Protein AF-A0A7S0WWZ4-F1 (afdb_monomer_lite)

Secondary structure (DSSP, 8-state):
------------------------------------------------SSTT--SSSHHHHHHHHHHHHHHHHHHHHHHHHHHHHHHHTTT--HHHHHHHHHHHHHHHHHHHHHHH-HHHHHHHHHHHHHTT--GGGPPPSSTTHHHHHHHHHHHHHHHHHHHHHS------------------------HHHHHHHHHHHHHHHHHHHHHHHHHHTTSS-S-PPPHHHHHHHHHHHHHHHHHHHHHHHHHHHHHHHHTTS-------TT-HHHHHHHHHHHHHHHHHHHHHTTTB-TTSSEEEEEE-TT-PEEEEE-HHHHHTTTHHHHHHHHHHHHHS-HHHHHHHHHHHHHHHHHHHT-TT--HHHHHHHHHHIIIIIHHHTT-TTHHHHHHHHHHHHHHHHHHHHHHHHHT--

Organism: NCBI:txid1034604

InterPro domains:
  IPR046455 Sec7/BIG1-like, C-terminal domain [PF20252] (73-231)
  IPR046455 Sec7/BIG1-like, C-terminal domain [PF20252] (323-377)

Structure (mmCIF, N/CA/C/O backbone):
data_AF-A0A7S0WWZ4-F1
#
_entry.id   AF-A0A7S0WWZ4-F1
#
loop_
_atom_site.group_PDB
_atom_site.id
_atom_site.type_symbol
_atom_site.label_atom_id
_atom_site.label_alt_id
_atom_site.label_comp_id
_atom_site.label_asym_id
_atom_site.label_entity_id
_atom_site.label_seq_id
_atom_site.pdbx_PDB_ins_code
_atom_site.Cartn_x
_atom_site.Cartn_y
_atom_site.Cartn_z
_atom_site.occupancy
_atom_site.B_iso_or_equiv
_atom_site.auth_seq_id
_atom_site.auth_comp_id
_atom_site.auth_asym_id
_atom_site.auth_atom_id
_atom_site.pdbx_PDB_model_num
ATOM 1 N N . HIS A 1 1 ? 5.846 44.395 24.639 1.00 29.28 1 HIS A N 1
ATOM 2 C CA . HIS A 1 1 ? 7.021 44.807 23.845 1.00 29.28 1 HIS A CA 1
ATOM 3 C C . HIS A 1 1 ? 7.665 43.567 23.236 1.00 29.28 1 HIS A C 1
ATOM 5 O O . HIS A 1 1 ? 7.834 42.611 23.974 1.00 29.28 1 HIS A O 1
ATOM 11 N N . HIS A 1 2 ? 7.946 43.603 21.926 1.00 27.03 2 HIS A N 1
ATOM 12 C CA . HIS A 1 2 ? 9.099 43.010 21.214 1.00 27.03 2 HIS A CA 1
ATOM 13 C C . HIS A 1 2 ? 9.664 41.632 21.652 1.00 27.03 2 HIS A C 1
ATOM 15 O O . HIS A 1 2 ? 10.147 41.489 22.764 1.00 27.03 2 HIS A O 1
ATOM 21 N N . THR A 1 3 ? 9.512 40.575 20.827 1.00 34.84 3 THR A N 1
ATOM 22 C CA . THR A 1 3 ? 10.497 40.031 19.831 1.00 34.84 3 THR A CA 1
ATOM 23 C C . THR A 1 3 ? 11.807 39.506 20.440 1.00 34.84 3 THR A C 1
ATOM 25 O O . THR A 1 3 ? 12.389 40.190 21.266 1.00 34.84 3 THR A O 1
ATOM 28 N N . GLY A 1 4 ? 12.397 38.381 20.021 1.00 27.98 4 GLY A N 1
ATOM 29 C CA . GLY A 1 4 ? 12.116 37.444 18.917 1.00 27.98 4 GLY A CA 1
ATOM 30 C C . GLY A 1 4 ? 13.390 36.629 18.588 1.00 27.98 4 GLY A C 1
ATOM 31 O O . GLY A 1 4 ? 14.411 36.866 19.224 1.00 27.98 4 GLY A O 1
ATOM 32 N N . LEU A 1 5 ? 13.350 35.758 17.561 1.00 29.08 5 LEU A N 1
ATOM 33 C CA . LEU A 1 5 ? 14.477 34.922 17.064 1.00 29.08 5 LEU A CA 1
ATOM 34 C C . LEU A 1 5 ? 14.940 33.816 18.055 1.00 29.08 5 LEU A C 1
ATOM 36 O O . LEU A 1 5 ? 14.778 33.948 19.259 1.00 29.08 5 LEU A O 1
ATOM 40 N N . GLY A 1 6 ? 15.500 32.673 17.646 1.00 25.14 6 GLY A N 1
ATOM 41 C CA . GLY A 1 6 ? 15.806 32.149 16.308 1.00 25.14 6 GLY A CA 1
ATOM 42 C C . GLY A 1 6 ? 17.131 31.365 16.326 1.00 25.14 6 GLY A C 1
ATOM 43 O O . GLY A 1 6 ? 18.081 31.818 16.952 1.00 25.14 6 GLY A O 1
ATOM 44 N N . GLY A 1 7 ? 17.214 30.217 15.640 1.00 25.42 7 GLY A N 1
ATOM 45 C CA . GLY A 1 7 ? 18.463 29.447 15.486 1.00 25.42 7 GLY A CA 1
ATOM 46 C C . GLY A 1 7 ? 18.317 27.948 15.773 1.00 25.42 7 GLY A C 1
ATOM 47 O O . GLY A 1 7 ? 17.803 27.556 16.816 1.00 25.42 7 GLY A O 1
ATOM 48 N N . GLY A 1 8 ? 18.756 27.111 14.829 1.00 27.34 8 GLY A N 1
ATOM 49 C CA . GLY A 1 8 ? 18.844 25.656 14.997 1.00 27.34 8 GLY A CA 1
ATOM 50 C C . GLY A 1 8 ? 20.236 25.208 15.452 1.00 27.34 8 GLY A C 1
ATOM 51 O O . GLY A 1 8 ? 21.178 25.997 15.442 1.00 27.34 8 GLY A O 1
ATOM 52 N N . ALA A 1 9 ? 20.375 23.928 15.804 1.00 30.47 9 ALA A N 1
ATOM 53 C CA . ALA A 1 9 ? 21.654 23.323 16.169 1.00 30.47 9 ALA A CA 1
ATOM 54 C C . ALA A 1 9 ? 21.883 22.010 15.407 1.00 30.47 9 ALA A C 1
ATOM 56 O O . ALA A 1 9 ? 20.996 21.159 15.317 1.00 30.47 9 ALA A O 1
ATOM 57 N N . HIS A 1 10 ? 23.089 21.867 14.861 1.00 28.80 10 HIS A N 1
ATOM 58 C CA . HIS A 1 10 ? 23.574 20.650 14.218 1.00 28.80 10 HIS A CA 1
ATOM 59 C C . HIS A 1 10 ? 23.920 19.590 15.275 1.00 28.80 10 HIS A C 1
ATOM 61 O O . HIS A 1 10 ? 24.432 19.923 16.341 1.00 28.80 10 HIS A O 1
ATOM 67 N N . ALA A 1 11 ? 23.709 18.311 14.956 1.00 32.41 11 ALA A N 1
ATOM 68 C CA . ALA A 1 11 ? 24.248 17.193 15.731 1.00 32.41 11 ALA A CA 1
ATOM 69 C C . ALA A 1 11 ? 25.542 16.690 15.070 1.00 32.41 11 ALA A C 1
ATOM 71 O O . ALA A 1 11 ? 25.528 15.785 14.235 1.00 32.41 11 ALA A O 1
ATOM 72 N N . GLU A 1 12 ? 26.654 17.326 15.423 1.00 25.42 12 GLU A N 1
ATOM 73 C CA . GLU A 1 12 ? 28.007 16.906 15.059 1.00 25.42 12 GLU A CA 1
ATOM 74 C C . GLU A 1 12 ? 28.461 15.779 16.004 1.00 25.42 12 GLU A C 1
ATOM 76 O O . GLU A 1 12 ? 28.377 15.917 17.225 1.00 25.42 12 GLU A O 1
ATOM 81 N N . ILE A 1 13 ? 28.897 14.639 15.456 1.00 31.06 13 ILE A N 1
ATOM 82 C CA . ILE A 1 13 ? 29.377 13.492 16.244 1.00 31.06 13 ILE A CA 1
ATOM 83 C C . ILE A 1 13 ? 30.895 13.397 16.099 1.00 31.06 13 ILE A C 1
ATOM 85 O O . ILE A 1 13 ? 31.398 12.881 15.101 1.00 31.06 13 ILE A O 1
ATOM 89 N N . THR A 1 14 ? 31.604 13.835 17.138 1.00 28.64 14 THR A N 1
ATOM 90 C CA . THR A 1 14 ? 33.061 13.695 17.280 1.00 28.64 14 THR A CA 1
ATOM 91 C C . THR A 1 14 ? 33.360 12.699 18.413 1.00 28.64 14 THR A C 1
ATOM 93 O O . THR A 1 14 ? 32.709 12.769 19.457 1.00 28.64 14 THR A O 1
ATOM 96 N N . PRO A 1 15 ? 34.277 11.726 18.230 1.00 36.28 15 PRO A N 1
ATOM 97 C CA . PRO A 1 15 ? 34.468 10.616 19.167 1.00 36.28 15 PRO A CA 1
ATOM 98 C C . PRO A 1 15 ? 35.439 10.937 20.317 1.00 36.28 15 PRO A C 1
ATOM 100 O O . PRO A 1 15 ? 36.276 11.831 20.217 1.00 36.28 15 PRO A O 1
ATOM 103 N N . ALA A 1 16 ? 35.366 10.142 21.388 1.00 30.58 16 ALA A N 1
ATOM 104 C CA . ALA A 1 16 ? 36.244 10.191 22.564 1.00 30.58 16 ALA A CA 1
ATOM 105 C C . ALA A 1 16 ? 36.553 8.740 23.049 1.00 30.58 16 ALA A C 1
ATOM 107 O O . ALA A 1 16 ? 35.965 7.802 22.504 1.00 30.58 16 ALA A O 1
ATOM 108 N N . PRO A 1 17 ? 37.530 8.497 23.948 1.00 42.03 17 PRO A N 1
ATOM 109 C CA . PRO A 1 17 ? 38.805 7.905 23.528 1.00 42.03 17 PRO A CA 1
ATOM 110 C C . PRO A 1 17 ? 39.146 6.567 24.224 1.00 42.03 17 PRO A C 1
ATOM 112 O O . PRO A 1 17 ? 38.366 6.033 25.007 1.00 42.03 17 PRO A O 1
ATOM 115 N N . ALA A 1 18 ? 40.324 6.014 23.910 1.00 32.00 18 ALA A N 1
ATOM 116 C CA . ALA A 1 18 ? 40.828 4.730 24.412 1.00 32.00 18 ALA A CA 1
ATOM 117 C C . ALA A 1 18 ? 41.891 4.864 25.535 1.00 32.00 18 ALA A C 1
ATOM 119 O O . ALA A 1 18 ? 42.370 5.967 25.792 1.00 32.00 18 ALA A O 1
ATOM 120 N N . ALA A 1 19 ? 42.318 3.699 26.065 1.00 32.09 19 ALA A N 1
ATOM 121 C CA . ALA A 1 19 ? 43.422 3.420 27.018 1.00 32.09 19 ALA A CA 1
ATOM 122 C C . ALA A 1 19 ? 43.055 3.436 28.531 1.00 32.09 19 ALA A C 1
ATOM 124 O O . ALA A 1 19 ? 42.049 4.055 28.882 1.00 32.09 19 ALA A O 1
ATOM 125 N N . PRO A 1 20 ? 43.842 2.790 29.439 1.00 48.31 20 PRO A N 1
ATOM 126 C CA . PRO A 1 20 ? 45.123 2.077 29.243 1.00 48.31 20 PRO A CA 1
ATOM 127 C C . PRO A 1 20 ? 45.199 0.629 29.832 1.00 48.31 20 PRO A C 1
ATOM 129 O O . PRO A 1 20 ? 44.184 -0.031 30.032 1.00 48.31 20 PRO A O 1
ATOM 132 N N . GLU A 1 21 ? 46.430 0.127 30.016 1.00 30.59 21 GLU A N 1
ATOM 133 C CA . GLU A 1 21 ? 46.885 -1.279 30.113 1.00 30.59 21 GLU A CA 1
ATOM 134 C C . GLU A 1 21 ? 47.007 -1.899 31.530 1.00 30.59 21 GLU A C 1
ATOM 136 O O . GLU A 1 21 ? 47.180 -1.178 32.510 1.00 30.59 21 GLU A O 1
ATOM 141 N N . ALA A 1 22 ? 47.050 -3.246 31.593 1.00 30.33 22 ALA A N 1
ATOM 142 C CA . ALA A 1 22 ? 47.890 -4.128 32.450 1.00 30.33 22 ALA A CA 1
ATOM 143 C C . ALA A 1 22 ? 47.522 -5.614 32.157 1.00 30.33 22 ALA A C 1
ATOM 145 O O . ALA A 1 22 ? 46.354 -5.876 31.889 1.00 30.33 22 ALA A O 1
ATOM 146 N N . GLY A 1 23 ? 48.368 -6.659 32.194 1.00 27.53 23 GLY A N 1
ATOM 147 C CA . GLY A 1 23 ? 49.819 -6.844 32.401 1.00 27.53 23 GLY A CA 1
ATOM 148 C C . GLY A 1 23 ? 50.155 -8.364 32.526 1.00 27.53 23 GLY A C 1
ATOM 149 O O . GLY A 1 23 ? 49.225 -9.152 32.668 1.00 27.53 23 GLY A O 1
ATOM 150 N N . ALA A 1 24 ? 51.449 -8.753 32.536 1.00 29.61 24 ALA A N 1
ATOM 151 C CA . ALA A 1 24 ? 52.021 -10.130 32.687 1.00 29.61 24 ALA A CA 1
ATOM 152 C C . ALA A 1 24 ? 51.988 -11.052 31.422 1.00 29.61 24 ALA A C 1
ATOM 154 O O . ALA A 1 24 ? 50.925 -11.311 30.873 1.00 29.61 24 ALA A O 1
ATOM 155 N N . GLN A 1 25 ? 53.142 -11.388 30.798 1.00 29.98 25 GLN A N 1
ATOM 156 C CA . GLN A 1 25 ? 54.057 -12.547 31.051 1.00 29.98 25 GLN A CA 1
ATOM 157 C C . GLN A 1 25 ? 53.471 -13.905 30.587 1.00 29.98 25 GLN A C 1
ATOM 159 O O . GLN A 1 25 ? 52.315 -14.174 30.874 1.00 29.98 25 GLN A O 1
ATOM 164 N N . HIS A 1 26 ? 54.142 -14.845 29.900 1.00 29.95 26 HIS A N 1
ATOM 165 C CA . HIS A 1 26 ? 55.532 -15.102 29.431 1.00 29.95 26 HIS A CA 1
ATOM 166 C C . HIS A 1 26 ? 55.407 -15.978 28.121 1.00 29.95 26 HIS A C 1
ATOM 168 O O . HIS A 1 26 ? 54.282 -16.316 27.763 1.00 29.95 26 HIS A O 1
ATOM 174 N N . ASP A 1 27 ? 56.400 -16.402 27.315 1.00 28.69 27 ASP A N 1
ATOM 175 C CA . ASP A 1 27 ? 57.875 -16.371 27.362 1.00 28.69 27 ASP A CA 1
ATOM 176 C C . ASP A 1 27 ? 58.535 -16.503 25.948 1.00 28.69 27 ASP A C 1
ATOM 178 O O . ASP A 1 27 ? 57.845 -16.747 24.963 1.00 28.69 27 ASP A O 1
ATOM 182 N N . GLY A 1 28 ? 59.879 -16.483 25.878 1.00 28.81 28 GLY A N 1
ATOM 183 C CA . GLY A 1 28 ? 60.633 -17.619 25.295 1.00 28.81 28 GLY A CA 1
ATOM 184 C C . GLY A 1 28 ? 61.005 -17.716 23.793 1.00 28.81 28 GLY A C 1
ATOM 185 O O . GLY A 1 28 ? 60.495 -18.583 23.095 1.00 28.81 28 GLY A O 1
ATOM 186 N N . ALA A 1 29 ? 62.089 -17.022 23.409 1.00 29.61 29 ALA A N 1
ATOM 187 C CA . ALA A 1 29 ? 63.249 -17.555 22.645 1.00 29.61 29 ALA A CA 1
ATOM 188 C C . ALA A 1 29 ? 63.386 -17.502 21.087 1.00 29.61 29 ALA A C 1
ATOM 190 O O . ALA A 1 29 ? 62.633 -18.090 20.322 1.00 29.61 29 ALA A O 1
ATOM 191 N N . ALA A 1 30 ? 64.564 -16.968 20.704 1.00 29.34 30 ALA A N 1
ATOM 192 C CA . ALA A 1 30 ? 65.438 -17.281 19.553 1.00 29.34 30 ALA A CA 1
ATOM 193 C C . ALA A 1 30 ? 65.128 -16.759 18.122 1.00 29.34 30 ALA A C 1
ATOM 195 O O . ALA A 1 30 ? 64.030 -16.840 17.588 1.00 29.34 30 ALA A O 1
ATOM 196 N N . ALA A 1 31 ? 66.195 -16.261 17.482 1.00 28.89 31 ALA A N 1
ATOM 197 C CA . ALA A 1 31 ? 66.296 -15.730 16.111 1.00 28.89 31 ALA A CA 1
ATOM 198 C C . ALA A 1 31 ? 67.475 -16.447 15.388 1.00 28.89 31 ALA A C 1
ATOM 200 O O . ALA A 1 31 ? 67.949 -17.449 15.925 1.00 28.89 31 ALA A O 1
ATOM 201 N N . PRO A 1 32 ? 68.092 -15.936 14.297 1.00 44.75 32 PRO A N 1
ATOM 202 C CA . PRO A 1 32 ? 67.616 -15.096 13.189 1.00 44.75 32 PRO A CA 1
ATOM 203 C C . PRO A 1 32 ? 67.851 -15.763 11.803 1.00 44.75 32 PRO A C 1
ATOM 205 O O . PRO A 1 32 ? 68.553 -16.763 11.687 1.00 44.75 32 PRO A O 1
ATOM 208 N N . GLY A 1 33 ? 67.350 -15.167 10.713 1.00 28.84 33 GLY A N 1
ATOM 209 C CA . GLY A 1 33 ? 67.671 -15.618 9.348 1.00 28.84 33 GLY A CA 1
ATOM 210 C C . GLY A 1 33 ? 67.409 -14.546 8.291 1.00 28.84 33 GLY A C 1
ATOM 211 O O . GLY A 1 33 ? 66.264 -14.189 8.034 1.00 28.84 33 GLY A O 1
ATOM 212 N N . SER A 1 34 ? 68.470 -14.010 7.690 1.00 31.94 34 SER A N 1
ATOM 213 C CA . SER A 1 34 ? 68.404 -12.974 6.657 1.00 31.94 34 SER A CA 1
ATOM 214 C C . SER A 1 34 ? 68.395 -13.568 5.246 1.00 31.94 34 SER A C 1
ATOM 216 O O . SER A 1 34 ? 69.123 -14.518 4.978 1.00 31.94 34 SER A O 1
ATOM 218 N N . GLN A 1 35 ? 67.663 -12.940 4.317 1.00 33.44 35 GLN A N 1
ATOM 219 C CA . GLN A 1 35 ? 68.187 -12.628 2.977 1.00 33.44 35 GLN A CA 1
ATOM 220 C C . GLN A 1 35 ? 67.270 -11.678 2.196 1.00 33.44 35 GLN A C 1
ATOM 222 O O . GLN A 1 35 ? 66.079 -11.918 2.016 1.00 33.44 35 GLN A O 1
ATOM 227 N N . GLN A 1 36 ? 67.861 -10.596 1.689 1.00 31.84 36 GLN A N 1
ATOM 228 C CA . GLN A 1 36 ? 67.250 -9.733 0.682 1.00 31.84 36 GLN A CA 1
ATOM 229 C C . GLN A 1 36 ? 67.290 -10.424 -0.686 1.00 31.84 36 GLN A C 1
ATOM 231 O O . GLN A 1 36 ? 68.325 -10.976 -1.065 1.00 31.84 36 GLN A O 1
ATOM 236 N N . ARG A 1 37 ? 66.252 -10.236 -1.506 1.00 29.12 37 ARG A N 1
ATOM 237 C CA . ARG A 1 37 ? 66.448 -10.090 -2.955 1.00 29.12 37 ARG A CA 1
ATOM 238 C C . ARG A 1 37 ? 65.461 -9.091 -3.541 1.00 29.12 37 ARG A C 1
ATOM 240 O O . ARG A 1 37 ? 64.255 -9.304 -3.531 1.00 29.12 37 ARG A O 1
ATOM 247 N N . SER A 1 38 ? 66.007 -7.993 -4.048 1.00 32.34 38 SER A N 1
ATOM 248 C CA . SER A 1 38 ? 65.268 -6.948 -4.748 1.00 32.34 38 SER A CA 1
ATOM 249 C C . SER A 1 38 ? 64.767 -7.459 -6.102 1.00 32.34 38 SER A C 1
ATOM 251 O O . SER A 1 38 ? 65.543 -8.024 -6.872 1.00 32.34 38 SER A O 1
ATOM 253 N N . GLY A 1 39 ? 63.494 -7.212 -6.413 1.00 29.72 39 GLY A N 1
ATOM 254 C CA . GLY A 1 39 ? 62.875 -7.487 -7.712 1.00 29.72 39 GLY A CA 1
ATOM 255 C C . GLY A 1 39 ? 61.934 -6.341 -8.071 1.00 29.72 39 GLY A C 1
ATOM 256 O O . GLY A 1 39 ? 60.941 -6.119 -7.387 1.00 29.72 39 GLY A O 1
ATOM 257 N N . SER A 1 40 ? 62.303 -5.559 -9.083 1.00 32.31 40 SER A N 1
ATOM 258 C CA . SER A 1 40 ? 61.668 -4.277 -9.404 1.00 32.31 40 SER A CA 1
ATOM 259 C C . SER A 1 40 ? 60.359 -4.414 -10.194 1.00 32.31 40 SER A C 1
ATOM 261 O O . SER A 1 40 ? 60.256 -5.247 -11.087 1.00 32.31 40 SER A O 1
ATOM 263 N N . SER A 1 41 ? 59.446 -3.472 -9.939 1.00 29.48 41 SER A N 1
ATOM 264 C CA . SER A 1 41 ? 58.406 -2.975 -10.853 1.00 29.48 41 SER A CA 1
ATOM 265 C C . SER A 1 41 ? 57.245 -3.898 -11.260 1.00 29.48 41 SER A C 1
ATOM 267 O O . SER A 1 41 ? 57.273 -4.568 -12.288 1.00 29.48 41 SER A O 1
ATOM 269 N N . ALA A 1 42 ? 56.123 -3.728 -10.557 1.00 31.31 42 ALA A N 1
ATOM 270 C CA . ALA A 1 42 ? 54.873 -3.326 -11.208 1.00 31.31 42 ALA A CA 1
ATOM 271 C C . ALA A 1 42 ? 54.020 -2.529 -10.206 1.00 31.31 42 ALA A C 1
ATOM 273 O O . ALA A 1 42 ? 53.443 -3.094 -9.277 1.00 31.31 42 ALA A O 1
ATOM 274 N N . VAL A 1 43 ? 53.955 -1.203 -10.370 1.00 34.75 43 VAL A N 1
ATOM 275 C CA . VAL A 1 43 ? 53.064 -0.358 -9.561 1.00 34.75 43 VAL A CA 1
ATOM 276 C C . VAL A 1 43 ? 51.629 -0.623 -10.002 1.00 34.75 43 VAL A C 1
ATOM 278 O O . VAL A 1 43 ? 51.168 -0.084 -11.004 1.00 34.75 43 VAL A O 1
ATOM 281 N N . VAL A 1 44 ? 50.915 -1.445 -9.235 1.00 39.25 44 VAL A N 1
ATOM 282 C CA . VAL A 1 44 ? 49.452 -1.447 -9.246 1.00 39.25 44 VAL A CA 1
ATOM 283 C C . VAL A 1 44 ? 49.013 -0.215 -8.452 1.00 39.25 44 VAL A C 1
ATOM 285 O O . VAL A 1 44 ? 49.241 -0.189 -7.240 1.00 39.25 44 VAL A O 1
ATOM 288 N N . PRO A 1 45 ? 48.390 0.810 -9.065 1.00 37.97 45 PRO A N 1
ATOM 289 C CA . PRO A 1 45 ? 47.696 1.818 -8.286 1.00 37.97 45 PRO A CA 1
ATOM 290 C C . PRO A 1 45 ? 46.493 1.127 -7.646 1.00 37.97 45 PRO A C 1
ATOM 292 O O . PRO A 1 45 ? 45.483 0.860 -8.296 1.00 37.97 45 PRO A O 1
ATOM 295 N N . ALA A 1 46 ? 46.626 0.790 -6.364 1.00 37.62 46 ALA A N 1
ATOM 296 C CA . ALA A 1 46 ? 45.518 0.302 -5.568 1.00 37.62 46 ALA A CA 1
ATOM 297 C C . ALA A 1 46 ? 44.429 1.384 -5.557 1.00 37.62 46 ALA A C 1
ATOM 299 O O . ALA A 1 46 ? 44.556 2.398 -4.871 1.00 37.62 46 ALA A O 1
ATOM 300 N N . ALA A 1 47 ? 43.362 1.164 -6.328 1.00 37.72 47 ALA A N 1
ATOM 301 C CA . ALA A 1 47 ? 42.153 1.976 -6.307 1.00 37.72 47 ALA A CA 1
ATOM 302 C C . ALA A 1 47 ? 41.396 1.723 -4.992 1.00 37.72 47 ALA A C 1
ATOM 304 O O . ALA A 1 47 ? 40.349 1.080 -4.948 1.00 37.72 47 ALA A O 1
ATOM 305 N N . ALA A 1 48 ? 41.974 2.203 -3.891 1.00 44.28 48 ALA A N 1
ATOM 306 C CA . ALA A 1 48 ? 41.417 2.158 -2.550 1.00 44.28 48 ALA A CA 1
ATOM 307 C C . ALA A 1 48 ? 40.324 3.231 -2.391 1.00 44.28 48 ALA A C 1
ATOM 309 O O . ALA A 1 48 ? 40.420 4.125 -1.553 1.00 44.28 48 ALA A O 1
ATOM 310 N N . THR A 1 49 ? 39.276 3.149 -3.212 1.00 48.59 49 THR A N 1
ATOM 311 C CA . THR A 1 49 ? 38.123 4.054 -3.179 1.00 48.59 49 THR A CA 1
ATOM 312 C C . THR A 1 49 ? 36.810 3.267 -3.296 1.00 48.59 49 THR A C 1
ATOM 314 O O . THR A 1 49 ? 36.552 2.573 -4.270 1.00 48.59 49 THR A O 1
ATOM 317 N N . SER A 1 50 ? 35.946 3.415 -2.280 1.00 46.91 50 SER A N 1
ATOM 318 C CA . SER A 1 50 ? 34.547 2.930 -2.218 1.00 46.91 50 SER A CA 1
ATOM 319 C C . SER A 1 50 ? 34.242 1.451 -1.865 1.00 46.91 50 SER A C 1
ATOM 321 O O . SER A 1 50 ? 33.102 1.013 -1.987 1.00 46.91 50 SER A O 1
ATOM 323 N N . GLY A 1 51 ? 35.186 0.672 -1.322 1.00 47.41 51 GLY A N 1
ATOM 324 C CA . GLY A 1 51 ? 34.942 -0.746 -0.968 1.00 47.41 51 GLY A CA 1
ATOM 325 C C . GLY A 1 51 ? 34.118 -1.047 0.308 1.00 47.41 51 GLY A C 1
ATOM 326 O O . GLY A 1 51 ? 33.893 -2.212 0.622 1.00 47.41 51 GLY A O 1
ATOM 327 N N . ALA A 1 52 ? 33.697 -0.046 1.092 1.00 50.88 52 ALA A N 1
ATOM 328 C CA . ALA A 1 52 ? 33.290 -0.260 2.494 1.00 50.88 52 ALA A CA 1
ATOM 329 C C . ALA A 1 52 ? 31.810 -0.643 2.742 1.00 50.88 52 ALA A C 1
ATOM 331 O O . ALA A 1 52 ? 31.480 -1.103 3.839 1.00 50.88 52 ALA A O 1
ATOM 332 N N . TYR A 1 53 ? 30.909 -0.450 1.768 1.00 61.91 53 TYR A N 1
ATOM 333 C CA . TYR A 1 53 ? 29.452 -0.515 1.994 1.00 61.91 53 TYR A CA 1
ATOM 334 C C . TYR A 1 53 ? 28.650 -1.285 0.934 1.00 61.91 53 TYR A C 1
ATOM 336 O O . TYR A 1 53 ? 27.448 -1.049 0.804 1.00 61.91 53 TYR A O 1
ATOM 344 N N . SER A 1 54 ? 29.269 -2.234 0.223 1.00 83.88 54 SER A N 1
ATOM 345 C CA . SER A 1 54 ? 28.523 -3.093 -0.706 1.00 83.88 54 SER A CA 1
ATOM 346 C C . SER A 1 54 ? 27.407 -3.857 0.015 1.00 83.88 54 SER A C 1
ATOM 348 O O . SER A 1 54 ? 27.652 -4.530 1.017 1.00 83.88 54 SER A O 1
ATOM 350 N N . LEU A 1 55 ? 26.175 -3.770 -0.488 1.00 85.56 55 LEU A N 1
ATOM 351 C CA . LEU A 1 55 ? 25.004 -4.490 0.021 1.00 85.56 55 LEU A CA 1
ATOM 352 C C . LEU A 1 55 ? 25.085 -6.004 -0.203 1.00 85.56 55 LEU A C 1
ATOM 354 O O . LEU A 1 55 ? 24.416 -6.766 0.496 1.00 85.56 55 LEU A O 1
ATOM 358 N N . ARG A 1 56 ? 25.912 -6.445 -1.154 1.00 84.69 56 ARG A N 1
ATOM 359 C CA . ARG A 1 56 ? 26.067 -7.854 -1.521 1.00 84.69 56 ARG A CA 1
ATOM 360 C C . ARG A 1 56 ? 26.845 -8.655 -0.475 1.00 84.69 56 ARG A C 1
ATOM 362 O O . ARG A 1 56 ? 26.519 -9.817 -0.226 1.00 84.69 56 ARG A O 1
ATOM 369 N N . GLU A 1 57 ? 27.857 -8.042 0.141 1.00 83.62 57 GLU A N 1
ATOM 370 C CA . GLU A 1 57 ? 28.859 -8.716 0.980 1.00 83.62 57 GLU A CA 1
ATOM 371 C C . GLU A 1 57 ? 29.184 -7.916 2.264 1.00 83.62 57 GLU A C 1
ATOM 373 O O . GLU A 1 57 ? 28.725 -6.793 2.471 1.00 83.62 57 GLU A O 1
ATOM 378 N N . GLY A 1 58 ? 29.932 -8.517 3.195 1.00 85.81 58 GLY A N 1
ATOM 379 C CA . GLY A 1 58 ? 30.460 -7.829 4.381 1.00 85.81 58 GLY A CA 1
ATOM 380 C C . GLY A 1 58 ? 29.428 -7.051 5.220 1.00 85.81 58 GLY A C 1
ATOM 381 O O . GLY A 1 58 ? 28.511 -7.623 5.813 1.00 85.81 58 GLY A O 1
ATOM 382 N N . VAL A 1 59 ? 29.633 -5.734 5.350 1.00 83.69 59 VAL A N 1
ATOM 383 C CA . VAL A 1 59 ? 28.832 -4.850 6.219 1.00 83.69 59 VAL A CA 1
ATOM 384 C C . VAL A 1 59 ? 27.452 -4.543 5.630 1.00 83.69 59 VAL A C 1
ATOM 386 O O . VAL A 1 59 ? 26.485 -4.493 6.393 1.00 83.69 59 VAL A O 1
ATOM 389 N N . GLY A 1 60 ? 27.323 -4.356 4.314 1.00 86.06 60 GLY A N 1
ATOM 390 C CA . GLY A 1 60 ? 26.031 -4.040 3.698 1.00 86.06 60 GLY A CA 1
ATOM 391 C C . GLY A 1 60 ? 25.080 -5.237 3.719 1.00 86.06 60 GLY A C 1
ATOM 392 O O . GLY A 1 60 ? 23.928 -5.085 4.125 1.00 86.06 60 GLY A O 1
ATOM 393 N N . ALA A 1 61 ? 25.587 -6.448 3.466 1.00 87.31 61 ALA A N 1
ATOM 394 C CA . ALA A 1 61 ? 24.810 -7.681 3.630 1.00 87.31 61 ALA A CA 1
ATOM 395 C C . ALA A 1 61 ? 24.268 -7.847 5.065 1.00 87.31 61 ALA A C 1
ATOM 397 O O . ALA A 1 61 ? 23.103 -8.201 5.269 1.00 87.31 61 ALA A O 1
ATOM 398 N N . ARG A 1 62 ? 25.082 -7.520 6.084 1.00 89.75 62 ARG A N 1
ATOM 399 C CA . ARG A 1 62 ? 24.639 -7.496 7.492 1.00 89.75 62 ARG A CA 1
ATOM 400 C C . ARG A 1 62 ? 23.560 -6.438 7.748 1.00 89.75 62 ARG A C 1
ATOM 402 O O . ARG A 1 62 ? 22.623 -6.717 8.493 1.00 89.75 62 ARG A O 1
ATOM 409 N N . ARG A 1 63 ? 23.647 -5.257 7.121 1.00 90.75 63 ARG A N 1
ATOM 410 C CA . ARG A 1 63 ? 22.623 -4.197 7.219 1.00 90.75 63 ARG A CA 1
ATOM 411 C C . ARG A 1 63 ? 21.294 -4.627 6.590 1.00 90.75 63 ARG A C 1
ATOM 413 O O . ARG A 1 63 ? 20.273 -4.487 7.256 1.00 90.75 63 ARG A O 1
ATOM 420 N N . LEU A 1 64 ? 21.299 -5.227 5.395 1.00 91.44 64 LEU A N 1
ATOM 421 C CA . LEU A 1 64 ? 20.084 -5.790 4.784 1.00 91.44 64 LEU A CA 1
ATOM 422 C C . LEU A 1 64 ? 19.482 -6.915 5.635 1.00 91.44 64 LEU A C 1
ATOM 424 O O . LEU A 1 64 ? 18.270 -6.970 5.830 1.00 91.44 64 LEU A O 1
ATOM 428 N N . SER A 1 65 ? 20.314 -7.797 6.196 1.00 91.44 65 SER A N 1
ATOM 429 C CA . SER A 1 65 ? 19.828 -8.856 7.089 1.00 91.44 65 SER A CA 1
ATOM 430 C C . SER A 1 65 ? 19.187 -8.291 8.364 1.00 91.44 65 SER A C 1
ATOM 432 O O . SER A 1 65 ? 18.103 -8.730 8.745 1.00 91.44 65 SER A O 1
ATOM 434 N N . LYS A 1 66 ? 19.797 -7.261 8.972 1.00 94.00 66 LYS A N 1
ATOM 435 C CA . LYS A 1 66 ? 19.240 -6.546 10.132 1.00 94.00 66 LYS A CA 1
ATOM 436 C C . LYS A 1 66 ? 17.929 -5.827 9.800 1.00 94.00 66 LYS A C 1
ATOM 438 O O . LYS A 1 66 ? 16.997 -5.895 10.590 1.00 94.00 66 LYS A O 1
ATOM 443 N N . PHE A 1 67 ? 17.833 -5.176 8.641 1.00 94.25 67 PHE A N 1
ATOM 444 C CA . PHE A 1 67 ? 16.590 -4.543 8.197 1.00 94.25 67 PHE A CA 1
ATOM 445 C C . PHE A 1 67 ? 15.459 -5.574 8.057 1.00 94.25 67 PHE A C 1
ATOM 447 O O . PHE A 1 67 ? 14.385 -5.395 8.628 1.00 94.25 67 PHE A O 1
ATOM 454 N N . ARG A 1 68 ? 15.718 -6.698 7.372 1.00 93.19 68 ARG A N 1
ATOM 455 C CA . ARG A 1 68 ? 14.726 -7.772 7.195 1.00 93.19 68 ARG A CA 1
ATOM 456 C C . ARG A 1 68 ? 14.290 -8.387 8.528 1.00 93.19 68 ARG A C 1
ATOM 458 O O . ARG A 1 68 ? 13.100 -8.629 8.707 1.00 93.19 68 ARG A O 1
ATOM 465 N N . SER A 1 69 ? 15.207 -8.600 9.478 1.00 94.94 69 SER A N 1
ATOM 466 C CA . SER A 1 69 ? 14.831 -9.107 10.805 1.00 94.94 69 SER A CA 1
ATOM 467 C C . SER A 1 69 ? 14.038 -8.082 11.623 1.00 94.94 69 SER A C 1
ATOM 469 O O . SER A 1 69 ? 13.071 -8.462 12.275 1.00 94.94 69 SER A O 1
ATOM 471 N N . GLN A 1 70 ? 14.360 -6.787 11.536 1.00 95.38 70 GLN A N 1
ATOM 472 C CA . GLN A 1 70 ? 13.569 -5.722 12.167 1.00 95.38 70 GLN A CA 1
ATOM 473 C C . GLN A 1 70 ? 12.150 -5.630 11.583 1.00 95.38 70 GLN A C 1
ATOM 475 O O . GLN A 1 70 ? 11.190 -5.552 12.347 1.00 95.38 70 GLN A O 1
ATOM 480 N N . ALA A 1 71 ? 11.996 -5.714 10.258 1.00 95.31 71 ALA A N 1
ATOM 481 C CA . ALA A 1 71 ? 10.686 -5.744 9.604 1.00 95.31 71 ALA A CA 1
ATOM 482 C C . ALA A 1 71 ? 9.869 -6.993 9.995 1.00 95.31 71 ALA A C 1
ATOM 484 O O . ALA A 1 71 ? 8.677 -6.887 10.280 1.00 95.31 71 ALA A O 1
ATOM 485 N N . ALA A 1 72 ? 10.508 -8.165 10.085 1.00 95.75 72 ALA A N 1
ATOM 486 C CA . ALA A 1 72 ? 9.861 -9.395 10.547 1.00 95.75 72 ALA A CA 1
ATOM 487 C C . ALA A 1 72 ? 9.411 -9.312 12.018 1.00 95.75 72 ALA A C 1
ATOM 489 O O . ALA A 1 72 ? 8.299 -9.722 12.342 1.00 95.75 72 ALA A O 1
ATOM 490 N N . VAL A 1 73 ? 10.227 -8.729 12.905 1.00 96.94 73 VAL A N 1
ATOM 491 C CA . VAL A 1 73 ? 9.841 -8.478 14.306 1.00 96.94 73 VAL A CA 1
ATOM 492 C C . VAL A 1 73 ? 8.670 -7.495 14.387 1.00 96.94 73 VAL A C 1
ATOM 494 O O . VAL A 1 73 ? 7.745 -7.726 15.159 1.00 96.94 73 VAL A O 1
ATOM 497 N N . ALA A 1 74 ? 8.652 -6.440 13.568 1.00 96.25 74 ALA A N 1
ATOM 498 C CA . ALA A 1 74 ? 7.526 -5.507 13.520 1.00 96.25 74 ALA A CA 1
ATOM 499 C C . ALA A 1 74 ? 6.215 -6.186 13.072 1.00 96.25 74 ALA A C 1
ATOM 501 O O . ALA A 1 74 ? 5.168 -5.919 13.656 1.00 96.25 74 ALA A O 1
ATOM 502 N N . LEU A 1 75 ? 6.269 -7.115 12.108 1.00 96.88 75 LEU A N 1
ATOM 503 C CA . LEU A 1 75 ? 5.112 -7.933 11.717 1.00 96.88 75 LEU A CA 1
ATOM 504 C C . LEU A 1 75 ? 4.633 -8.841 12.861 1.00 96.88 75 LEU A C 1
ATOM 506 O O . LEU A 1 75 ? 3.439 -8.878 13.150 1.00 96.88 75 LEU A O 1
ATOM 510 N N . LEU A 1 76 ? 5.549 -9.510 13.570 1.00 96.88 76 LEU A N 1
ATOM 511 C CA . LEU A 1 76 ? 5.204 -10.319 14.748 1.00 96.88 76 LEU A CA 1
ATOM 512 C C . LEU A 1 76 ? 4.567 -9.478 15.869 1.00 96.88 76 LEU A C 1
ATOM 514 O O . LEU A 1 76 ? 3.669 -9.960 16.556 1.00 96.88 76 LEU A O 1
ATOM 518 N N . LEU A 1 77 ? 4.977 -8.215 16.037 1.00 96.31 77 LEU A N 1
ATOM 519 C CA . LEU A 1 77 ? 4.339 -7.286 16.976 1.00 96.31 77 LEU A CA 1
ATOM 520 C C . LEU A 1 77 ? 2.911 -6.918 16.544 1.00 96.31 77 LEU A C 1
ATOM 522 O O . LEU A 1 77 ? 2.019 -6.916 17.386 1.00 96.31 77 LEU A O 1
ATOM 526 N N . VAL A 1 78 ? 2.662 -6.669 15.252 1.00 97.25 78 VAL A N 1
ATOM 527 C CA . VAL A 1 78 ? 1.305 -6.424 14.716 1.00 97.25 78 VAL A CA 1
ATOM 528 C C . VAL A 1 78 ? 0.390 -7.630 14.944 1.00 97.25 78 VAL A C 1
ATOM 530 O O . VAL A 1 78 ? -0.746 -7.472 15.402 1.00 97.25 78 VAL A O 1
ATOM 533 N N . GLN A 1 79 ? 0.893 -8.834 14.668 1.00 96.25 79 GLN A N 1
ATOM 534 C CA . GLN A 1 79 ? 0.174 -10.085 14.912 1.00 96.25 79 GLN A CA 1
ATOM 535 C C . GLN A 1 79 ? -0.107 -10.266 16.408 1.00 96.25 79 GLN A C 1
ATOM 537 O O . GLN A 1 79 ? -1.251 -10.486 16.790 1.00 96.25 79 GLN A O 1
ATOM 542 N N . GLY A 1 80 ? 0.892 -10.047 17.269 1.00 95.25 80 GLY A N 1
ATOM 543 C CA . GLY A 1 80 ? 0.735 -10.077 18.725 1.00 95.25 80 GLY A CA 1
ATOM 544 C C . GLY A 1 80 ? -0.294 -9.070 19.250 1.00 95.25 80 GLY A C 1
ATOM 545 O O . GLY A 1 80 ? -1.127 -9.431 20.076 1.00 95.25 80 GLY A O 1
ATOM 546 N N . CYS A 1 81 ? -0.305 -7.831 18.748 1.00 93.81 81 CYS A N 1
ATOM 547 C CA . CYS A 1 81 ? -1.339 -6.845 19.078 1.00 93.81 81 CYS A CA 1
ATOM 548 C C . CYS A 1 81 ? -2.738 -7.323 18.659 1.00 93.81 81 CYS A C 1
ATOM 550 O O . CYS A 1 81 ? -3.682 -7.206 19.440 1.00 93.81 81 CYS A O 1
ATOM 552 N N . SER A 1 82 ? -2.865 -7.891 17.459 1.00 93.62 82 SER A N 1
ATOM 553 C CA . SER A 1 82 ? -4.134 -8.418 16.941 1.00 93.62 82 SER A CA 1
ATOM 554 C C . SER A 1 82 ? -4.652 -9.586 17.788 1.00 93.62 82 SER A C 1
ATOM 556 O O . SER A 1 82 ? -5.821 -9.600 18.167 1.00 93.62 82 SER A O 1
ATOM 558 N N . ASP A 1 83 ? -3.769 -10.515 18.163 1.00 94.88 83 ASP A N 1
ATOM 559 C CA . ASP A 1 83 ? -4.074 -11.679 19.000 1.00 94.88 83 ASP A CA 1
ATOM 560 C C . ASP A 1 83 ? -4.445 -11.297 20.438 1.00 94.88 83 ASP A C 1
ATOM 562 O O . ASP A 1 83 ? -5.420 -11.819 20.986 1.00 94.88 83 ASP A O 1
ATOM 566 N N . ILE A 1 84 ? -3.691 -10.378 21.054 1.00 92.94 84 ILE A N 1
ATOM 567 C CA . ILE A 1 84 ? -3.989 -9.855 22.395 1.00 92.94 84 ILE A CA 1
ATOM 568 C C . ILE A 1 84 ? -5.368 -9.198 22.387 1.00 92.94 84 ILE A C 1
ATOM 570 O O . ILE A 1 84 ? -6.189 -9.506 23.251 1.00 92.94 84 ILE A O 1
ATOM 574 N N . TYR A 1 85 ? -5.654 -8.347 21.397 1.00 92.81 85 TYR A N 1
ATOM 575 C CA . TYR A 1 85 ? -6.961 -7.709 21.291 1.00 92.81 85 TYR A CA 1
ATOM 576 C C . TYR A 1 85 ? -8.072 -8.739 21.060 1.00 92.81 85 TYR A C 1
ATOM 578 O O . TYR A 1 85 ? -9.027 -8.785 21.829 1.00 92.81 85 TYR A O 1
ATOM 586 N N . GLY A 1 86 ? -7.926 -9.632 20.077 1.00 91.25 86 GLY A N 1
ATOM 587 C CA . GLY A 1 86 ? -8.926 -10.655 19.768 1.00 91.25 86 GLY A CA 1
ATOM 588 C C . GLY A 1 86 ? -9.301 -11.508 20.983 1.00 91.25 86 GLY A C 1
ATOM 589 O O . GLY A 1 86 ? -10.485 -11.688 21.265 1.00 91.25 86 GLY A O 1
ATOM 590 N N . ARG A 1 87 ? -8.309 -11.956 21.764 1.00 93.50 87 ARG A N 1
ATOM 591 C CA . ARG A 1 87 ? -8.524 -12.800 22.954 1.00 93.50 87 ARG A CA 1
ATOM 592 C C . ARG A 1 87 ? -8.991 -12.032 24.195 1.00 93.50 87 ARG A C 1
ATOM 594 O O . ARG A 1 87 ? -9.620 -12.635 25.059 1.00 93.50 87 ARG A O 1
ATOM 601 N N . GLN A 1 88 ? -8.652 -10.746 24.329 1.00 89.06 88 GLN A N 1
ATOM 602 C CA . GLN A 1 88 ? -8.822 -9.994 25.583 1.00 89.06 88 GLN A CA 1
ATOM 603 C C . GLN A 1 88 ? -9.671 -8.719 25.462 1.00 89.06 88 GLN A C 1
ATOM 605 O O . GLN A 1 88 ? -9.805 -8.017 26.457 1.00 89.06 88 GLN A O 1
ATOM 610 N N . HIS A 1 89 ? -10.282 -8.413 24.311 1.00 88.44 89 HIS A N 1
ATOM 611 C CA . HIS A 1 89 ? -11.064 -7.183 24.085 1.00 88.44 89 HIS A CA 1
ATOM 612 C C . HIS A 1 89 ? -12.123 -6.894 25.168 1.00 88.44 89 HIS A C 1
ATOM 614 O O . HIS A 1 89 ? -12.326 -5.737 25.515 1.00 88.44 89 HIS A O 1
ATOM 620 N N . ALA A 1 90 ? -12.756 -7.924 25.741 1.00 86.12 90 ALA A N 1
ATOM 621 C CA . ALA A 1 90 ? -13.745 -7.779 26.816 1.00 86.12 90 ALA A CA 1
ATOM 622 C C . ALA A 1 90 ? -13.146 -7.412 28.194 1.00 86.12 90 ALA A C 1
ATOM 624 O O . ALA A 1 90 ? -13.865 -6.948 29.073 1.00 86.12 90 ALA A O 1
ATOM 625 N N . HIS A 1 91 ? -11.842 -7.629 28.392 1.00 87.88 91 HIS A N 1
ATOM 626 C CA . HIS A 1 91 ? -11.141 -7.464 29.673 1.00 87.88 91 HIS A CA 1
ATOM 627 C C . HIS A 1 91 ? -9.978 -6.460 29.612 1.00 87.88 91 HIS A C 1
ATOM 629 O O . HIS A 1 91 ? -9.386 -6.142 30.644 1.00 87.88 91 HIS A O 1
ATOM 635 N N . ILE A 1 92 ? -9.613 -5.971 28.421 1.00 85.62 92 ILE A N 1
ATOM 636 C CA . ILE A 1 92 ? -8.506 -5.032 28.248 1.00 85.62 92 ILE A CA 1
ATOM 637 C C . ILE A 1 92 ? -8.890 -3.665 28.847 1.00 85.62 92 ILE A C 1
ATOM 639 O O . ILE A 1 92 ? -9.898 -3.079 28.449 1.00 85.62 92 ILE A O 1
ATOM 643 N N . PRO A 1 93 ? -8.110 -3.106 29.792 1.00 86.25 93 PRO A N 1
ATOM 644 C CA . PRO A 1 93 ? -8.387 -1.771 30.313 1.00 86.25 93 PRO A CA 1
ATOM 645 C C . PRO A 1 93 ? -8.312 -0.724 29.195 1.00 86.25 93 PRO A C 1
ATOM 647 O O . PRO A 1 93 ? -7.462 -0.838 28.309 1.00 86.25 93 PRO A O 1
ATOM 650 N N . ALA A 1 94 ? -9.106 0.348 29.278 1.00 82.75 94 ALA A N 1
ATOM 651 C CA . ALA A 1 94 ? -9.102 1.434 28.287 1.00 82.75 94 ALA A CA 1
ATOM 652 C C . ALA A 1 94 ? -7.688 1.992 28.017 1.00 82.75 94 ALA A C 1
ATOM 654 O O . ALA A 1 94 ? -7.270 2.149 26.872 1.00 82.75 94 ALA A O 1
ATOM 655 N N . ALA A 1 95 ? -6.875 2.168 29.067 1.00 86.00 95 ALA A N 1
ATOM 656 C CA . ALA A 1 95 ? -5.474 2.576 28.934 1.00 86.00 95 ALA A CA 1
ATOM 657 C C . ALA A 1 95 ? -4.598 1.562 28.162 1.00 86.00 95 ALA A C 1
ATOM 659 O O . ALA A 1 95 ? -3.624 1.956 27.521 1.00 86.00 95 ALA A O 1
ATOM 660 N N . GLY A 1 96 ? -4.929 0.268 28.211 1.00 87.56 96 GLY A N 1
ATOM 661 C CA . GLY A 1 96 ? -4.300 -0.787 27.413 1.00 87.56 96 GLY A CA 1
ATOM 662 C C . GLY A 1 96 ? -4.729 -0.730 25.947 1.00 87.56 96 GLY A C 1
ATOM 663 O O . GLY A 1 96 ? -3.869 -0.737 25.067 1.00 87.56 96 GLY A O 1
ATOM 664 N N . ALA A 1 97 ? -6.032 -0.576 25.683 1.00 87.19 97 ALA A N 1
ATOM 665 C CA . ALA A 1 97 ? -6.564 -0.387 24.333 1.00 87.19 97 ALA A CA 1
ATOM 666 C C . ALA A 1 97 ? -5.950 0.848 23.646 1.00 87.19 97 ALA A C 1
ATOM 668 O O . ALA A 1 97 ? -5.440 0.743 22.534 1.00 87.19 97 ALA A O 1
ATOM 669 N N . THR A 1 98 ? -5.880 1.993 24.331 1.00 89.12 98 THR A N 1
ATOM 670 C CA . THR A 1 98 ? -5.279 3.227 23.793 1.00 89.12 98 THR A CA 1
ATOM 671 C C . THR A 1 98 ? -3.777 3.094 23.515 1.00 89.12 98 THR A C 1
ATOM 673 O O . THR A 1 98 ? -3.288 3.631 22.517 1.00 89.12 98 THR A O 1
ATOM 676 N N . ARG A 1 99 ? -3.024 2.348 24.340 1.00 91.69 99 ARG A N 1
ATOM 677 C CA . ARG A 1 99 ? -1.615 2.011 24.049 1.00 91.69 99 ARG A CA 1
ATOM 678 C C . ARG A 1 99 ? -1.484 1.123 22.810 1.00 91.69 99 ARG A C 1
ATOM 680 O O . ARG A 1 99 ? -0.630 1.399 21.975 1.00 91.69 99 ARG A O 1
ATOM 687 N N . LEU A 1 100 ? -2.339 0.109 22.672 1.00 93.00 100 LEU A N 1
ATOM 688 C CA . LEU A 1 100 ? -2.359 -0.803 21.525 1.00 93.00 100 LEU A CA 1
ATOM 689 C C . LEU A 1 100 ? -2.706 -0.063 20.223 1.00 93.00 100 LEU A C 1
ATOM 691 O O . LEU A 1 100 ? -1.970 -0.175 19.245 1.00 93.00 100 LEU A O 1
ATOM 695 N N . LEU A 1 101 ? -3.752 0.769 20.238 1.00 93.38 101 LEU A N 1
ATOM 696 C CA . LEU A 1 101 ? -4.118 1.650 19.124 1.00 93.38 101 LEU A CA 1
ATOM 697 C C . LEU A 1 101 ? -2.960 2.573 18.729 1.00 93.38 101 LEU A C 1
ATOM 699 O O . LEU A 1 101 ? -2.658 2.706 17.551 1.00 93.38 101 LEU A O 1
ATOM 703 N N . SER A 1 102 ? -2.282 3.183 19.705 1.00 94.69 102 SER A N 1
ATOM 704 C CA . SER A 1 102 ? -1.188 4.127 19.429 1.00 94.69 102 SER A CA 1
ATOM 705 C C . SER A 1 102 ? 0.083 3.427 18.926 1.00 94.69 102 SER A C 1
ATOM 707 O O . SER A 1 102 ? 0.815 3.998 18.122 1.00 94.69 102 SER A O 1
ATOM 709 N N . ALA A 1 103 ? 0.330 2.178 19.339 1.00 95.12 103 ALA A N 1
ATOM 710 C CA . ALA A 1 103 ? 1.397 1.346 18.784 1.00 95.12 103 ALA A CA 1
ATOM 711 C C . ALA A 1 103 ? 1.113 0.961 17.321 1.00 95.12 103 ALA A C 1
ATOM 713 O O . ALA A 1 103 ? 1.995 1.094 16.474 1.00 95.12 103 ALA A O 1
ATOM 714 N N . LEU A 1 104 ? -0.120 0.548 17.003 1.00 96.38 104 LEU A N 1
ATOM 715 C CA . LEU A 1 104 ? -0.530 0.255 15.626 1.00 96.38 104 LEU A CA 1
ATOM 716 C C . LEU A 1 104 ? -0.502 1.515 14.741 1.00 96.38 104 LEU A C 1
ATOM 718 O O . LEU A 1 104 ? 0.043 1.469 13.641 1.00 96.38 104 LEU A O 1
ATOM 722 N N . GLU A 1 105 ? -0.998 2.655 15.235 1.00 96.31 105 GLU A N 1
ATOM 723 C CA . GLU A 1 105 ? -0.942 3.956 14.548 1.00 96.31 105 GLU A CA 1
ATOM 724 C C . GLU A 1 105 ? 0.502 4.367 14.222 1.00 96.31 105 GLU A C 1
ATOM 726 O O . GLU A 1 105 ? 0.791 4.774 13.095 1.00 96.31 105 GLU A O 1
ATOM 731 N N . PHE A 1 106 ? 1.428 4.188 15.174 1.00 96.38 106 PHE A N 1
ATOM 732 C CA . PHE A 1 106 ? 2.854 4.433 14.964 1.00 96.38 106 PHE A CA 1
ATOM 733 C C . PHE A 1 106 ? 3.461 3.499 13.908 1.00 96.38 106 PHE A C 1
ATOM 735 O O . PHE A 1 106 ? 4.177 3.974 13.028 1.00 96.38 106 PHE A O 1
ATOM 742 N N . LEU A 1 107 ? 3.166 2.194 13.950 1.00 96.50 107 LEU A N 1
ATOM 743 C CA . LEU A 1 107 ? 3.686 1.227 12.974 1.00 96.50 107 LEU A CA 1
ATOM 744 C C . LEU A 1 107 ? 3.187 1.526 11.553 1.00 96.50 107 LEU A C 1
ATOM 746 O O . LEU A 1 107 ? 3.993 1.544 10.622 1.00 96.50 107 LEU A O 1
ATOM 750 N N . VAL A 1 108 ? 1.896 1.838 11.393 1.00 96.00 108 VAL A N 1
ATOM 751 C CA . VAL A 1 108 ? 1.310 2.266 10.111 1.00 96.00 108 VAL A CA 1
ATOM 752 C C . VAL A 1 108 ? 1.958 3.559 9.621 1.00 96.00 108 VAL A C 1
ATOM 754 O O . VAL A 1 108 ? 2.380 3.631 8.469 1.00 96.00 108 VAL A O 1
ATOM 757 N N . GLY A 1 109 ? 2.064 4.575 10.482 1.00 95.19 109 GLY A N 1
ATOM 758 C CA . GLY A 1 109 ? 2.655 5.867 10.130 1.00 95.19 109 GLY A CA 1
ATOM 759 C C . GLY A 1 109 ? 4.133 5.764 9.746 1.00 95.19 109 GLY A C 1
ATOM 760 O O . GLY A 1 109 ? 4.557 6.377 8.767 1.00 95.19 109 GLY A O 1
ATOM 761 N N . HIS A 1 110 ? 4.907 4.952 10.471 1.00 95.56 110 HIS A N 1
ATOM 762 C CA . HIS A 1 110 ? 6.323 4.724 10.198 1.00 95.56 110 HIS A CA 1
ATOM 763 C C . HIS A 1 110 ? 6.543 3.957 8.889 1.00 95.56 110 HIS A C 1
ATOM 765 O O . HIS A 1 110 ? 7.299 4.428 8.039 1.00 95.56 110 HIS A O 1
ATOM 771 N N . ALA A 1 111 ? 5.856 2.822 8.697 1.00 95.00 111 ALA A N 1
ATOM 772 C CA . ALA A 1 111 ? 5.947 2.039 7.464 1.00 95.00 111 ALA A CA 1
ATOM 773 C C . ALA A 1 111 ? 5.552 2.887 6.246 1.00 95.00 111 ALA A C 1
ATOM 775 O O . ALA A 1 111 ? 6.328 3.008 5.298 1.00 95.00 111 ALA A O 1
ATOM 776 N N . ARG A 1 112 ? 4.419 3.600 6.340 1.00 92.88 112 ARG A N 1
ATOM 777 C CA . ARG A 1 112 ? 3.961 4.538 5.310 1.00 92.88 112 ARG A CA 1
ATOM 778 C C . ARG A 1 112 ? 4.991 5.612 4.993 1.00 92.88 112 ARG A C 1
ATOM 780 O O . ARG A 1 112 ? 5.246 5.863 3.822 1.00 92.88 112 ARG A O 1
ATOM 787 N N . GLY A 1 113 ? 5.572 6.249 6.011 1.00 92.06 113 GLY A N 1
ATOM 788 C CA . GLY A 1 113 ? 6.565 7.309 5.830 1.00 92.06 113 GLY A CA 1
ATOM 789 C C . GLY A 1 113 ? 7.799 6.835 5.060 1.00 92.06 113 GLY A C 1
ATOM 790 O O . GLY A 1 113 ? 8.247 7.517 4.143 1.00 92.06 113 GLY A O 1
ATOM 791 N N . VAL A 1 114 ? 8.297 5.636 5.376 1.00 92.31 114 VAL A N 1
ATOM 792 C CA . VAL A 1 114 ? 9.414 4.996 4.661 1.00 92.31 114 VAL A CA 1
ATOM 793 C C . VAL A 1 114 ? 9.021 4.634 3.224 1.00 92.31 114 VAL A C 1
ATOM 795 O O . VAL A 1 114 ? 9.760 4.935 2.289 1.00 92.31 114 VAL A O 1
ATOM 798 N N . ASP A 1 115 ? 7.840 4.047 3.026 1.00 91.38 115 ASP A N 1
ATOM 799 C CA . ASP A 1 115 ? 7.352 3.616 1.711 1.00 91.38 115 ASP A CA 1
ATOM 800 C C . ASP A 1 115 ? 6.911 4.774 0.795 1.00 91.38 115 ASP A C 1
ATOM 802 O O . ASP A 1 115 ? 6.726 4.571 -0.408 1.00 91.38 115 ASP A O 1
ATOM 806 N N . MET A 1 116 ? 6.711 5.974 1.345 1.00 88.12 116 MET A N 1
ATOM 807 C CA . MET A 1 116 ? 6.429 7.203 0.594 1.00 88.12 116 MET A CA 1
ATOM 808 C C . MET A 1 116 ? 7.686 8.041 0.302 1.00 88.12 116 MET A C 1
ATOM 810 O O . MET A 1 116 ? 7.623 8.926 -0.551 1.00 88.12 116 MET A O 1
ATOM 814 N N . ASP A 1 117 ? 8.835 7.767 0.936 1.00 90.56 117 ASP A N 1
ATOM 815 C CA . ASP A 1 117 ? 10.106 8.408 0.572 1.00 90.56 117 ASP A CA 1
ATOM 816 C C . ASP A 1 117 ? 10.647 7.802 -0.736 1.00 90.56 117 ASP A C 1
ATOM 818 O O . ASP A 1 117 ? 11.480 6.891 -0.762 1.00 90.56 117 ASP A O 1
ATOM 822 N N . LEU A 1 118 ? 10.173 8.350 -1.860 1.00 87.44 118 LEU A N 1
ATOM 823 C CA . LEU A 1 118 ? 10.647 8.009 -3.204 1.00 87.44 118 LEU A CA 1
ATOM 824 C C . LEU A 1 118 ? 12.156 8.239 -3.381 1.00 87.44 118 LEU A C 1
ATOM 826 O O . LEU A 1 118 ? 12.777 7.583 -4.218 1.00 87.44 118 LEU A O 1
ATOM 830 N N . GLY A 1 119 ? 12.762 9.145 -2.608 1.00 88.44 119 GLY A N 1
ATOM 831 C CA . GLY A 1 119 ? 14.203 9.370 -2.613 1.00 88.44 119 GLY A CA 1
ATOM 832 C C . GLY A 1 119 ? 14.955 8.206 -1.971 1.00 88.44 119 GLY A C 1
ATOM 833 O O . GLY A 1 119 ? 15.939 7.727 -2.533 1.00 88.44 119 GLY A O 1
ATOM 834 N N . LEU A 1 120 ? 14.484 7.718 -0.821 1.00 90.69 120 LEU A N 1
ATOM 835 C CA . LEU A 1 120 ? 15.020 6.533 -0.149 1.00 90.69 120 LEU A CA 1
ATOM 836 C C . LEU A 1 120 ? 14.832 5.276 -0.997 1.00 90.69 120 LEU A C 1
ATOM 838 O O . LEU A 1 120 ? 15.808 4.558 -1.209 1.00 90.69 120 LEU A O 1
ATOM 842 N N . ARG A 1 121 ? 13.626 5.056 -1.538 1.00 91.81 121 ARG A N 1
ATOM 843 C CA . ARG A 1 121 ? 13.323 3.937 -2.448 1.00 91.81 121 ARG A CA 1
ATOM 844 C C . ARG A 1 121 ? 14.244 3.942 -3.668 1.00 91.81 121 ARG A C 1
ATOM 846 O O . ARG A 1 121 ? 14.911 2.945 -3.932 1.00 91.81 121 ARG A O 1
ATOM 853 N N . ARG A 1 122 ? 14.398 5.095 -4.337 1.00 90.06 122 ARG A N 1
ATOM 854 C CA . ARG A 1 122 ? 15.304 5.257 -5.489 1.00 90.06 122 ARG A CA 1
ATOM 855 C C . ARG A 1 122 ? 16.760 4.968 -5.125 1.00 90.06 122 ARG A C 1
ATOM 857 O O . ARG A 1 122 ? 17.418 4.235 -5.856 1.00 90.06 122 ARG A O 1
ATOM 864 N N . ARG A 1 123 ? 17.263 5.497 -4.000 1.00 90.88 123 ARG A N 1
ATOM 865 C CA . ARG A 1 123 ? 18.637 5.227 -3.527 1.00 90.88 123 ARG A CA 1
ATOM 866 C C . ARG A 1 123 ? 18.855 3.742 -3.222 1.00 90.88 123 ARG A C 1
ATOM 868 O O . ARG A 1 123 ? 19.872 3.194 -3.635 1.00 90.88 123 ARG A O 1
ATOM 875 N N . LEU A 1 124 ? 17.903 3.092 -2.551 1.00 92.56 124 LEU A N 1
ATOM 876 C CA . LEU A 1 124 ? 17.970 1.667 -2.219 1.00 92.56 124 LEU A CA 1
ATOM 877 C C . LEU A 1 124 ? 17.964 0.790 -3.481 1.00 92.56 124 LEU A C 1
ATOM 879 O O . LEU A 1 124 ? 18.812 -0.090 -3.613 1.00 92.56 124 LEU A O 1
ATOM 883 N N . ALA A 1 125 ? 17.069 1.072 -4.433 1.00 91.69 125 ALA A N 1
ATOM 884 C CA . ALA A 1 125 ? 16.999 0.368 -5.713 1.00 91.69 125 ALA A CA 1
ATOM 885 C C . ALA A 1 125 ? 18.282 0.551 -6.546 1.00 91.69 125 ALA A C 1
ATOM 887 O O . ALA A 1 125 ? 18.826 -0.427 -7.061 1.00 91.69 125 ALA A O 1
ATOM 888 N N . MET A 1 126 ? 18.808 1.782 -6.628 1.00 90.38 126 MET A N 1
ATOM 889 C CA . MET A 1 126 ? 20.083 2.076 -7.296 1.00 90.38 126 MET A CA 1
ATOM 890 C C . MET A 1 126 ? 21.237 1.292 -6.665 1.00 90.38 126 MET A C 1
ATOM 892 O O . MET A 1 126 ? 21.982 0.632 -7.382 1.00 90.38 126 MET A O 1
ATOM 896 N N . GLN A 1 127 ? 21.359 1.308 -5.334 1.00 90.25 127 GLN A N 1
ATOM 897 C CA . GLN A 1 127 ? 22.445 0.618 -4.639 1.00 90.25 127 GLN A CA 1
ATOM 898 C C . GLN A 1 127 ? 22.334 -0.912 -4.762 1.00 90.25 127 GLN A C 1
ATOM 900 O O . GLN A 1 127 ? 23.334 -1.571 -5.027 1.00 90.25 127 GLN A O 1
ATOM 905 N N . GLN A 1 128 ? 21.128 -1.487 -4.655 1.00 91.88 128 GLN A N 1
ATOM 906 C CA . GLN A 1 128 ? 20.908 -2.927 -4.868 1.00 91.88 128 GLN A CA 1
ATOM 907 C C . GLN A 1 128 ? 21.296 -3.379 -6.286 1.00 91.88 128 GLN A C 1
ATOM 909 O O . GLN A 1 128 ? 21.863 -4.463 -6.442 1.00 91.88 128 GLN A O 1
ATOM 914 N N . ALA A 1 129 ? 21.018 -2.556 -7.302 1.00 90.00 129 ALA A N 1
ATOM 915 C CA . ALA A 1 129 ? 21.378 -2.836 -8.690 1.00 90.00 129 ALA A CA 1
ATOM 916 C C . ALA A 1 129 ? 22.887 -2.668 -8.959 1.00 90.00 129 ALA A C 1
ATOM 918 O O . ALA A 1 129 ? 23.480 -3.497 -9.650 1.00 90.00 129 ALA A O 1
ATOM 919 N N . GLU A 1 130 ? 23.516 -1.630 -8.398 1.00 89.44 130 GLU A N 1
ATOM 920 C CA . GLU A 1 130 ? 24.959 -1.366 -8.509 1.00 89.44 130 GLU A CA 1
ATOM 921 C C . GLU A 1 130 ? 25.783 -2.504 -7.877 1.00 89.44 130 GLU A C 1
ATOM 923 O O . GLU A 1 130 ? 26.680 -3.056 -8.514 1.00 89.44 130 GLU A O 1
ATOM 928 N N . ASP A 1 131 ? 25.401 -2.936 -6.670 1.00 90.25 131 ASP A N 1
ATOM 929 C CA . ASP A 1 131 ? 26.027 -4.049 -5.941 1.00 90.25 131 ASP A CA 1
ATOM 930 C C . ASP A 1 131 ? 25.682 -5.443 -6.500 1.00 90.25 131 ASP A C 1
ATOM 932 O O . ASP A 1 131 ? 26.249 -6.448 -6.058 1.00 90.25 131 ASP A O 1
ATOM 936 N N . ARG A 1 132 ? 24.749 -5.529 -7.461 1.00 88.31 132 ARG A N 1
ATOM 937 C CA . ARG A 1 132 ? 24.204 -6.785 -8.015 1.00 88.31 132 ARG A CA 1
ATOM 938 C C . ARG A 1 132 ? 23.760 -7.750 -6.908 1.00 88.31 132 ARG A C 1
ATOM 940 O O . ARG A 1 132 ? 24.178 -8.911 -6.864 1.00 88.31 132 ARG A O 1
ATOM 947 N N . VAL A 1 133 ? 22.953 -7.242 -5.975 1.00 89.25 133 VAL A N 1
ATOM 948 C CA . VAL A 1 133 ? 22.366 -8.044 -4.892 1.00 89.25 133 VAL A CA 1
ATOM 949 C C . VAL A 1 133 ? 21.459 -9.116 -5.513 1.00 89.25 133 VAL A C 1
ATOM 951 O O . VAL A 1 133 ? 20.605 -8.757 -6.317 1.00 89.25 133 VAL A O 1
ATOM 954 N N . PRO A 1 134 ? 21.614 -10.411 -5.175 1.00 86.44 134 PRO A N 1
ATOM 955 C CA . PRO A 1 134 ? 20.777 -11.465 -5.746 1.00 86.44 134 PRO A CA 1
ATOM 956 C C . PRO A 1 134 ? 19.331 -11.350 -5.252 1.00 86.44 134 PRO A C 1
ATOM 958 O O . PRO A 1 134 ? 19.113 -11.024 -4.084 1.00 86.44 134 PRO A O 1
ATOM 961 N N . ASP A 1 135 ? 18.369 -11.680 -6.114 1.00 85.31 135 ASP A N 1
ATOM 962 C CA . ASP A 1 135 ? 16.923 -11.487 -5.919 1.00 85.31 135 ASP A CA 1
ATOM 963 C C . ASP A 1 135 ? 16.410 -11.963 -4.544 1.00 85.31 135 ASP A C 1
ATOM 965 O O . ASP A 1 135 ? 15.703 -11.233 -3.855 1.00 85.31 135 ASP A O 1
ATOM 969 N N . GLU A 1 136 ? 16.852 -13.134 -4.068 1.00 87.75 136 GLU A N 1
ATOM 970 C CA . GLU A 1 136 ? 16.506 -13.705 -2.747 1.00 87.75 136 GLU A CA 1
ATOM 971 C C . GLU A 1 136 ? 16.913 -12.831 -1.538 1.00 87.75 136 GLU A C 1
ATOM 973 O O . GLU A 1 136 ? 16.445 -13.017 -0.408 1.00 87.75 136 GLU A O 1
ATOM 978 N N . ARG A 1 137 ? 17.855 -11.906 -1.745 1.00 88.50 137 ARG A N 1
ATOM 979 C CA . ARG A 1 137 ? 18.393 -10.983 -0.734 1.00 88.50 137 ARG A CA 1
ATOM 980 C C . ARG A 1 137 ? 18.002 -9.531 -0.990 1.00 88.50 137 ARG A C 1
ATOM 982 O O . ARG A 1 137 ? 18.268 -8.699 -0.121 1.00 88.50 137 ARG A O 1
ATOM 989 N N . MET A 1 138 ? 17.391 -9.226 -2.134 1.00 89.06 138 MET A N 1
ATOM 990 C CA . MET A 1 138 ? 16.874 -7.893 -2.426 1.00 89.06 138 MET A CA 1
ATOM 991 C C . MET A 1 138 ? 15.750 -7.530 -1.452 1.00 89.06 138 MET A C 1
ATOM 993 O O . MET A 1 138 ? 14.955 -8.374 -1.035 1.00 89.06 138 MET A O 1
ATOM 997 N N . VAL A 1 139 ? 15.680 -6.253 -1.084 1.00 92.31 139 VAL A N 1
ATOM 998 C CA . VAL A 1 139 ? 14.482 -5.695 -0.454 1.00 92.31 139 VAL A CA 1
ATOM 999 C C . VAL A 1 139 ? 13.496 -5.345 -1.567 1.00 92.31 139 VAL A C 1
ATOM 1001 O O . VAL A 1 139 ? 13.905 -4.852 -2.622 1.00 92.31 139 VAL A O 1
ATOM 1004 N N . ALA A 1 140 ? 12.216 -5.645 -1.339 1.00 91.06 140 ALA A N 1
ATOM 1005 C CA . ALA A 1 140 ? 11.131 -5.314 -2.256 1.00 91.06 140 ALA A CA 1
ATOM 1006 C C . ALA A 1 140 ? 10.914 -3.793 -2.353 1.00 91.06 140 ALA A C 1
ATOM 1008 O O . ALA A 1 140 ? 11.338 -3.037 -1.480 1.00 91.06 140 ALA A O 1
ATOM 1009 N N . ASP A 1 141 ? 10.214 -3.354 -3.397 1.00 89.88 141 ASP A N 1
ATOM 1010 C CA . ASP A 1 141 ? 9.764 -1.971 -3.542 1.00 89.88 141 ASP A CA 1
ATOM 1011 C C . ASP A 1 141 ? 8.224 -1.930 -3.579 1.00 89.88 141 ASP A C 1
ATOM 1013 O O . ASP A 1 141 ? 7.643 -2.590 -4.446 1.00 89.88 141 ASP A O 1
ATOM 1017 N N . PRO A 1 142 ? 7.548 -1.197 -2.671 1.00 92.31 142 PRO A N 1
ATOM 1018 C CA . PRO A 1 142 ? 8.080 -0.517 -1.484 1.00 92.31 142 PRO A CA 1
ATOM 1019 C C . PRO A 1 142 ? 8.597 -1.484 -0.389 1.00 92.31 142 PRO A C 1
ATOM 1021 O O . PRO A 1 142 ? 8.084 -2.600 -0.255 1.00 92.31 142 PRO A O 1
ATOM 1024 N N . PRO A 1 143 ? 9.579 -1.062 0.431 1.00 93.12 143 PRO A N 1
ATOM 1025 C CA . PRO A 1 143 ? 10.302 -1.933 1.366 1.00 93.12 143 PRO A CA 1
ATOM 1026 C C . PRO A 1 143 ? 9.519 -2.404 2.603 1.00 93.12 143 PRO A C 1
ATOM 1028 O O . PRO A 1 143 ? 9.837 -3.468 3.139 1.00 93.12 143 PRO A O 1
ATOM 1031 N N . LEU A 1 144 ? 8.525 -1.649 3.078 1.00 95.19 144 LEU A N 1
ATOM 1032 C CA . LEU A 1 144 ? 7.703 -1.966 4.254 1.00 95.19 144 LEU A CA 1
ATOM 1033 C C . LEU A 1 144 ? 6.216 -2.179 3.913 1.00 95.19 144 LEU A C 1
ATOM 1035 O O . LEU A 1 144 ? 5.401 -2.322 4.825 1.00 95.19 144 LEU A O 1
ATOM 1039 N N . LEU A 1 145 ? 5.872 -2.328 2.626 1.00 92.69 145 LEU A N 1
ATOM 1040 C CA . LEU A 1 145 ? 4.490 -2.397 2.127 1.00 92.69 145 LEU A CA 1
ATOM 1041 C C . LEU A 1 145 ? 3.622 -3.424 2.872 1.00 92.69 145 LEU A C 1
ATOM 1043 O O . LEU A 1 145 ? 2.466 -3.165 3.222 1.00 92.69 145 LEU A O 1
ATOM 1047 N N . ARG A 1 146 ? 4.190 -4.605 3.145 1.00 94.38 146 ARG A N 1
ATOM 1048 C CA . ARG A 1 146 ? 3.506 -5.657 3.907 1.00 94.38 146 ARG A CA 1
ATOM 1049 C C . ARG A 1 146 ? 3.221 -5.219 5.345 1.00 94.38 146 ARG A C 1
ATOM 1051 O O . ARG A 1 146 ? 2.125 -5.466 5.835 1.00 94.38 146 ARG A O 1
ATOM 1058 N N . LEU A 1 147 ? 4.183 -4.569 6.003 1.00 95.81 147 LEU A N 1
ATOM 1059 C CA . LEU A 1 147 ? 4.022 -4.058 7.363 1.00 95.81 147 LEU A CA 1
ATOM 1060 C C . LEU A 1 147 ? 2.968 -2.951 7.418 1.00 95.81 147 LEU A C 1
ATOM 1062 O O . LEU A 1 147 ? 2.125 -3.007 8.306 1.00 95.81 147 LEU A O 1
ATOM 1066 N N . GLU A 1 148 ? 2.953 -2.005 6.468 1.00 94.88 148 GLU A N 1
ATOM 1067 C CA . GLU A 1 148 ? 1.883 -0.996 6.415 1.00 94.88 148 GLU A CA 1
ATOM 1068 C C . GLU A 1 148 ? 0.512 -1.668 6.265 1.00 94.88 148 GLU A C 1
ATOM 1070 O O . GLU A 1 148 ? -0.404 -1.367 7.028 1.00 94.88 148 GLU A O 1
ATOM 1075 N N . THR A 1 149 ? 0.374 -2.600 5.317 1.00 94.12 149 THR A N 1
ATOM 1076 C CA . THR A 1 149 ? -0.912 -3.249 5.012 1.00 94.12 149 THR A CA 1
ATOM 1077 C C . THR A 1 149 ? -1.428 -4.079 6.194 1.00 94.12 149 THR A C 1
ATOM 1079 O O . THR A 1 149 ? -2.591 -3.948 6.578 1.00 94.12 149 THR A O 1
ATOM 1082 N N . GLU A 1 150 ? -0.569 -4.905 6.799 1.00 95.50 150 GLU A N 1
ATOM 1083 C CA . GLU A 1 150 ? -0.921 -5.788 7.920 1.00 95.50 150 GLU A CA 1
ATOM 1084 C C . GLU A 1 150 ? -1.218 -4.963 9.192 1.00 95.50 150 GLU A C 1
ATOM 1086 O O . GLU A 1 150 ? -2.243 -5.179 9.843 1.00 95.50 150 GLU A O 1
ATOM 1091 N N . ALA A 1 151 ? -0.408 -3.934 9.488 1.00 96.56 151 ALA A N 1
ATOM 1092 C CA . ALA A 1 151 ? -0.637 -3.026 10.616 1.00 96.56 151 ALA A CA 1
ATOM 1093 C C . ALA A 1 151 ? -1.911 -2.185 10.449 1.00 96.56 151 ALA A C 1
ATOM 1095 O O . ALA A 1 151 ? -2.654 -1.998 11.411 1.00 96.56 151 ALA A O 1
ATOM 1096 N N . ALA A 1 152 ? -2.197 -1.696 9.239 1.00 96.31 152 ALA A N 1
ATOM 1097 C CA . ALA A 1 152 ? -3.377 -0.879 8.976 1.00 96.31 152 ALA A CA 1
ATOM 1098 C C . ALA A 1 152 ? -4.664 -1.709 8.999 1.00 96.31 152 ALA A C 1
ATOM 1100 O O . ALA A 1 152 ? -5.690 -1.212 9.461 1.00 96.31 152 ALA A O 1
ATOM 1101 N N . HIS A 1 153 ? -4.616 -2.975 8.572 1.00 95.62 153 HIS A N 1
ATOM 1102 C CA . HIS A 1 153 ? -5.748 -3.890 8.707 1.00 95.62 153 HIS A CA 1
ATOM 1103 C C . HIS A 1 153 ? -6.042 -4.217 10.179 1.00 95.62 153 HIS A C 1
ATOM 1105 O O . HIS A 1 153 ? -7.192 -4.115 10.609 1.00 95.62 153 HIS A O 1
ATOM 1111 N N . ALA A 1 154 ? -5.005 -4.521 10.970 1.00 95.81 154 ALA A N 1
ATOM 1112 C CA . ALA A 1 154 ? -5.130 -4.699 12.416 1.00 95.81 154 ALA A CA 1
ATOM 1113 C C . ALA A 1 154 ? -5.714 -3.444 13.089 1.00 95.81 154 ALA A C 1
ATOM 1115 O O . ALA A 1 154 ? -6.693 -3.533 13.828 1.00 95.81 154 ALA A O 1
ATOM 1116 N N . TYR A 1 155 ? -5.169 -2.263 12.778 1.00 96.88 155 TYR A N 1
ATOM 1117 C CA . TYR A 1 155 ? -5.621 -0.991 13.345 1.00 96.88 155 TYR A CA 1
ATOM 1118 C C . TYR A 1 155 ? -7.086 -0.696 13.002 1.00 96.88 155 TYR A C 1
ATOM 1120 O O . TYR A 1 155 ? -7.870 -0.370 13.892 1.00 96.88 155 TYR A O 1
ATOM 1128 N N . LEU A 1 156 ? -7.477 -0.885 11.737 1.00 96.06 156 LEU A N 1
ATOM 1129 C CA . LEU A 1 156 ? -8.855 -0.716 11.274 1.00 96.06 156 LEU A CA 1
ATOM 1130 C C . LEU A 1 156 ? -9.824 -1.658 12.000 1.00 96.06 156 LEU A C 1
ATOM 1132 O O . LEU A 1 156 ? -10.895 -1.220 12.409 1.00 96.06 156 LEU A O 1
ATOM 1136 N N . SER A 1 157 ? -9.447 -2.927 12.186 1.00 94.25 157 SER A N 1
ATOM 1137 C CA . SER A 1 157 ? -10.274 -3.925 12.878 1.00 94.25 157 SER A CA 1
ATOM 1138 C C . SER A 1 157 ? -10.537 -3.545 14.341 1.00 94.25 157 SER A C 1
ATOM 1140 O O . SER A 1 157 ? -11.684 -3.548 14.790 1.00 94.25 157 SER A O 1
ATOM 1142 N N . VAL A 1 158 ? -9.494 -3.123 15.068 1.00 92.88 158 VAL A N 1
ATOM 1143 C CA . VAL A 1 158 ? -9.616 -2.668 16.465 1.00 92.88 158 VAL A CA 1
ATOM 1144 C C . VAL A 1 158 ? -10.479 -1.404 16.557 1.00 92.88 158 VAL A C 1
ATOM 1146 O O . VAL A 1 158 ? -11.366 -1.329 17.407 1.00 92.88 158 VAL A O 1
ATOM 1149 N N . LEU A 1 159 ? -10.264 -0.425 15.670 1.00 93.69 159 LEU A N 1
ATOM 1150 C CA . LEU A 1 159 ? -11.055 0.809 15.635 1.00 93.69 159 LEU A CA 1
ATOM 1151 C C . LEU A 1 159 ? -12.536 0.532 15.356 1.00 93.69 159 LEU A C 1
ATOM 1153 O O . LEU A 1 159 ? -13.382 1.045 16.080 1.00 93.69 159 LEU A O 1
ATOM 1157 N N . LEU A 1 160 ? -12.848 -0.311 14.365 1.00 92.25 160 LEU A N 1
ATOM 1158 C CA . LEU A 1 160 ? -14.224 -0.690 14.030 1.00 92.25 160 LEU A CA 1
ATOM 1159 C C . LEU A 1 160 ? -14.933 -1.427 15.170 1.00 92.25 160 LEU A C 1
ATOM 1161 O O . LEU A 1 160 ? -16.125 -1.208 15.385 1.00 92.25 160 LEU A O 1
ATOM 1165 N N . HIS A 1 161 ? -14.222 -2.277 15.913 1.00 91.00 161 HIS A N 1
ATOM 1166 C CA . HIS A 1 161 ? -14.792 -2.938 17.083 1.00 91.00 161 HIS A CA 1
ATOM 1167 C C . HIS A 1 161 ? -15.139 -1.923 18.186 1.00 91.00 161 HIS A C 1
ATOM 1169 O O . HIS A 1 161 ? -16.267 -1.924 18.672 1.00 91.00 161 HIS A O 1
ATOM 1175 N N . ILE A 1 162 ? -14.219 -1.006 18.522 1.00 89.06 162 ILE A N 1
ATOM 1176 C CA . ILE A 1 162 ? -14.432 0.022 19.562 1.00 89.06 162 ILE A CA 1
ATOM 1177 C C . ILE A 1 162 ? -15.558 0.996 19.186 1.00 89.06 162 ILE A C 1
ATOM 1179 O O . ILE A 1 162 ? -16.359 1.370 20.043 1.00 89.06 162 ILE A O 1
ATOM 1183 N N . THR A 1 163 ? -15.652 1.407 17.918 1.00 87.94 163 THR A N 1
ATOM 1184 C CA . THR A 1 163 ? -16.737 2.297 17.475 1.00 87.94 163 THR A CA 1
ATOM 1185 C C . THR A 1 163 ? -18.088 1.584 17.423 1.00 87.94 163 THR A C 1
ATOM 1187 O O . THR A 1 163 ? -19.106 2.205 17.712 1.00 87.94 163 THR A O 1
ATOM 1190 N N . SER A 1 164 ? -18.113 0.277 17.139 1.00 84.81 164 SER A N 1
ATOM 1191 C CA . SER A 1 164 ? -19.345 -0.530 17.159 1.00 84.81 164 SER A CA 1
ATOM 1192 C C . SER A 1 164 ? -19.803 -0.906 18.574 1.00 84.81 164 SER A C 1
ATOM 1194 O O . SER A 1 164 ? -21.000 -1.069 18.796 1.00 84.81 164 SER A O 1
ATOM 1196 N N . SER A 1 165 ? -18.888 -1.044 19.544 1.00 80.88 165 SER A N 1
ATOM 1197 C CA . SER A 1 165 ? -19.227 -1.366 20.941 1.00 80.88 165 SER A CA 1
ATOM 1198 C C . SER A 1 165 ? -19.735 -0.164 21.744 1.00 80.88 165 SER A C 1
ATOM 1200 O O . SER A 1 165 ? -20.328 -0.343 22.808 1.00 80.88 165 SER A O 1
ATOM 1202 N N . HIS A 1 166 ? -19.520 1.055 21.243 1.00 67.44 166 HIS A N 1
ATOM 1203 C CA . HIS A 1 166 ? -19.985 2.303 21.850 1.00 67.44 166 HIS A CA 1
ATOM 1204 C C . HIS A 1 166 ? -20.788 3.144 20.844 1.00 67.44 166 HIS A C 1
ATOM 1206 O O . HIS A 1 166 ? -20.341 4.233 20.470 1.00 67.44 166 HIS A O 1
ATOM 1212 N N . PRO A 1 167 ? -21.973 2.673 20.402 1.00 57.59 167 PRO A N 1
ATOM 1213 C CA . PRO A 1 167 ? -22.859 3.488 19.583 1.00 57.59 167 PRO A CA 1
ATOM 1214 C C . PRO A 1 167 ? -23.219 4.764 20.349 1.00 57.59 167 PRO A C 1
ATOM 1216 O O . PRO A 1 167 ? -23.568 4.718 21.532 1.00 57.59 167 PRO A O 1
ATOM 1219 N N . SER A 1 168 ? -23.108 5.909 19.675 1.00 47.91 168 SER A N 1
ATOM 1220 C CA . SER A 1 168 ? -23.354 7.214 20.289 1.00 47.91 168 SER A CA 1
ATOM 1221 C C . SER A 1 168 ? -24.771 7.265 20.884 1.00 47.91 168 SER A C 1
ATOM 1223 O O . SER A 1 168 ? -25.717 6.865 20.195 1.00 47.91 168 SER A O 1
ATOM 1225 N N . PRO A 1 169 ? -24.965 7.738 22.134 1.00 44.78 169 PRO A N 1
ATOM 1226 C CA . PRO A 1 169 ? -26.296 7.857 22.713 1.00 44.78 169 PRO A CA 1
ATOM 1227 C C . PRO A 1 169 ? -27.113 8.834 21.866 1.00 44.78 169 PRO A C 1
ATOM 1229 O O . PRO A 1 169 ? -26.851 10.039 21.851 1.00 44.78 169 PRO A O 1
ATOM 1232 N N . GLN A 1 170 ? -28.079 8.297 21.118 1.00 43.69 170 GLN A N 1
ATOM 1233 C CA . GLN A 1 170 ? -28.858 9.086 20.174 1.00 43.69 170 GLN A CA 1
ATOM 1234 C C . GLN A 1 170 ? -29.586 10.216 20.900 1.00 43.69 170 GLN A C 1
ATOM 1236 O O . GLN A 1 170 ? -30.226 10.014 21.934 1.00 43.69 170 GLN A O 1
ATOM 1241 N N . THR A 1 171 ? -29.532 11.409 20.314 1.00 42.09 171 THR A N 1
ATOM 1242 C CA . THR A 1 171 ? -30.367 12.539 20.711 1.00 42.09 171 THR A CA 1
ATOM 1243 C C . THR A 1 171 ? -31.831 12.203 20.429 1.00 42.09 171 THR A C 1
ATOM 1245 O O . THR A 1 171 ? -32.317 12.421 19.318 1.00 42.09 171 THR A O 1
ATOM 1248 N N . SER A 1 172 ? -32.532 11.679 21.434 1.00 37.81 172 SER A N 1
ATOM 1249 C CA . SER A 1 172 ? -33.971 11.410 21.415 1.00 37.81 172 SER A CA 1
ATOM 1250 C C . SER A 1 172 ? -34.777 12.715 21.415 1.00 37.81 172 SER A C 1
ATOM 1252 O O . SER A 1 172 ? -35.372 13.131 22.409 1.00 37.81 172 SER A O 1
ATOM 1254 N N . VAL A 1 173 ? -34.798 13.390 20.266 1.00 50.44 173 VAL A N 1
ATOM 1255 C CA . VAL A 1 173 ? -35.681 14.532 20.019 1.00 50.44 173 VAL A CA 1
ATOM 1256 C C . VAL A 1 173 ? -37.058 14.003 19.611 1.00 50.44 173 VAL A C 1
ATOM 1258 O O . VAL A 1 173 ? -37.269 13.645 18.456 1.00 50.44 173 VAL A O 1
ATOM 1261 N N . GLY A 1 174 ? -37.995 13.980 20.565 1.00 41.31 174 GLY A N 1
ATOM 1262 C CA . GLY A 1 174 ? -39.423 13.730 20.323 1.00 41.31 174 GLY A CA 1
ATOM 1263 C C . GLY A 1 174 ? -40.039 12.699 21.272 1.00 41.31 174 GLY A C 1
ATOM 1264 O O . GLY A 1 174 ? -39.924 11.502 21.032 1.00 41.31 174 GLY A O 1
ATOM 1265 N N . GLY A 1 175 ? -40.720 13.152 22.333 1.00 38.53 175 GLY A N 1
ATOM 1266 C CA . GLY A 1 175 ? -41.353 12.243 23.306 1.00 38.53 175 GLY A CA 1
ATOM 1267 C C . GLY A 1 175 ? -41.770 12.882 24.636 1.00 38.53 175 GLY A C 1
ATOM 1268 O O . GLY A 1 175 ? -41.318 12.450 25.684 1.00 38.53 175 GLY A O 1
ATOM 1269 N N . ASP A 1 176 ? -42.575 13.940 24.554 1.00 41.12 176 ASP A N 1
ATOM 1270 C CA . ASP A 1 176 ? -43.432 14.583 25.571 1.00 41.12 176 ASP A CA 1
ATOM 1271 C C . ASP A 1 176 ? -43.462 14.108 27.061 1.00 41.12 176 ASP A C 1
ATOM 1273 O O . ASP A 1 176 ? -43.640 12.934 27.370 1.00 41.12 176 ASP A O 1
ATOM 1277 N N . ARG A 1 177 ? -43.545 15.112 27.962 1.00 40.06 177 ARG A N 1
ATOM 1278 C CA . ARG A 1 177 ? -44.114 15.117 29.346 1.00 40.06 177 ARG A CA 1
ATOM 1279 C C . ARG A 1 177 ? -43.264 14.718 30.575 1.00 40.06 177 ARG A C 1
ATOM 1281 O O . ARG A 1 177 ? -43.285 13.599 31.061 1.00 40.06 177 ARG A O 1
ATOM 1288 N N . ALA A 1 178 ? -42.750 15.782 31.201 1.00 44.00 178 ALA A N 1
ATOM 1289 C CA . ALA A 1 178 ? -43.130 16.267 32.543 1.00 44.00 178 ALA A CA 1
ATOM 1290 C C . ALA A 1 178 ? -42.867 15.446 33.835 1.00 44.00 178 ALA A C 1
ATOM 1292 O O . ALA A 1 178 ? -43.442 14.395 34.077 1.00 44.00 178 ALA A O 1
ATOM 1293 N N . SER A 1 179 ? -42.223 16.158 34.774 1.00 44.66 179 SER A N 1
ATOM 1294 C CA . SER A 1 179 ? -42.260 16.006 36.243 1.00 44.66 179 SER A CA 1
ATOM 1295 C C . SER A 1 179 ? -41.505 14.831 36.883 1.00 44.66 179 SER A C 1
ATOM 1297 O O . SER A 1 179 ? -41.764 13.664 36.622 1.00 44.66 179 SER A O 1
ATOM 1299 N N . GLY A 1 180 ? -40.597 15.164 37.807 1.00 37.38 180 GLY A N 1
ATOM 1300 C CA . GLY A 1 180 ? -39.815 14.196 38.581 1.00 37.38 180 GLY A CA 1
ATOM 1301 C C . GLY A 1 180 ? -38.535 14.812 39.143 1.00 37.38 180 GLY A C 1
ATOM 1302 O O . GLY A 1 180 ? -37.459 14.653 38.572 1.00 37.38 180 GLY A O 1
ATOM 1303 N N . GLY A 1 181 ? -38.641 15.555 40.247 1.00 45.81 181 GLY A N 1
ATOM 1304 C CA . GLY A 1 181 ? -37.480 16.160 40.905 1.00 45.81 181 GLY A CA 1
ATOM 1305 C C . GLY A 1 181 ? -36.586 15.109 41.570 1.00 45.81 181 GLY A C 1
ATOM 1306 O O . GLY A 1 181 ? -36.919 14.607 42.638 1.00 45.81 181 GLY A O 1
ATOM 1307 N N . GLY A 1 182 ? -35.434 14.819 40.965 1.00 36.25 182 GLY A N 1
ATOM 1308 C CA . GLY A 1 182 ? -34.370 13.983 41.527 1.00 36.25 182 GLY A CA 1
ATOM 1309 C C . GLY A 1 182 ? -33.022 14.694 41.411 1.00 36.25 182 GLY A C 1
ATOM 1310 O O . GLY A 1 182 ? -32.775 15.395 40.428 1.00 36.25 182 GLY A O 1
ATOM 1311 N N . ARG A 1 183 ? -32.162 14.564 42.429 1.00 36.94 183 ARG A N 1
ATOM 1312 C CA . ARG A 1 183 ? -30.867 15.266 42.492 1.00 36.94 183 ARG A CA 1
ATOM 1313 C C . ARG A 1 183 ? -30.025 14.961 41.250 1.00 36.94 183 ARG A C 1
ATOM 1315 O O . ARG A 1 183 ? -29.656 13.813 41.023 1.00 36.94 183 ARG A O 1
ATOM 1322 N N . ARG A 1 184 ? -29.660 16.000 40.494 1.00 38.53 184 ARG A N 1
ATOM 1323 C CA . ARG A 1 184 ? -28.553 15.915 39.537 1.00 38.53 184 ARG A CA 1
ATOM 1324 C C . ARG A 1 184 ? -27.241 15.878 40.314 1.00 38.53 184 ARG A C 1
ATOM 1326 O O . ARG A 1 184 ? -26.682 16.925 40.630 1.00 38.53 184 ARG A O 1
ATOM 1333 N N . GLU A 1 185 ? -26.764 14.669 40.590 1.00 35.44 185 GLU A N 1
ATOM 1334 C CA . GLU A 1 185 ? -25.326 14.422 40.713 1.00 35.44 185 GLU A CA 1
ATOM 1335 C C . GLU A 1 185 ? -24.613 15.044 39.492 1.00 35.44 185 GLU A C 1
ATOM 1337 O O . GLU A 1 185 ? -25.136 14.960 38.370 1.00 35.44 185 GLU A O 1
ATOM 1342 N N . PRO A 1 186 ? -23.459 15.709 39.665 1.00 41.03 186 PRO A N 1
ATOM 1343 C CA . PRO A 1 186 ? -22.739 16.297 38.546 1.00 41.03 186 PRO A CA 1
ATOM 1344 C C . PRO A 1 186 ? -22.210 15.173 37.647 1.00 41.03 186 PRO A C 1
ATOM 1346 O O . PRO A 1 186 ? -21.352 14.402 38.069 1.00 41.03 186 PRO A O 1
ATOM 1349 N N . LEU A 1 187 ? -22.722 15.082 36.411 1.00 43.56 187 LEU A N 1
ATOM 1350 C CA . LEU A 1 187 ? -22.365 14.021 35.462 1.00 43.56 187 LEU A CA 1
ATOM 1351 C C . LEU A 1 187 ? -20.844 13.878 35.328 1.00 43.56 187 LEU A C 1
ATOM 1353 O O . LEU A 1 187 ? -20.166 14.713 34.720 1.00 43.56 187 LEU A O 1
ATOM 1357 N N . GLY A 1 188 ? -20.330 12.775 35.870 1.00 39.88 188 GLY A N 1
ATOM 1358 C CA . GLY A 1 188 ? -18.925 12.394 35.872 1.00 39.88 188 GLY A CA 1
ATOM 1359 C C . GLY A 1 188 ? -18.429 11.921 34.509 1.00 39.88 188 GLY A C 1
ATOM 1360 O O . GLY A 1 188 ? -17.970 10.794 34.400 1.00 39.88 188 GLY A O 1
ATOM 1361 N N . ARG A 1 189 ? -18.501 12.799 33.498 1.00 46.94 189 ARG A N 1
ATOM 1362 C CA . ARG A 1 189 ? -17.739 12.793 32.235 1.00 46.94 189 ARG A CA 1
ATOM 1363 C C . ARG A 1 189 ? -17.286 11.397 31.775 1.00 46.94 189 ARG A C 1
ATOM 1365 O O . ARG A 1 189 ? -16.089 11.099 31.841 1.00 46.94 189 ARG A O 1
ATOM 1372 N N . ASP A 1 190 ? -18.239 10.599 31.292 1.00 47.50 190 ASP A N 1
ATOM 1373 C CA . ASP A 1 190 ? -18.063 9.174 30.995 1.00 47.50 190 ASP A CA 1
ATOM 1374 C C . ASP A 1 190 ? -16.771 8.889 30.206 1.00 47.50 190 ASP A C 1
ATOM 1376 O O . ASP A 1 190 ? -16.598 9.417 29.099 1.00 47.50 190 ASP A O 1
ATOM 13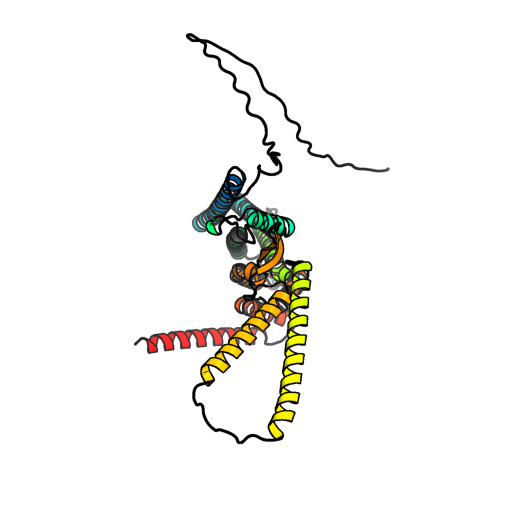80 N N . PRO A 1 191 ? -15.844 8.067 30.739 1.00 59.91 191 PRO A N 1
ATOM 1381 C CA . PRO A 1 191 ? -14.565 7.815 30.078 1.00 59.91 191 PRO A CA 1
ATOM 1382 C C . PRO A 1 191 ? -14.753 7.135 28.714 1.00 59.91 191 PRO A C 1
ATOM 1384 O O . PRO A 1 191 ? -14.151 7.573 27.736 1.00 59.91 191 PRO A O 1
ATOM 1387 N N . GLY A 1 192 ? -15.676 6.170 28.613 1.00 62.72 192 GLY A N 1
ATOM 1388 C CA . GLY A 1 192 ? -15.948 5.447 27.365 1.00 62.72 192 GLY A CA 1
ATOM 1389 C C . GLY A 1 192 ? -16.447 6.331 26.214 1.00 62.72 192 GLY A C 1
ATOM 1390 O O . GLY A 1 192 ? -16.122 6.065 25.060 1.00 62.72 192 GLY A O 1
ATOM 1391 N N . LEU A 1 193 ? -17.162 7.430 26.498 1.00 59.31 193 LEU A N 1
ATOM 1392 C CA . LEU A 1 193 ? -17.626 8.351 25.452 1.00 59.31 193 LEU A CA 1
ATOM 1393 C C . LEU A 1 193 ? -16.456 9.106 24.800 1.00 59.31 193 LEU A C 1
ATOM 1395 O O . LEU A 1 193 ? -16.464 9.341 23.593 1.00 59.31 193 LEU A O 1
ATOM 1399 N N . LYS A 1 194 ? -15.426 9.465 25.577 1.00 75.94 194 LYS A N 1
ATOM 1400 C CA . LYS A 1 194 ? -14.206 10.085 25.033 1.00 75.94 194 LYS A CA 1
ATOM 1401 C C . LYS A 1 194 ? -13.415 9.109 24.175 1.00 75.94 194 LYS A C 1
ATOM 1403 O O . LYS A 1 194 ? -12.953 9.493 23.104 1.00 75.94 194 LYS A O 1
ATOM 1408 N N . ASP A 1 195 ? -13.268 7.877 24.654 1.00 77.06 195 ASP A N 1
ATOM 1409 C CA . ASP A 1 195 ? -12.507 6.840 23.961 1.00 77.06 195 ASP A CA 1
ATOM 1410 C C . ASP A 1 195 ? -13.175 6.484 22.619 1.00 77.06 195 ASP A C 1
ATOM 1412 O O . ASP A 1 195 ? -12.486 6.358 21.608 1.00 77.06 195 ASP A O 1
ATOM 1416 N N . ALA A 1 196 ? -14.513 6.451 22.569 1.00 78.69 196 ALA A N 1
ATOM 1417 C CA . ALA A 1 196 ? -15.279 6.295 21.331 1.00 78.69 196 ALA A CA 1
ATOM 1418 C C . ALA A 1 196 ? -15.077 7.469 20.349 1.00 78.69 196 ALA A C 1
ATOM 1420 O O . ALA A 1 196 ? -14.806 7.244 19.169 1.00 78.69 196 ALA A O 1
ATOM 1421 N N . VAL A 1 197 ? -15.147 8.723 20.817 1.00 84.81 197 VAL A N 1
ATOM 1422 C CA . VAL A 1 197 ? -14.929 9.912 19.966 1.00 84.81 197 VAL A CA 1
ATOM 1423 C C . VAL A 1 197 ? -13.503 9.954 19.401 1.00 84.81 197 VAL A C 1
ATOM 1425 O O . VAL A 1 197 ? -13.322 10.228 18.213 1.00 84.81 197 VAL A O 1
ATOM 1428 N N . GLU A 1 198 ? -12.487 9.632 20.206 1.00 89.88 198 GLU A N 1
ATOM 1429 C CA . GLU A 1 198 ? -11.100 9.543 19.728 1.00 89.88 198 GLU A CA 1
ATOM 1430 C C . GLU A 1 198 ? -10.895 8.351 18.777 1.00 89.88 198 GLU A C 1
ATOM 1432 O O . GLU A 1 198 ? -10.165 8.481 17.794 1.00 89.88 198 GLU A O 1
ATOM 1437 N N . ALA A 1 199 ? -11.576 7.218 18.988 1.00 88.81 199 ALA A N 1
ATOM 1438 C CA . ALA A 1 199 ? -11.563 6.096 18.047 1.00 88.81 199 ALA A CA 1
ATOM 1439 C C . ALA A 1 199 ? -12.180 6.475 16.686 1.00 88.81 199 ALA A C 1
ATOM 1441 O O . ALA A 1 199 ? -11.596 6.165 15.649 1.00 88.81 199 ALA A O 1
ATOM 1442 N N . VAL A 1 200 ? -13.293 7.219 16.658 1.00 90.25 200 VAL A N 1
ATOM 1443 C CA . VAL A 1 200 ? -13.867 7.763 15.409 1.00 90.25 200 VAL A CA 1
ATOM 1444 C C . VAL A 1 200 ? -12.895 8.734 14.727 1.00 90.25 200 VAL A C 1
ATOM 1446 O O . VAL A 1 200 ? -12.699 8.664 13.511 1.00 90.25 200 VAL A O 1
ATOM 1449 N N . ALA A 1 201 ? -12.227 9.608 15.487 1.00 91.75 201 ALA A N 1
ATOM 1450 C CA . ALA A 1 201 ? -11.227 10.522 14.936 1.00 91.75 201 ALA A CA 1
ATOM 1451 C C . ALA A 1 201 ? -10.024 9.769 14.332 1.00 91.75 201 ALA A C 1
ATOM 1453 O O . ALA A 1 201 ? -9.586 10.088 13.224 1.00 91.75 201 ALA A O 1
ATOM 1454 N N . ARG A 1 202 ? -9.523 8.732 15.015 1.00 94.19 202 ARG A N 1
ATOM 1455 C CA . ARG A 1 202 ? -8.473 7.820 14.522 1.00 94.19 202 ARG A CA 1
ATOM 1456 C C . ARG A 1 202 ? -8.895 7.061 13.269 1.00 94.19 202 ARG A C 1
ATOM 1458 O O . ARG A 1 202 ? -8.111 6.979 12.325 1.00 94.19 202 ARG A O 1
ATOM 1465 N N . LEU A 1 203 ? -10.133 6.568 13.232 1.00 94.25 203 LEU A N 1
ATOM 1466 C CA . LEU A 1 203 ? -10.714 5.889 12.076 1.00 94.25 203 LEU A CA 1
ATOM 1467 C C . LEU A 1 203 ? -10.746 6.813 10.856 1.00 94.25 203 LEU A C 1
ATOM 1469 O O . LEU A 1 203 ? -10.209 6.447 9.814 1.00 94.25 203 LEU A O 1
ATOM 1473 N N . ASN A 1 204 ? -11.245 8.043 11.002 1.00 93.12 204 ASN A N 1
ATOM 1474 C CA . ASN A 1 204 ? -11.230 9.031 9.920 1.00 93.12 204 ASN A CA 1
ATOM 1475 C C . ASN A 1 204 ? -9.802 9.343 9.435 1.00 93.12 204 ASN A C 1
ATOM 1477 O O . ASN A 1 204 ? -9.561 9.336 8.226 1.00 93.12 204 ASN A O 1
ATOM 1481 N N . ARG A 1 205 ? -8.827 9.527 10.343 1.00 94.75 205 ARG A N 1
ATOM 1482 C CA . ARG A 1 205 ? -7.407 9.724 9.975 1.00 94.75 205 ARG A CA 1
ATOM 1483 C C . ARG A 1 205 ? -6.842 8.533 9.188 1.00 94.75 205 ARG A C 1
ATOM 1485 O O . ARG A 1 205 ? -6.188 8.734 8.163 1.00 94.75 205 ARG A O 1
ATOM 1492 N N . LEU A 1 206 ? -7.111 7.301 9.630 1.00 95.19 206 LEU A N 1
ATOM 1493 C CA . LEU A 1 206 ? -6.663 6.076 8.961 1.00 95.19 206 LEU A CA 1
ATOM 1494 C C . LEU A 1 206 ? -7.299 5.918 7.575 1.00 95.19 206 LEU A C 1
ATOM 1496 O O . LEU A 1 206 ? -6.586 5.662 6.601 1.00 95.19 206 LEU A O 1
ATOM 1500 N N . CYS A 1 207 ? -8.617 6.100 7.478 1.00 94.69 207 CYS A N 1
ATOM 1501 C CA . CYS A 1 207 ? -9.361 6.049 6.225 1.00 94.69 207 CYS A CA 1
ATOM 1502 C C . CYS A 1 207 ? -8.816 7.083 5.231 1.00 94.69 207 CYS A C 1
ATOM 1504 O O . CYS A 1 207 ? -8.435 6.713 4.121 1.00 94.69 207 CYS A O 1
ATOM 1506 N N . HIS A 1 208 ? -8.695 8.351 5.643 1.00 93.81 208 HIS A N 1
ATOM 1507 C CA . HIS A 1 208 ? -8.201 9.432 4.786 1.00 93.81 208 HIS A CA 1
ATOM 1508 C C . HIS A 1 208 ? -6.791 9.138 4.277 1.00 93.81 208 HIS A C 1
ATOM 1510 O O . HIS A 1 208 ? -6.552 9.170 3.074 1.00 93.81 208 HIS A O 1
ATOM 1516 N N . ALA A 1 209 ? -5.858 8.788 5.166 1.00 92.81 209 ALA A N 1
ATOM 1517 C CA . ALA A 1 209 ? -4.475 8.539 4.770 1.00 92.81 209 ALA A CA 1
ATOM 1518 C C . ALA A 1 209 ? -4.315 7.294 3.873 1.00 92.81 209 ALA A C 1
ATOM 1520 O O . ALA A 1 209 ? -3.457 7.289 2.992 1.00 92.81 209 ALA A O 1
ATOM 1521 N N . THR A 1 210 ? -5.157 6.268 4.046 1.00 92.69 210 THR A N 1
ATOM 1522 C CA . THR A 1 210 ? -5.157 5.071 3.186 1.00 92.69 210 THR A CA 1
ATOM 1523 C C . THR A 1 210 ? -5.698 5.383 1.788 1.00 92.69 210 THR A C 1
ATOM 1525 O O . THR A 1 210 ? -5.077 5.008 0.794 1.00 92.69 210 THR A O 1
ATOM 1528 N N . LEU A 1 211 ? -6.819 6.112 1.690 1.00 91.81 211 LEU A N 1
ATOM 1529 C CA . LEU A 1 211 ? -7.378 6.525 0.397 1.00 91.81 211 LEU A CA 1
ATOM 1530 C C . LEU A 1 211 ? -6.465 7.529 -0.318 1.00 91.81 211 LEU A C 1
ATOM 1532 O O . LEU A 1 211 ? -6.208 7.375 -1.508 1.00 91.81 211 LEU A O 1
ATOM 1536 N N . ALA A 1 212 ? -5.913 8.505 0.407 1.00 89.94 212 ALA A N 1
ATOM 1537 C CA . ALA A 1 212 ? -4.947 9.455 -0.133 1.00 89.94 212 ALA A CA 1
ATOM 1538 C C . ALA A 1 212 ? -3.717 8.733 -0.697 1.00 89.94 212 ALA A C 1
ATOM 1540 O O . ALA A 1 212 ? -3.356 8.989 -1.844 1.00 89.94 212 ALA A O 1
ATOM 1541 N N . ARG A 1 213 ? -3.132 7.774 0.045 1.00 86.94 213 ARG A N 1
ATOM 1542 C CA . ARG A 1 213 ? -2.022 6.947 -0.457 1.00 86.94 213 ARG A CA 1
ATOM 1543 C C . ARG A 1 213 ? -2.395 6.245 -1.764 1.00 86.94 213 ARG A C 1
ATOM 1545 O O . ARG A 1 213 ? -1.642 6.343 -2.725 1.00 86.94 213 ARG A O 1
ATOM 1552 N N . PHE A 1 214 ? -3.551 5.584 -1.822 1.00 87.06 214 PHE A N 1
ATOM 1553 C CA . PHE A 1 214 ? -3.988 4.869 -3.025 1.00 87.06 214 PHE A CA 1
ATOM 1554 C C . PHE A 1 214 ? -4.198 5.808 -4.229 1.00 87.06 214 PHE A C 1
ATOM 1556 O O . PHE A 1 214 ? -3.906 5.431 -5.363 1.00 87.06 214 PHE A O 1
ATOM 1563 N N . CYS A 1 215 ? -4.655 7.044 -4.003 1.00 83.62 215 CYS A N 1
ATOM 1564 C CA . CYS A 1 215 ? -4.863 8.043 -5.055 1.00 83.62 215 CYS A CA 1
ATOM 1565 C C . CYS A 1 215 ? -3.569 8.703 -5.571 1.00 83.62 215 CYS A C 1
ATOM 1567 O O . CYS A 1 215 ? -3.554 9.156 -6.716 1.00 83.62 215 CYS A O 1
ATOM 1569 N N . LEU A 1 216 ? -2.478 8.741 -4.789 1.00 74.25 216 LEU A N 1
ATOM 1570 C CA . LEU A 1 216 ? -1.228 9.424 -5.180 1.00 74.25 216 LEU A CA 1
ATOM 1571 C C . LEU A 1 216 ? -0.606 8.882 -6.476 1.00 74.25 216 LEU A C 1
ATOM 1573 O O . LEU A 1 216 ? 0.008 9.643 -7.226 1.00 74.25 216 LEU A O 1
ATOM 1577 N N . GLY A 1 217 ? -0.825 7.605 -6.800 1.00 58.72 217 GLY A N 1
ATOM 1578 C CA . GLY A 1 217 ? -0.403 7.017 -8.075 1.00 58.72 217 GLY A CA 1
ATOM 1579 C C . GLY A 1 217 ? -1.060 7.615 -9.325 1.00 58.72 217 GLY A C 1
ATOM 1580 O O . GLY A 1 217 ? -0.608 7.322 -10.429 1.00 58.72 217 GLY A O 1
ATOM 1581 N N . SER A 1 218 ? -2.099 8.445 -9.176 1.00 50.50 218 SER A N 1
ATOM 1582 C CA . SER A 1 218 ? -2.839 9.068 -10.288 1.00 50.50 218 SER A CA 1
ATOM 1583 C C . SER A 1 218 ? -2.515 10.546 -10.516 1.00 50.50 218 SER A C 1
ATOM 1585 O O . SER A 1 218 ? -2.986 11.135 -11.488 1.00 50.50 218 SER A O 1
ATOM 1587 N N . SER A 1 219 ? -1.725 11.172 -9.640 1.00 45.19 219 SER A N 1
ATOM 1588 C CA . SER A 1 219 ? -1.509 12.624 -9.645 1.00 45.19 219 SER A CA 1
ATOM 1589 C C . SER A 1 219 ? -0.037 12.989 -9.451 1.00 45.19 219 SER A C 1
ATOM 1591 O O . SER A 1 219 ? 0.373 13.269 -8.329 1.00 45.19 219 SER A O 1
ATOM 1593 N N . SER A 1 220 ? 0.720 12.978 -10.560 1.00 45.06 220 SER A N 1
ATOM 1594 C CA . SER A 1 220 ? 2.028 13.631 -10.840 1.00 45.06 220 SER A CA 1
ATOM 1595 C C . SER A 1 220 ? 3.214 13.510 -9.858 1.00 45.06 220 SER A C 1
ATOM 1597 O O . SER A 1 220 ? 4.332 13.827 -10.256 1.00 45.06 220 SER A O 1
ATOM 1599 N N . GLY A 1 221 ? 3.028 13.026 -8.632 1.00 50.84 221 GLY A N 1
ATOM 1600 C CA . GLY A 1 221 ? 4.055 12.825 -7.604 1.00 50.84 221 GLY A CA 1
ATOM 1601 C C . GLY A 1 221 ? 4.474 11.365 -7.420 1.00 50.84 221 GLY A C 1
ATOM 1602 O O . GLY A 1 221 ? 5.084 11.032 -6.410 1.00 50.84 221 GLY A O 1
ATOM 1603 N N . GLY A 1 222 ? 4.111 10.487 -8.360 1.00 63.34 222 GLY A N 1
ATOM 1604 C CA . GLY A 1 222 ? 4.533 9.088 -8.376 1.00 63.34 222 GLY A CA 1
ATOM 1605 C C . GLY A 1 222 ? 5.962 8.892 -8.895 1.00 63.34 222 GLY A C 1
ATOM 1606 O O . GLY A 1 222 ? 6.727 9.836 -9.099 1.00 63.34 222 GLY A O 1
ATOM 1607 N N . VAL A 1 223 ? 6.319 7.633 -9.150 1.00 70.56 223 VAL A N 1
ATOM 1608 C CA . VAL A 1 223 ? 7.625 7.255 -9.706 1.00 70.56 223 VAL A CA 1
ATOM 1609 C C . VAL A 1 223 ? 7.827 7.872 -11.095 1.00 70.56 223 VAL A C 1
ATOM 1611 O O . VAL A 1 223 ? 7.206 7.450 -12.069 1.00 70.56 223 VAL A O 1
ATOM 1614 N N . THR A 1 224 ? 8.723 8.857 -11.197 1.00 75.81 224 THR A N 1
ATOM 1615 C CA . THR A 1 224 ? 9.108 9.461 -12.479 1.00 75.81 224 THR A CA 1
ATOM 1616 C C . THR A 1 224 ? 10.106 8.575 -13.235 1.00 75.81 224 THR A C 1
ATOM 1618 O O . THR A 1 224 ? 11.099 8.150 -12.633 1.00 75.81 224 THR A O 1
ATOM 1621 N N . PRO A 1 225 ? 9.875 8.290 -14.533 1.00 78.75 225 PRO A N 1
ATOM 1622 C CA . PRO A 1 225 ? 10.814 7.533 -15.350 1.00 78.75 225 PRO A CA 1
ATOM 1623 C C . PRO A 1 225 ? 12.072 8.342 -15.687 1.00 78.75 225 PRO A C 1
ATOM 1625 O O . PRO A 1 225 ? 12.054 9.573 -15.725 1.00 78.75 225 PRO A O 1
ATOM 1628 N N . ASP A 1 226 ? 13.159 7.631 -15.974 1.00 83.12 226 ASP A N 1
ATOM 1629 C CA . ASP A 1 226 ? 14.429 8.196 -16.432 1.00 83.12 226 ASP A CA 1
ATOM 1630 C C . ASP A 1 226 ? 14.278 8.869 -17.806 1.00 83.12 226 ASP A C 1
ATOM 1632 O O . ASP A 1 226 ? 13.960 8.226 -18.811 1.00 83.12 226 ASP A O 1
ATOM 1636 N N . THR A 1 227 ? 14.539 10.176 -17.864 1.00 84.62 227 THR A N 1
ATOM 1637 C CA . THR A 1 227 ? 14.431 10.981 -19.087 1.00 84.62 227 THR A CA 1
ATOM 1638 C C . THR A 1 227 ? 15.413 10.545 -20.174 1.00 84.62 227 THR A C 1
ATOM 1640 O O . THR A 1 227 ? 15.084 10.646 -21.356 1.00 84.62 227 THR A O 1
ATOM 1643 N N . SER A 1 228 ? 16.582 10.008 -19.807 1.00 82.50 228 SER A N 1
ATOM 1644 C CA . SER A 1 228 ? 17.563 9.495 -20.769 1.00 82.50 228 SER A CA 1
ATOM 1645 C C . SER A 1 228 ? 17.078 8.197 -21.422 1.00 82.50 228 SER A C 1
ATOM 1647 O O . SER A 1 228 ? 17.119 8.052 -22.644 1.00 82.50 228 SER A O 1
ATOM 1649 N N . TYR A 1 229 ? 16.500 7.290 -20.627 1.00 81.25 229 TYR A N 1
ATOM 1650 C CA . TYR A 1 229 ? 15.868 6.067 -21.117 1.00 81.25 229 TYR A CA 1
ATOM 1651 C C . TYR A 1 229 ? 14.680 6.361 -22.044 1.00 81.25 229 TYR A C 1
ATOM 1653 O O . TYR A 1 229 ? 14.538 5.720 -23.086 1.00 81.25 229 TYR A O 1
ATOM 1661 N N . MET A 1 230 ? 13.864 7.358 -21.696 1.00 83.38 230 MET A N 1
ATOM 1662 C CA . MET A 1 230 ? 12.740 7.820 -22.518 1.00 83.38 230 MET A CA 1
ATOM 1663 C C . MET A 1 230 ? 13.206 8.344 -23.883 1.00 83.38 230 MET A C 1
ATOM 1665 O O . MET A 1 230 ? 12.646 7.957 -24.909 1.00 83.38 230 MET A O 1
ATOM 1669 N N . ALA A 1 231 ? 14.254 9.175 -23.911 1.00 84.88 231 ALA A N 1
ATOM 1670 C CA . ALA A 1 231 ? 14.829 9.700 -25.148 1.00 84.88 231 ALA A CA 1
ATOM 1671 C C . ALA A 1 231 ? 15.414 8.582 -26.036 1.00 84.88 231 ALA A C 1
ATOM 1673 O O . ALA A 1 231 ? 15.133 8.540 -27.236 1.00 84.88 231 ALA A O 1
ATOM 1674 N N . ASP A 1 232 ? 16.144 7.626 -25.447 1.00 84.50 232 ASP A N 1
ATOM 1675 C CA . ASP A 1 232 ? 16.656 6.440 -26.152 1.00 84.50 232 ASP A CA 1
ATOM 1676 C C . ASP A 1 232 ? 15.521 5.607 -26.779 1.00 84.50 232 ASP A C 1
ATOM 1678 O O . ASP A 1 232 ? 15.636 5.129 -27.913 1.00 84.50 232 ASP A O 1
ATOM 1682 N N . ALA A 1 233 ? 14.412 5.415 -26.054 1.00 83.75 233 ALA A N 1
ATOM 1683 C CA . ALA A 1 233 ? 13.255 4.664 -26.536 1.00 83.75 233 ALA A CA 1
ATOM 1684 C C . ALA A 1 233 ? 12.542 5.387 -27.694 1.00 83.75 233 ALA A C 1
ATOM 1686 O O . ALA A 1 233 ? 12.272 4.774 -28.730 1.00 83.75 233 ALA A O 1
ATOM 1687 N N . GLN A 1 234 ? 12.326 6.700 -27.567 1.00 86.69 234 GLN A N 1
ATOM 1688 C CA . GLN A 1 234 ? 11.736 7.537 -28.618 1.00 86.69 234 GLN A CA 1
ATOM 1689 C C . GLN A 1 234 ? 12.609 7.571 -29.884 1.00 86.69 234 GLN A C 1
ATOM 1691 O O . GLN A 1 234 ? 12.092 7.455 -30.997 1.00 86.69 234 GLN A O 1
ATOM 1696 N N . ALA A 1 235 ? 13.937 7.643 -29.740 1.00 87.81 235 ALA A N 1
ATOM 1697 C CA . ALA A 1 235 ? 14.867 7.576 -30.867 1.00 87.81 235 ALA A CA 1
ATOM 1698 C C . ALA A 1 235 ? 14.763 6.238 -31.627 1.00 87.81 235 ALA A C 1
ATOM 1700 O O . ALA A 1 235 ? 14.744 6.221 -32.861 1.00 87.81 235 ALA A O 1
ATOM 1701 N N . ARG A 1 236 ? 14.617 5.114 -30.907 1.00 85.38 236 ARG A N 1
ATOM 1702 C CA . ARG A 1 236 ? 14.376 3.787 -31.508 1.00 85.38 236 ARG A CA 1
ATOM 1703 C C . ARG A 1 236 ? 13.028 3.721 -32.229 1.00 85.38 236 ARG A C 1
ATOM 1705 O O . ARG A 1 236 ? 12.967 3.196 -33.339 1.00 85.38 236 ARG A O 1
ATOM 1712 N N . GLN A 1 237 ? 11.971 4.296 -31.652 1.00 85.75 237 GLN A N 1
ATOM 1713 C CA . GLN A 1 237 ? 10.654 4.384 -32.295 1.00 85.75 237 GLN A CA 1
ATOM 1714 C C . GLN A 1 237 ? 10.707 5.191 -33.600 1.00 85.75 237 GLN A C 1
ATOM 1716 O O . GLN A 1 237 ? 10.195 4.737 -34.625 1.00 85.75 237 GLN A O 1
ATOM 1721 N N . ALA A 1 238 ? 11.396 6.335 -33.603 1.00 86.81 238 ALA A N 1
ATOM 1722 C CA . ALA A 1 238 ? 11.591 7.146 -34.802 1.00 86.81 238 ALA A CA 1
ATOM 1723 C C . ALA A 1 238 ? 12.413 6.420 -35.887 1.00 86.81 238 ALA A C 1
ATOM 1725 O O . ALA A 1 238 ? 12.107 6.541 -37.075 1.00 86.81 238 ALA A O 1
ATOM 1726 N N . ALA A 1 239 ? 13.433 5.643 -35.505 1.00 87.31 239 ALA A N 1
ATOM 1727 C CA . ALA A 1 239 ? 14.225 4.845 -36.444 1.00 87.31 239 ALA A CA 1
ATOM 1728 C C . ALA A 1 239 ? 13.392 3.739 -37.121 1.00 87.31 239 ALA A C 1
ATOM 1730 O O . ALA A 1 239 ? 13.458 3.574 -38.340 1.00 87.31 239 ALA A O 1
ATOM 1731 N N . LEU A 1 240 ? 12.557 3.032 -36.355 1.00 83.62 240 LEU A N 1
ATOM 1732 C CA . LEU A 1 240 ? 11.675 1.981 -36.874 1.00 83.62 240 LEU A CA 1
ATOM 1733 C C . LEU A 1 240 ? 10.575 2.540 -37.784 1.00 83.62 240 LEU A C 1
ATOM 1735 O O . LEU A 1 240 ? 10.313 1.965 -38.839 1.00 83.62 240 LEU A O 1
ATOM 1739 N N . ALA A 1 241 ? 9.986 3.688 -37.436 1.00 84.50 241 ALA A N 1
ATOM 1740 C CA . ALA A 1 241 ? 9.014 4.368 -38.292 1.00 84.50 241 ALA A CA 1
ATOM 1741 C C . ALA A 1 241 ? 9.617 4.728 -39.666 1.00 84.50 241 ALA A C 1
ATOM 1743 O O . ALA A 1 241 ? 9.000 4.471 -40.701 1.00 84.50 241 ALA A O 1
ATOM 1744 N N . LYS A 1 242 ? 10.860 5.235 -39.694 1.00 87.69 242 LYS A N 1
ATOM 1745 C CA . LYS A 1 242 ? 11.602 5.491 -40.943 1.00 87.69 242 LYS A CA 1
ATOM 1746 C C . LYS A 1 242 ? 11.860 4.206 -41.741 1.00 87.69 242 LYS A C 1
ATOM 1748 O O . LYS A 1 242 ? 11.721 4.211 -42.962 1.00 87.69 242 LYS A O 1
ATOM 1753 N N . GLN A 1 243 ? 12.201 3.101 -41.073 1.00 83.62 243 GLN A N 1
ATOM 1754 C CA . GLN A 1 243 ? 12.422 1.809 -41.734 1.00 83.62 243 GLN A CA 1
ATOM 1755 C C . GLN A 1 243 ? 11.137 1.257 -42.374 1.00 83.62 243 GLN A C 1
ATOM 1757 O O . GLN A 1 243 ? 11.177 0.805 -43.518 1.00 83.62 243 GLN A O 1
ATOM 1762 N N . GLN A 1 244 ? 9.998 1.343 -41.680 1.00 82.38 244 GLN A N 1
ATOM 1763 C CA . GLN A 1 244 ? 8.694 0.922 -42.208 1.00 82.38 244 GLN A CA 1
ATOM 1764 C C . GLN A 1 244 ? 8.263 1.774 -43.411 1.00 82.38 244 GLN A C 1
ATOM 1766 O O . GLN A 1 244 ? 7.826 1.230 -44.423 1.00 82.38 244 GLN A O 1
ATOM 1771 N N . GLN A 1 245 ? 8.456 3.097 -43.351 1.00 82.56 245 GLN A N 1
ATOM 1772 C CA . GLN A 1 245 ? 8.199 3.992 -44.486 1.00 82.56 245 GLN A CA 1
ATOM 1773 C C . GLN A 1 245 ? 9.069 3.640 -45.706 1.00 82.56 245 GLN A C 1
ATOM 1775 O O . GLN A 1 245 ? 8.561 3.583 -46.826 1.00 82.56 245 GLN A O 1
ATOM 1780 N N . ALA A 1 246 ? 10.355 3.334 -45.500 1.00 81.44 246 ALA A N 1
ATOM 1781 C CA . ALA A 1 246 ? 11.256 2.915 -46.575 1.00 81.44 246 ALA A CA 1
ATOM 1782 C C . ALA A 1 246 ? 10.871 1.554 -47.194 1.00 81.44 246 ALA A C 1
ATOM 1784 O O . ALA A 1 246 ? 11.035 1.358 -48.399 1.00 81.44 246 ALA A O 1
ATOM 1785 N N . GLN A 1 247 ? 10.339 0.620 -46.399 1.00 77.06 247 GLN A N 1
ATOM 1786 C CA . GLN A 1 247 ? 9.827 -0.665 -46.893 1.00 77.06 247 GLN A CA 1
ATOM 1787 C C . GLN A 1 247 ? 8.530 -0.491 -47.697 1.00 77.06 247 GLN A C 1
ATOM 1789 O O . GLN A 1 247 ? 8.444 -1.000 -48.812 1.00 77.06 247 GLN A O 1
ATOM 1794 N N . ALA A 1 248 ? 7.580 0.306 -47.200 1.00 72.50 248 ALA A N 1
ATOM 1795 C CA . ALA A 1 248 ? 6.331 0.608 -47.904 1.00 72.50 248 ALA A CA 1
ATOM 1796 C C . ALA A 1 248 ? 6.544 1.383 -49.223 1.00 72.50 248 ALA A C 1
ATOM 1798 O O . ALA A 1 248 ? 5.738 1.260 -50.145 1.00 72.50 248 ALA A O 1
ATOM 1799 N N . GLY A 1 249 ? 7.625 2.166 -49.335 1.00 70.56 249 GLY A N 1
ATOM 1800 C CA . GLY A 1 249 ? 8.077 2.733 -50.611 1.00 70.56 249 GLY A CA 1
ATOM 1801 C C . GLY A 1 249 ? 8.525 1.643 -51.588 1.00 70.56 249 GLY A C 1
ATOM 1802 O O . GLY A 1 249 ? 7.958 1.512 -52.669 1.00 70.56 249 GLY A O 1
ATOM 1803 N N . ARG A 1 250 ? 9.458 0.779 -51.161 1.00 64.88 250 ARG A N 1
ATOM 1804 C CA . ARG A 1 250 ? 9.990 -0.312 -51.998 1.00 64.88 250 ARG A CA 1
ATOM 1805 C C . ARG A 1 250 ? 8.939 -1.321 -52.460 1.00 64.88 250 ARG A C 1
ATOM 1807 O O . ARG A 1 250 ? 9.082 -1.853 -53.555 1.00 64.88 250 ARG A O 1
ATOM 1814 N N . GLU A 1 251 ? 7.901 -1.597 -51.671 1.00 60.19 251 GLU A N 1
ATOM 1815 C CA . GLU A 1 251 ? 6.792 -2.449 -52.128 1.00 60.19 251 GLU A CA 1
ATOM 1816 C C . GLU A 1 251 ? 5.973 -1.781 -53.240 1.00 60.19 251 GLU A C 1
ATOM 1818 O O . GLU A 1 251 ? 5.616 -2.448 -54.207 1.00 60.19 251 GLU A O 1
ATOM 1823 N N . LYS A 1 252 ? 5.733 -0.464 -53.168 1.00 59.25 252 LYS A N 1
ATOM 1824 C CA . LYS A 1 252 ? 5.054 0.274 -54.247 1.00 59.25 252 LYS A CA 1
ATOM 1825 C C . LYS A 1 252 ? 5.890 0.294 -55.528 1.00 59.25 252 LYS A C 1
ATOM 1827 O O . LYS A 1 252 ? 5.351 0.022 -56.600 1.00 59.25 252 LYS A O 1
ATOM 1832 N N . ASP A 1 253 ? 7.196 0.523 -55.408 1.00 57.47 253 ASP A N 1
ATOM 1833 C CA . ASP A 1 253 ? 8.125 0.501 -56.545 1.00 57.47 253 ASP A CA 1
ATOM 1834 C C . ASP A 1 253 ? 8.252 -0.916 -57.147 1.00 57.47 253 ASP A C 1
ATOM 1836 O O . ASP A 1 253 ? 8.249 -1.095 -58.366 1.00 57.47 253 ASP A O 1
ATOM 1840 N N . GLY A 1 254 ? 8.298 -1.949 -56.297 1.00 51.44 254 GLY A N 1
ATOM 1841 C CA . GLY A 1 254 ? 8.390 -3.356 -56.701 1.00 51.44 254 GLY A CA 1
ATOM 1842 C C . GLY A 1 254 ? 7.122 -3.896 -57.367 1.00 51.44 254 GLY A C 1
ATOM 1843 O O . GLY A 1 254 ? 7.216 -4.628 -58.353 1.00 51.44 254 GLY A O 1
ATOM 1844 N N . VAL A 1 255 ? 5.935 -3.499 -56.895 1.00 50.44 255 VAL A N 1
ATOM 1845 C CA . VAL A 1 255 ? 4.660 -3.803 -57.571 1.00 50.44 255 VAL A CA 1
ATOM 1846 C C . VAL A 1 255 ? 4.582 -3.082 -58.922 1.00 50.44 255 VAL A C 1
ATOM 1848 O O . VAL A 1 255 ? 4.124 -3.680 -59.894 1.00 50.44 255 VAL A O 1
ATOM 1851 N N . GLY A 1 256 ? 5.114 -1.858 -59.028 1.00 44.66 256 GLY A N 1
ATOM 1852 C CA . GLY A 1 256 ? 5.275 -1.161 -60.309 1.00 44.66 256 GLY A CA 1
ATOM 1853 C C . GLY A 1 256 ? 6.150 -1.925 -61.314 1.00 44.66 256 GLY A C 1
ATOM 1854 O O . GLY A 1 256 ? 5.819 -1.981 -62.497 1.00 44.66 256 GLY A O 1
ATOM 1855 N N . ALA A 1 257 ? 7.222 -2.575 -60.850 1.00 43.66 257 ALA A N 1
ATOM 1856 C CA . ALA A 1 257 ? 8.106 -3.373 -61.701 1.00 43.66 257 ALA A CA 1
ATOM 1857 C C . ALA A 1 257 ? 7.511 -4.737 -62.114 1.00 43.66 257 ALA A C 1
ATOM 1859 O O . ALA A 1 257 ? 7.741 -5.192 -63.234 1.00 43.66 257 ALA A O 1
ATOM 1860 N N . LEU A 1 258 ? 6.729 -5.397 -61.249 1.00 44.09 258 LEU A N 1
ATOM 1861 C CA . LEU A 1 258 ? 6.193 -6.741 -61.530 1.00 44.09 258 LEU A CA 1
ATOM 1862 C C . LEU A 1 258 ? 4.982 -6.757 -62.481 1.00 44.09 258 LEU A C 1
ATOM 1864 O O . LEU A 1 258 ? 4.701 -7.790 -63.089 1.00 44.09 258 LEU A O 1
ATOM 1868 N N . VAL A 1 259 ? 4.309 -5.619 -62.677 1.00 47.22 259 VAL A N 1
ATOM 1869 C CA . VAL A 1 259 ? 3.245 -5.463 -63.691 1.00 47.22 259 VAL A CA 1
ATOM 1870 C C . VAL A 1 259 ? 3.807 -5.468 -65.128 1.00 47.22 259 VAL A C 1
ATOM 1872 O O . VAL A 1 259 ? 3.061 -5.711 -66.073 1.00 47.22 259 VAL A O 1
ATOM 1875 N N . ALA A 1 260 ? 5.123 -5.295 -65.311 1.00 46.59 260 ALA A N 1
ATOM 1876 C CA . ALA A 1 260 ? 5.771 -5.308 -66.627 1.00 46.59 260 ALA A CA 1
ATOM 1877 C C . ALA A 1 260 ? 6.087 -6.714 -67.189 1.00 46.59 260 ALA A C 1
ATOM 1879 O O . ALA A 1 260 ? 6.444 -6.819 -68.362 1.00 46.59 260 ALA A O 1
ATOM 1880 N N . GLY A 1 261 ? 5.926 -7.794 -66.407 1.00 48.00 261 GLY A N 1
ATOM 1881 C CA . GLY A 1 261 ? 5.880 -9.155 -66.961 1.00 48.00 261 GLY A CA 1
ATOM 1882 C C . GLY A 1 261 ? 6.489 -10.276 -66.115 1.00 48.00 261 GLY A C 1
ATOM 1883 O O . GLY A 1 261 ? 7.676 -10.568 -66.222 1.00 48.00 261 GLY A O 1
ATOM 1884 N N . ALA A 1 262 ? 5.639 -11.021 -65.402 1.00 41.81 262 ALA A N 1
ATOM 1885 C CA . ALA A 1 262 ? 5.847 -12.442 -65.107 1.00 41.81 262 ALA A CA 1
ATOM 1886 C C . ALA A 1 262 ? 4.501 -13.131 -64.809 1.00 41.81 262 ALA A C 1
ATOM 1888 O O . ALA A 1 262 ? 3.591 -12.531 -64.239 1.00 41.81 262 ALA A O 1
ATOM 1889 N N . ARG A 1 263 ? 4.357 -14.400 -65.210 1.00 42.44 263 ARG A N 1
ATOM 1890 C CA . ARG A 1 263 ? 3.118 -15.186 -65.039 1.00 42.44 263 ARG A CA 1
ATOM 1891 C C . ARG A 1 263 ? 2.929 -15.579 -63.562 1.00 42.44 263 ARG A C 1
ATOM 1893 O O . ARG A 1 263 ? 3.921 -15.919 -62.918 1.00 42.44 263 ARG A O 1
ATOM 1900 N N . PRO A 1 264 ? 1.692 -15.630 -63.029 1.00 39.28 264 PRO A N 1
ATOM 1901 C CA . PRO A 1 264 ? 1.460 -16.082 -61.662 1.00 39.28 264 PRO A CA 1
ATOM 1902 C C . PRO A 1 264 ? 1.687 -17.596 -61.554 1.00 39.28 264 PRO A C 1
ATOM 1904 O O . PRO A 1 264 ? 0.866 -18.397 -62.001 1.00 39.28 264 PRO A O 1
ATOM 1907 N N . VAL A 1 265 ? 2.798 -17.999 -60.935 1.00 37.25 265 VAL A N 1
ATOM 1908 C CA . VAL A 1 265 ? 2.994 -19.386 -60.495 1.00 37.25 265 VAL A CA 1
ATOM 1909 C C . VAL A 1 265 ? 2.198 -19.581 -59.207 1.00 37.25 265 VAL A C 1
ATOM 1911 O O . VAL A 1 265 ? 2.620 -19.184 -58.122 1.00 37.25 265 VAL A O 1
ATOM 1914 N N . VAL A 1 266 ? 1.016 -20.182 -59.334 1.00 44.09 266 VAL A N 1
ATOM 1915 C CA . VAL A 1 266 ? 0.205 -20.601 -58.187 1.00 44.09 266 VAL A CA 1
ATOM 1916 C C . VAL A 1 266 ? 0.874 -21.811 -57.540 1.00 44.09 266 VAL A C 1
ATOM 1918 O O . VAL A 1 266 ? 0.785 -22.923 -58.054 1.00 44.09 266 VAL A O 1
ATOM 1921 N N . GLY A 1 267 ? 1.535 -21.603 -56.402 1.00 40.09 267 GLY A N 1
ATOM 1922 C CA . GLY A 1 267 ? 2.081 -22.710 -55.624 1.00 40.09 267 GLY A CA 1
ATOM 1923 C C . GLY A 1 267 ? 2.950 -22.297 -54.442 1.00 40.09 267 GLY A C 1
ATOM 1924 O O . GLY A 1 267 ? 4.157 -22.185 -54.603 1.00 40.09 267 GLY A O 1
ATOM 1925 N N . PHE A 1 268 ? 2.348 -22.175 -53.251 1.00 36.53 268 PHE A N 1
ATOM 1926 C CA . PHE A 1 268 ? 2.791 -22.930 -52.064 1.00 36.53 268 PHE A CA 1
A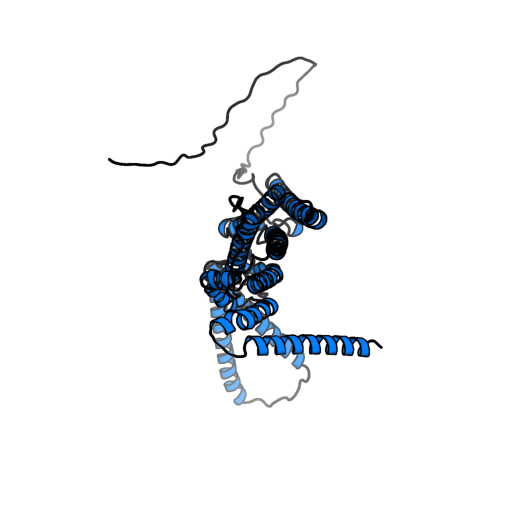TOM 1927 C C . PHE A 1 268 ? 1.762 -22.834 -50.919 1.00 36.53 268 PHE A C 1
ATOM 1929 O O . PHE A 1 268 ? 1.639 -21.809 -50.247 1.00 36.53 268 PHE A O 1
ATOM 1936 N N . LEU A 1 269 ? 1.029 -23.919 -50.657 1.00 45.88 269 LEU A N 1
ATOM 1937 C CA . LEU A 1 269 ? 0.223 -24.059 -49.439 1.00 45.88 269 LEU A CA 1
ATOM 1938 C C . LEU A 1 269 ? 1.158 -24.389 -48.263 1.00 45.88 269 LEU A C 1
ATOM 1940 O O . LEU A 1 269 ? 1.838 -25.409 -48.292 1.00 45.88 269 LEU A O 1
ATOM 1944 N N . GLY A 1 270 ? 1.196 -23.539 -47.227 1.00 41.41 270 GLY A N 1
ATOM 1945 C CA . GLY A 1 270 ? 1.969 -23.822 -46.000 1.00 41.41 270 GLY A CA 1
ATOM 1946 C C . GLY A 1 270 ? 2.426 -22.625 -45.149 1.00 41.41 270 GLY A C 1
ATOM 1947 O O . GLY A 1 270 ? 2.963 -22.826 -44.062 1.00 41.41 270 GLY A O 1
ATOM 1948 N N . GLY A 1 271 ? 2.239 -21.377 -45.598 1.00 42.56 271 GLY A N 1
ATOM 1949 C CA . GLY A 1 271 ? 2.819 -20.192 -44.934 1.00 42.56 271 GLY A CA 1
ATOM 1950 C C . GLY A 1 271 ? 2.074 -19.624 -43.712 1.00 42.56 271 GLY A C 1
ATOM 1951 O O . GLY A 1 271 ? 2.678 -18.891 -42.927 1.00 42.56 271 GLY A O 1
ATOM 1952 N N . GLY A 1 272 ? 0.786 -19.947 -43.527 1.00 47.91 272 GLY A N 1
ATOM 1953 C CA . GLY A 1 272 ? -0.121 -19.203 -42.632 1.00 47.91 272 GLY A CA 1
ATOM 1954 C C . GLY A 1 272 ? 0.340 -19.080 -41.173 1.00 47.91 272 GLY A C 1
ATOM 1955 O O . GLY A 1 272 ? 0.248 -18.002 -40.587 1.00 47.91 272 GLY A O 1
ATOM 1956 N N . GLY A 1 273 ? 0.914 -20.146 -40.603 1.00 54.62 273 GLY A N 1
ATOM 1957 C CA . GLY A 1 273 ? 1.419 -20.129 -39.226 1.00 54.62 273 GLY A CA 1
ATOM 1958 C C . GLY A 1 273 ? 2.597 -19.170 -39.017 1.00 54.62 273 GLY A C 1
ATOM 1959 O O . GLY A 1 273 ? 2.631 -18.451 -38.022 1.00 54.62 273 GLY A O 1
ATOM 1960 N N . ARG A 1 274 ? 3.534 -19.097 -39.976 1.00 60.78 274 ARG A N 1
ATOM 1961 C CA . ARG A 1 274 ? 4.735 -18.248 -39.858 1.00 60.78 274 ARG A CA 1
ATOM 1962 C C . ARG A 1 274 ? 4.409 -16.766 -40.023 1.00 60.78 274 ARG A C 1
ATOM 1964 O O . ARG A 1 274 ? 4.989 -15.946 -39.320 1.00 60.78 274 ARG A O 1
ATOM 1971 N N . ALA A 1 275 ? 3.471 -16.428 -40.910 1.00 67.19 275 ALA A N 1
ATOM 1972 C CA . ALA A 1 275 ? 3.003 -15.053 -41.086 1.00 67.19 275 ALA A CA 1
ATOM 1973 C C . ALA A 1 275 ? 2.275 -14.545 -39.827 1.00 67.19 275 ALA A C 1
ATOM 1975 O O . ALA A 1 275 ? 2.621 -13.490 -39.298 1.00 67.19 275 ALA A O 1
ATOM 1976 N N . ALA A 1 276 ? 1.345 -15.341 -39.284 1.00 71.38 276 ALA A N 1
ATOM 1977 C CA . ALA A 1 276 ? 0.641 -15.009 -38.045 1.00 71.38 276 ALA A CA 1
ATOM 1978 C C . ALA A 1 276 ? 1.587 -14.915 -36.832 1.00 71.38 276 ALA A C 1
ATOM 1980 O O . ALA A 1 276 ? 1.420 -14.048 -35.974 1.00 71.38 276 ALA A O 1
ATOM 1981 N N . GLU A 1 277 ? 2.607 -15.776 -36.750 1.00 75.06 277 GLU A N 1
ATOM 1982 C CA . GLU A 1 277 ? 3.610 -15.701 -35.686 1.00 75.06 277 GLU A CA 1
ATOM 1983 C C . GLU A 1 277 ? 4.525 -14.473 -35.827 1.00 75.06 277 GLU A C 1
ATOM 1985 O O . GLU A 1 277 ? 4.790 -13.793 -34.833 1.00 75.06 277 GLU A O 1
ATOM 1990 N N . ALA A 1 278 ? 4.967 -14.142 -37.045 1.00 73.69 278 ALA A N 1
ATOM 1991 C CA . ALA A 1 278 ? 5.750 -12.937 -37.314 1.00 73.69 278 ALA A CA 1
ATOM 1992 C C . ALA A 1 278 ? 4.973 -11.665 -36.940 1.00 73.69 278 ALA A C 1
ATOM 1994 O O . ALA A 1 278 ? 5.521 -10.794 -36.262 1.00 73.69 278 ALA A O 1
ATOM 1995 N N . GLN A 1 279 ? 3.685 -11.596 -37.287 1.00 78.75 279 GLN A N 1
ATOM 1996 C CA . GLN A 1 279 ? 2.819 -10.479 -36.917 1.00 78.75 279 GLN A CA 1
ATOM 1997 C C . GLN A 1 279 ? 2.648 -10.366 -35.392 1.00 78.75 279 GLN A C 1
ATOM 1999 O O . GLN A 1 279 ? 2.892 -9.299 -34.832 1.00 78.75 279 GLN A O 1
ATOM 2004 N N . ARG A 1 280 ? 2.374 -11.473 -34.684 1.00 80.94 280 ARG A N 1
ATOM 2005 C CA . ARG A 1 280 ? 2.311 -11.484 -33.207 1.00 80.94 280 ARG A CA 1
ATOM 2006 C C . ARG A 1 280 ? 3.629 -11.063 -32.544 1.00 80.94 280 ARG A C 1
ATOM 2008 O O . ARG A 1 280 ? 3.612 -10.469 -31.467 1.00 80.94 280 ARG A O 1
ATOM 2015 N N . ARG A 1 281 ? 4.784 -11.376 -33.145 1.00 81.25 281 ARG A N 1
ATOM 2016 C CA . ARG A 1 281 ? 6.098 -10.908 -32.663 1.00 81.25 281 ARG A CA 1
ATOM 2017 C C . ARG A 1 281 ? 6.274 -9.403 -32.896 1.00 81.25 281 ARG A C 1
ATOM 2019 O O . ARG A 1 281 ? 6.756 -8.724 -31.993 1.00 81.25 281 ARG A O 1
ATOM 2026 N N . ALA A 1 282 ? 5.843 -8.882 -34.046 1.00 79.38 282 ALA A N 1
ATOM 2027 C CA . ALA A 1 282 ? 5.866 -7.450 -34.346 1.00 79.38 282 ALA A CA 1
ATOM 2028 C C . ALA A 1 282 ? 4.951 -6.644 -33.404 1.00 79.38 282 ALA A C 1
ATOM 2030 O O . ALA A 1 282 ? 5.389 -5.640 -32.850 1.00 79.38 282 ALA A O 1
ATOM 2031 N N . GLU A 1 283 ? 3.732 -7.123 -33.142 1.00 83.19 283 GLU A N 1
ATOM 2032 C CA . GLU A 1 283 ? 2.787 -6.525 -32.186 1.00 83.19 283 GLU A CA 1
ATOM 2033 C C . GLU A 1 283 ? 3.363 -6.489 -30.761 1.00 83.19 283 GLU A C 1
ATOM 2035 O O . GLU A 1 283 ? 3.372 -5.438 -30.119 1.00 83.19 283 GLU A O 1
ATOM 2040 N N . LYS A 1 284 ? 3.936 -7.605 -30.282 1.00 84.69 284 LYS A N 1
ATOM 2041 C CA . LYS A 1 284 ? 4.623 -7.663 -28.976 1.00 84.69 284 LYS A CA 1
ATOM 2042 C C . LYS A 1 284 ? 5.804 -6.696 -28.891 1.00 84.69 284 LYS A C 1
ATOM 2044 O O . LYS A 1 284 ? 5.997 -6.061 -27.856 1.00 84.69 284 LYS A O 1
ATOM 2049 N N . TYR A 1 285 ? 6.590 -6.577 -29.959 1.00 82.44 285 TYR A N 1
ATOM 2050 C CA . TYR A 1 285 ? 7.730 -5.663 -30.014 1.00 82.44 285 TYR A CA 1
ATOM 2051 C C . TYR A 1 285 ? 7.289 -4.191 -30.027 1.00 82.44 285 TYR A C 1
ATOM 2053 O O . TYR A 1 285 ? 7.851 -3.378 -29.294 1.00 82.44 285 TYR A O 1
ATOM 2061 N N . ALA A 1 286 ? 6.238 -3.856 -30.780 1.00 82.12 286 ALA A N 1
ATOM 2062 C CA . ALA A 1 286 ? 5.643 -2.522 -30.791 1.00 82.12 286 ALA A CA 1
ATOM 2063 C C . ALA A 1 286 ? 5.068 -2.137 -29.416 1.00 82.12 286 ALA A C 1
ATOM 2065 O O . ALA A 1 286 ? 5.324 -1.033 -28.936 1.00 82.12 286 ALA A O 1
ATOM 2066 N N . ALA A 1 287 ? 4.370 -3.058 -28.741 1.00 83.06 287 ALA A N 1
ATOM 2067 C CA . ALA A 1 287 ? 3.865 -2.850 -27.384 1.00 83.06 287 ALA A CA 1
ATOM 2068 C C . ALA A 1 287 ? 5.001 -2.645 -26.363 1.00 83.06 287 ALA A C 1
ATOM 2070 O O . ALA A 1 287 ? 4.950 -1.713 -25.561 1.00 83.06 287 ALA A O 1
ATOM 2071 N N . ALA A 1 288 ? 6.061 -3.458 -26.430 1.00 81.75 288 ALA A N 1
ATOM 2072 C CA . ALA A 1 288 ? 7.244 -3.308 -25.581 1.00 81.75 288 ALA A CA 1
ATOM 2073 C C . ALA A 1 288 ? 7.954 -1.958 -25.793 1.00 81.75 288 ALA A C 1
ATOM 2075 O O . ALA A 1 288 ? 8.415 -1.342 -24.833 1.00 81.75 288 ALA A O 1
ATOM 2076 N N . LEU A 1 289 ? 8.016 -1.473 -27.037 1.00 81.19 289 LEU A N 1
ATOM 2077 C CA . LEU A 1 289 ? 8.605 -0.176 -27.359 1.00 81.19 289 LEU A CA 1
ATOM 2078 C C . LEU A 1 289 ? 7.728 0.996 -26.899 1.00 81.19 289 LEU A C 1
ATOM 2080 O O . LEU A 1 289 ? 8.256 1.977 -26.380 1.00 81.19 289 LEU A O 1
ATOM 2084 N N . ALA A 1 290 ? 6.403 0.887 -27.033 1.00 83.25 290 ALA A N 1
ATOM 2085 C CA . ALA A 1 290 ? 5.463 1.879 -26.515 1.00 83.25 290 ALA A CA 1
ATOM 2086 C C . ALA A 1 290 ? 5.539 1.988 -24.980 1.00 83.25 290 ALA A C 1
ATOM 2088 O O . ALA A 1 290 ? 5.575 3.099 -24.454 1.00 83.25 290 ALA A O 1
ATOM 2089 N N . ALA A 1 291 ? 5.655 0.857 -24.272 1.00 81.94 291 ALA A N 1
ATOM 2090 C CA . ALA A 1 291 ? 5.906 0.833 -22.830 1.00 81.94 291 ALA A CA 1
ATOM 2091 C C . ALA A 1 291 ? 7.251 1.496 -22.476 1.00 81.94 291 ALA A C 1
ATOM 2093 O O . ALA A 1 291 ? 7.297 2.355 -21.594 1.00 81.94 291 ALA A O 1
ATOM 2094 N N . ALA A 1 292 ? 8.323 1.202 -23.222 1.00 81.25 292 ALA A N 1
ATOM 2095 C CA . ALA A 1 292 ? 9.625 1.842 -23.027 1.00 81.25 292 ALA A CA 1
ATOM 2096 C C . ALA A 1 292 ? 9.582 3.368 -23.259 1.00 81.25 292 ALA A C 1
ATOM 2098 O O . ALA A 1 292 ? 10.214 4.117 -22.518 1.00 81.25 292 ALA A O 1
ATOM 2099 N N . CYS A 1 293 ? 8.775 3.850 -24.210 1.00 82.56 293 CYS A N 1
ATOM 2100 C CA . CYS A 1 293 ? 8.522 5.283 -24.429 1.00 82.56 293 CYS A CA 1
ATOM 2101 C C . CYS A 1 293 ? 7.643 5.939 -23.342 1.00 82.56 293 CYS A C 1
ATOM 2103 O O . CYS A 1 293 ? 7.427 7.148 -23.387 1.00 82.56 293 CYS A O 1
ATOM 2105 N N . GLN A 1 294 ? 7.149 5.159 -22.374 1.00 80.31 294 GLN A N 1
ATOM 2106 C CA . GLN A 1 294 ? 6.539 5.603 -21.113 1.00 80.31 294 GLN A CA 1
ATOM 2107 C C . GLN A 1 294 ? 7.430 5.277 -19.894 1.00 80.31 294 GLN A C 1
ATOM 2109 O O . GLN A 1 294 ? 7.018 5.473 -18.751 1.00 80.31 294 GLN A O 1
ATOM 2114 N N . GLY A 1 295 ? 8.634 4.739 -20.124 1.00 80.38 295 GLY A N 1
ATOM 2115 C CA . GLY A 1 295 ? 9.578 4.317 -19.092 1.00 80.38 295 GLY A CA 1
ATOM 2116 C C . GLY A 1 295 ? 9.145 3.059 -18.343 1.00 80.38 295 GLY A C 1
ATOM 2117 O O . GLY A 1 295 ? 9.710 2.756 -17.296 1.00 80.38 295 GLY A O 1
ATOM 2118 N N . ARG A 1 296 ? 8.142 2.335 -18.849 1.00 81.50 296 ARG A N 1
ATOM 2119 C CA . ARG A 1 296 ? 7.579 1.124 -18.248 1.00 81.50 296 ARG A CA 1
ATOM 2120 C C . ARG A 1 296 ? 8.188 -0.132 -18.866 1.00 81.50 296 ARG A C 1
ATOM 2122 O O . ARG A 1 296 ? 8.561 -0.152 -20.040 1.00 81.50 296 ARG A O 1
ATOM 2129 N N . THR A 1 297 ? 8.248 -1.209 -18.092 1.00 79.31 297 THR A N 1
ATOM 2130 C CA . THR A 1 297 ? 8.527 -2.548 -18.623 1.00 79.31 297 THR A CA 1
ATOM 2131 C C . THR A 1 297 ? 7.360 -3.066 -19.477 1.00 79.31 297 THR A C 1
ATOM 2133 O O . THR A 1 297 ? 6.227 -2.618 -19.296 1.00 79.31 297 THR A O 1
ATOM 2136 N N . PRO A 1 298 ? 7.575 -4.037 -20.391 1.00 74.12 298 PRO A N 1
ATOM 2137 C CA . PRO A 1 298 ? 6.514 -4.551 -21.270 1.00 74.12 298 PRO A CA 1
ATOM 2138 C C . PRO A 1 298 ? 5.333 -5.214 -20.545 1.00 74.12 298 PRO A C 1
ATOM 2140 O O . PRO A 1 298 ? 4.267 -5.372 -21.132 1.00 74.12 298 PRO A O 1
ATOM 2143 N N . ASP A 1 299 ? 5.514 -5.613 -19.284 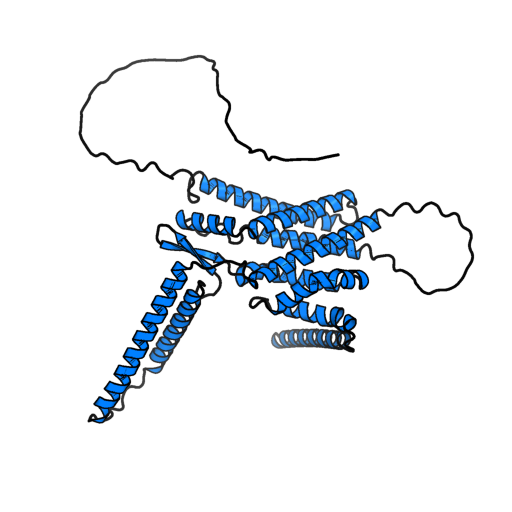1.00 77.94 299 ASP A N 1
ATOM 2144 C CA . ASP A 1 299 ? 4.463 -6.141 -18.410 1.00 77.94 299 ASP A CA 1
ATOM 2145 C C . ASP A 1 299 ? 3.763 -5.056 -17.564 1.00 77.94 299 ASP A C 1
ATOM 2147 O O . ASP A 1 299 ? 2.898 -5.384 -16.755 1.00 77.94 299 ASP A O 1
ATOM 2151 N N . ASN A 1 300 ? 4.122 -3.776 -17.743 1.00 77.50 300 ASN A N 1
ATOM 2152 C CA . ASN A 1 300 ? 3.627 -2.605 -17.004 1.00 77.50 300 ASN A CA 1
ATOM 2153 C C . ASN A 1 300 ? 3.758 -2.691 -15.466 1.00 77.50 300 ASN A C 1
ATOM 2155 O O . ASN A 1 300 ? 3.099 -1.944 -14.737 1.00 77.50 300 ASN A O 1
ATOM 2159 N N . LYS A 1 301 ? 4.629 -3.568 -14.951 1.00 83.62 301 LYS A N 1
ATOM 2160 C CA . LYS A 1 301 ? 4.846 -3.740 -13.505 1.00 83.62 301 LYS A CA 1
ATOM 2161 C C . LYS A 1 301 ? 5.892 -2.798 -12.924 1.00 83.62 301 LYS A C 1
ATOM 2163 O O . LYS A 1 301 ? 5.793 -2.425 -11.759 1.00 83.62 301 LYS A O 1
ATOM 2168 N N . TRP A 1 302 ? 6.871 -2.403 -13.730 1.00 86.25 302 TRP A N 1
ATOM 2169 C CA . TRP A 1 302 ? 8.025 -1.641 -13.270 1.00 86.25 302 TRP A CA 1
ATOM 2170 C C . TRP A 1 302 ? 8.230 -0.383 -14.108 1.00 86.25 302 TRP A C 1
ATOM 2172 O O . TRP A 1 302 ? 7.954 -0.366 -15.309 1.00 86.25 302 TRP A O 1
ATOM 2182 N N . VAL A 1 303 ? 8.743 0.663 -13.467 1.00 86.50 303 VAL A N 1
ATOM 2183 C CA . VAL A 1 303 ? 9.234 1.887 -14.108 1.00 86.50 303 VAL A CA 1
ATOM 2184 C C . VAL A 1 303 ? 10.758 1.880 -14.047 1.00 86.50 303 VAL A C 1
ATOM 2186 O O . VAL A 1 303 ? 11.326 1.570 -13.000 1.00 86.50 303 VAL A O 1
ATOM 2189 N N . VAL A 1 304 ? 11.428 2.234 -15.143 1.00 87.69 304 VAL A N 1
ATOM 2190 C CA . VAL A 1 304 ? 12.876 2.473 -15.180 1.00 87.69 304 VAL A CA 1
ATOM 2191 C C . VAL A 1 304 ? 13.150 3.889 -14.681 1.00 87.69 304 VAL A C 1
ATOM 2193 O O . VAL A 1 304 ? 12.743 4.864 -15.308 1.00 87.69 304 VAL A O 1
ATOM 2196 N N . VAL A 1 305 ? 13.829 3.999 -13.541 1.00 87.31 305 VAL A N 1
ATOM 2197 C CA . VAL A 1 305 ? 14.015 5.250 -12.774 1.00 87.31 305 VAL A CA 1
ATOM 2198 C C . VAL A 1 305 ? 15.441 5.806 -12.896 1.00 87.31 305 VAL A C 1
ATOM 2200 O O . VAL A 1 305 ? 15.720 6.939 -12.506 1.00 87.31 305 VAL A O 1
ATOM 2203 N N . GLY A 1 306 ? 16.354 5.015 -13.455 1.00 87.06 306 GLY A N 1
ATOM 2204 C CA . GLY A 1 306 ? 17.722 5.411 -13.768 1.00 87.06 306 GLY A CA 1
ATOM 2205 C C . GLY A 1 306 ? 18.512 4.246 -14.351 1.00 87.06 306 GLY A C 1
ATOM 2206 O O . GLY A 1 306 ? 17.954 3.180 -14.636 1.00 87.06 306 GLY A O 1
ATOM 2207 N N . ARG A 1 307 ? 19.830 4.419 -14.456 1.00 87.69 307 ARG A N 1
ATOM 2208 C CA . ARG A 1 307 ? 20.781 3.350 -14.786 1.00 87.69 307 ARG A CA 1
ATOM 2209 C C . ARG A 1 307 ? 21.942 3.331 -13.791 1.00 87.69 307 ARG A C 1
ATOM 2211 O O . ARG A 1 307 ? 22.295 4.369 -13.237 1.00 87.69 307 ARG A O 1
ATOM 2218 N N . THR A 1 308 ? 22.510 2.151 -13.562 1.00 88.81 308 THR A N 1
ATOM 2219 C CA . THR A 1 308 ? 23.753 1.953 -12.793 1.00 88.81 308 THR A CA 1
ATOM 2220 C C . THR A 1 308 ? 24.976 2.438 -13.575 1.00 88.81 308 THR A C 1
ATOM 2222 O O . THR A 1 308 ? 24.879 2.701 -14.778 1.00 88.81 308 THR A O 1
ATOM 2225 N N . SER A 1 309 ? 26.153 2.483 -12.940 1.00 86.31 309 SER A N 1
ATOM 2226 C CA . SER A 1 309 ? 27.415 2.782 -13.643 1.00 86.31 309 SER A CA 1
ATOM 2227 C C . SER A 1 309 ? 27.703 1.788 -14.784 1.00 86.31 309 SER A C 1
ATOM 2229 O O . SER A 1 309 ? 28.245 2.151 -15.826 1.00 86.31 309 SER A O 1
ATOM 2231 N N . PHE A 1 310 ? 27.234 0.546 -14.629 1.00 84.81 310 PHE A N 1
ATOM 2232 C CA . PHE A 1 310 ? 27.293 -0.529 -15.623 1.00 84.81 310 PHE A CA 1
ATOM 2233 C C . PHE A 1 310 ? 26.170 -0.468 -16.679 1.00 84.81 310 PHE A C 1
ATOM 2235 O O . PHE A 1 310 ? 25.955 -1.447 -17.395 1.00 84.81 310 PHE A O 1
ATOM 2242 N N . ASN A 1 311 ? 25.436 0.648 -16.774 1.00 83.69 311 ASN A N 1
ATOM 2243 C CA . ASN A 1 311 ? 24.321 0.868 -17.705 1.00 83.69 311 ASN A CA 1
ATOM 2244 C C . ASN A 1 311 ? 23.152 -0.140 -17.549 1.00 83.69 311 ASN A C 1
ATOM 2246 O O . ASN A 1 311 ? 22.383 -0.362 -18.486 1.00 83.69 311 ASN A O 1
ATOM 2250 N N . VAL A 1 312 ? 22.992 -0.747 -16.365 1.00 86.00 312 VAL A N 1
ATOM 2251 C CA . VAL A 1 312 ? 21.866 -1.645 -16.037 1.00 86.00 312 VAL A CA 1
ATOM 2252 C C . VAL A 1 312 ? 20.666 -0.794 -15.602 1.00 86.00 312 VAL A C 1
ATOM 2254 O O . VAL A 1 312 ? 20.849 0.096 -14.770 1.00 86.00 312 VAL A O 1
ATOM 2257 N N . PRO A 1 313 ? 19.445 -1.021 -16.126 1.00 84.88 313 PRO A N 1
ATOM 2258 C CA . PRO A 1 313 ? 18.269 -0.248 -15.731 1.00 84.88 313 PRO A CA 1
ATOM 2259 C C . PRO A 1 313 ? 17.894 -0.503 -14.267 1.00 84.88 313 PRO A C 1
ATOM 2261 O O . PRO A 1 313 ? 17.758 -1.647 -13.838 1.00 84.88 313 PRO A O 1
ATOM 2264 N N . VAL A 1 314 ? 17.674 0.575 -13.517 1.00 87.81 314 VAL A N 1
ATOM 2265 C CA . VAL A 1 314 ? 17.175 0.536 -12.139 1.00 87.81 314 VAL A CA 1
ATOM 2266 C C . VAL A 1 314 ? 15.655 0.625 -12.170 1.00 87.81 314 VAL A C 1
ATOM 2268 O O . VAL A 1 314 ? 15.099 1.570 -12.732 1.00 87.81 314 VAL A O 1
ATOM 2271 N N . MET A 1 315 ? 14.988 -0.354 -11.564 1.00 89.06 315 MET A N 1
ATOM 2272 C CA . MET A 1 315 ? 13.533 -0.496 -11.584 1.00 89.06 315 MET A CA 1
ATOM 2273 C C . MET A 1 315 ? 12.908 -0.170 -10.224 1.00 89.06 315 MET A C 1
ATOM 2275 O O . MET A 1 315 ? 13.464 -0.522 -9.187 1.00 89.06 315 MET A O 1
ATOM 2279 N N . MET A 1 316 ? 11.737 0.468 -10.239 1.00 89.50 316 MET A N 1
ATOM 2280 C CA . MET A 1 316 ? 10.842 0.607 -9.078 1.00 89.50 316 MET A CA 1
ATOM 2281 C C . MET A 1 316 ? 9.411 0.230 -9.477 1.00 89.50 316 MET A C 1
ATOM 2283 O O . MET A 1 316 ? 9.078 0.234 -10.666 1.00 89.50 316 MET A O 1
ATOM 2287 N N . ALA A 1 317 ? 8.577 -0.144 -8.508 1.00 87.31 317 ALA A N 1
ATOM 2288 C CA . ALA A 1 317 ? 7.227 -0.636 -8.766 1.00 87.31 317 ALA A CA 1
ATOM 2289 C C . ALA A 1 317 ? 6.329 0.454 -9.378 1.00 87.31 317 ALA A C 1
ATOM 2291 O O . ALA A 1 317 ? 6.407 1.631 -9.015 1.00 87.31 317 ALA A O 1
ATOM 2292 N N . THR A 1 318 ? 5.443 0.074 -10.304 1.00 84.25 318 THR A N 1
ATOM 2293 C CA . THR A 1 318 ? 4.352 0.961 -10.737 1.00 84.25 318 THR A CA 1
ATOM 2294 C C . THR A 1 318 ? 3.285 1.081 -9.644 1.00 84.25 318 THR A C 1
ATOM 2296 O O . THR A 1 318 ? 3.116 0.151 -8.852 1.00 84.25 318 THR A O 1
ATOM 2299 N N . PRO A 1 319 ? 2.476 2.161 -9.643 1.00 81.12 319 PRO A N 1
ATOM 2300 C CA . PRO A 1 319 ? 1.273 2.262 -8.814 1.00 81.12 319 PRO A CA 1
ATOM 2301 C C . PRO A 1 319 ? 0.375 1.018 -8.849 1.00 81.12 319 PRO A C 1
ATOM 2303 O O . PRO A 1 319 ? -0.152 0.612 -7.822 1.00 81.12 319 PRO A O 1
ATOM 2306 N N . ALA A 1 320 ? 0.241 0.362 -10.007 1.00 78.25 320 ALA A N 1
ATOM 2307 C CA . ALA A 1 320 ? -0.555 -0.857 -10.133 1.00 78.25 320 ALA A CA 1
ATOM 2308 C C . ALA A 1 320 ? -0.003 -2.028 -9.297 1.00 78.25 320 ALA A C 1
ATOM 2310 O O . ALA A 1 320 ? -0.778 -2.779 -8.711 1.00 78.25 320 ALA A O 1
ATOM 2311 N N . VAL A 1 321 ? 1.323 -2.173 -9.210 1.00 83.19 321 VAL A N 1
ATOM 2312 C CA . VAL A 1 321 ? 1.973 -3.200 -8.378 1.00 83.19 321 VAL A CA 1
ATOM 2313 C C . VAL A 1 321 ? 1.983 -2.793 -6.908 1.00 83.19 321 VAL A C 1
ATOM 2315 O O . VAL A 1 321 ? 1.666 -3.613 -6.051 1.00 83.19 321 VAL A O 1
ATOM 2318 N N . GLU A 1 322 ? 2.291 -1.527 -6.616 1.00 84.44 322 GLU A N 1
ATOM 2319 C CA . GLU A 1 322 ? 2.324 -0.992 -5.251 1.00 84.44 322 GLU A CA 1
ATOM 2320 C C . GLU A 1 322 ? 0.949 -1.052 -4.568 1.00 84.44 322 GLU A C 1
ATOM 2322 O O . GLU A 1 322 ? 0.858 -1.409 -3.393 1.00 84.44 322 GLU A O 1
ATOM 2327 N N . TYR A 1 323 ? -0.127 -0.729 -5.293 1.00 84.06 323 TYR A N 1
ATOM 2328 C CA . TYR A 1 323 ? -1.469 -0.603 -4.726 1.00 84.06 323 TYR A CA 1
ATOM 2329 C C . TYR A 1 323 ? -2.351 -1.850 -4.866 1.00 84.06 323 TYR A C 1
ATOM 2331 O O . TYR A 1 323 ? -3.387 -1.924 -4.202 1.00 84.06 323 TYR A O 1
ATOM 2339 N N . ALA A 1 324 ? -1.941 -2.876 -5.621 1.00 84.31 324 ALA A N 1
ATOM 2340 C CA . ALA A 1 324 ? -2.670 -4.148 -5.656 1.00 84.31 324 ALA A CA 1
ATOM 2341 C C . ALA A 1 324 ? -2.795 -4.810 -4.258 1.00 84.31 324 ALA A C 1
ATOM 2343 O O . ALA A 1 324 ? -3.915 -5.176 -3.891 1.00 84.31 324 ALA A O 1
ATOM 2344 N N . PRO A 1 325 ? -1.740 -4.885 -3.413 1.00 84.31 325 PRO A N 1
ATOM 2345 C CA . PRO A 1 325 ? -1.861 -5.375 -2.033 1.00 84.31 325 PRO A CA 1
ATOM 2346 C C . PRO A 1 325 ? -2.748 -4.509 -1.126 1.00 84.31 325 PRO A C 1
ATOM 2348 O O . PRO A 1 325 ? -3.329 -5.022 -0.171 1.00 84.31 325 PRO A O 1
ATOM 2351 N N . PHE A 1 326 ? -2.907 -3.216 -1.434 1.00 86.06 326 PHE A N 1
ATOM 2352 C CA . PHE A 1 326 ? -3.793 -2.315 -0.691 1.00 86.06 326 PHE A CA 1
ATOM 2353 C C . PHE A 1 326 ? -5.279 -2.500 -1.025 1.00 86.06 326 PHE A C 1
ATOM 2355 O O . PHE A 1 326 ? -6.122 -2.069 -0.239 1.00 86.06 326 PHE A O 1
ATOM 2362 N N . ALA A 1 327 ? -5.638 -3.125 -2.149 1.00 87.81 327 ALA A N 1
ATOM 2363 C CA . ALA A 1 327 ? -7.028 -3.190 -2.609 1.00 8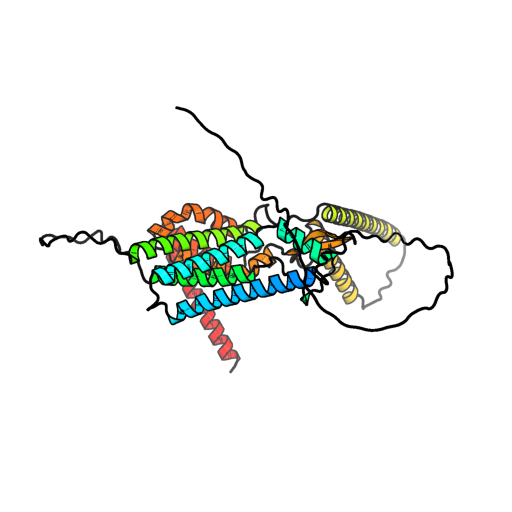7.81 327 ALA A CA 1
ATOM 2364 C C . ALA A 1 327 ? -8.026 -3.788 -1.585 1.00 87.81 327 ALA A C 1
ATOM 2366 O O . ALA A 1 327 ? -9.092 -3.191 -1.397 1.00 87.81 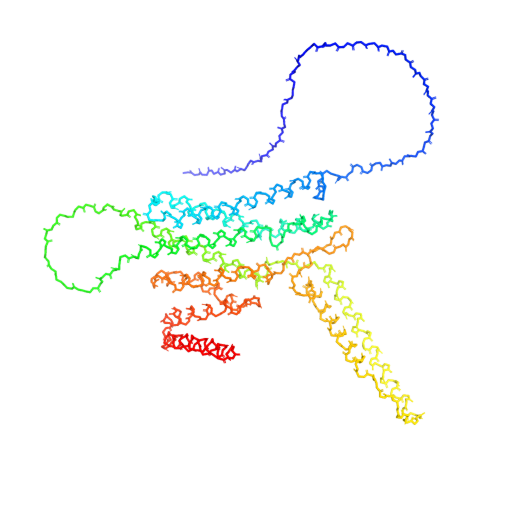327 ALA A O 1
ATOM 2367 N N . PRO A 1 328 ? -7.711 -4.875 -0.841 1.00 90.81 328 PRO A N 1
ATOM 2368 C CA . PRO A 1 328 ? -8.592 -5.384 0.214 1.00 90.81 328 PRO A CA 1
ATOM 2369 C C . PRO A 1 328 ? -8.752 -4.401 1.382 1.00 90.81 328 PRO A C 1
ATOM 2371 O O . PRO A 1 328 ? -9.848 -4.266 1.931 1.00 90.81 328 PRO A O 1
ATOM 2374 N N . LEU A 1 329 ? -7.680 -3.684 1.742 1.00 93.00 329 LEU A N 1
ATOM 2375 C CA . LEU A 1 329 ? -7.693 -2.676 2.802 1.00 93.00 329 LEU A CA 1
ATOM 2376 C C . LEU A 1 329 ? -8.494 -1.437 2.383 1.00 93.00 329 LEU A C 1
ATOM 2378 O O . LEU A 1 329 ? -9.307 -0.958 3.164 1.00 93.00 329 LEU A O 1
ATOM 2382 N N . VAL A 1 330 ? -8.346 -0.964 1.143 1.00 92.94 330 VAL A N 1
ATOM 2383 C CA . VAL A 1 330 ? -9.159 0.128 0.584 1.00 92.94 330 VAL A CA 1
ATOM 2384 C C . VAL A 1 330 ? -10.635 -0.264 0.536 1.00 92.94 330 VAL A C 1
ATOM 2386 O O . VAL A 1 330 ? -11.485 0.499 0.988 1.00 92.94 330 VAL A O 1
ATOM 2389 N N . GLY A 1 331 ? -10.954 -1.483 0.093 1.00 92.56 331 GLY A N 1
ATOM 2390 C CA . GLY A 1 331 ? -12.320 -2.008 0.140 1.00 92.56 331 GLY A CA 1
ATOM 2391 C C . GLY A 1 331 ? -12.876 -2.145 1.565 1.00 92.56 331 GLY A C 1
ATOM 2392 O O . GLY A 1 331 ? -14.083 -2.020 1.767 1.00 92.56 331 GLY A O 1
ATOM 2393 N N . ALA A 1 332 ? -12.035 -2.393 2.575 1.00 93.31 332 ALA A N 1
ATOM 2394 C CA . ALA A 1 332 ? -12.432 -2.362 3.986 1.00 93.31 332 ALA A CA 1
ATOM 2395 C C . ALA A 1 332 ? -12.638 -0.925 4.500 1.00 93.31 332 ALA A C 1
ATOM 2397 O O . ALA A 1 332 ? -13.637 -0.661 5.160 1.00 93.31 332 ALA A O 1
ATOM 2398 N N . VAL A 1 333 ? -11.759 0.012 4.134 1.00 94.81 333 VAL A N 1
ATOM 2399 C CA . VAL A 1 333 ? -11.855 1.445 4.462 1.00 94.81 333 VAL A CA 1
ATOM 2400 C C . VAL A 1 333 ? -13.114 2.085 3.870 1.00 94.81 333 VAL A C 1
ATOM 2402 O O . VAL A 1 333 ? -13.816 2.795 4.582 1.00 94.81 333 VAL A O 1
ATOM 2405 N N . LEU A 1 334 ? -13.456 1.804 2.609 1.00 94.25 334 LEU A N 1
ATOM 2406 C CA . LEU A 1 334 ? -14.680 2.320 1.981 1.00 94.25 334 LEU A CA 1
ATOM 2407 C C . LEU A 1 334 ? -15.947 1.786 2.671 1.00 94.25 334 LEU A C 1
ATOM 2409 O O . LEU A 1 334 ? -16.892 2.540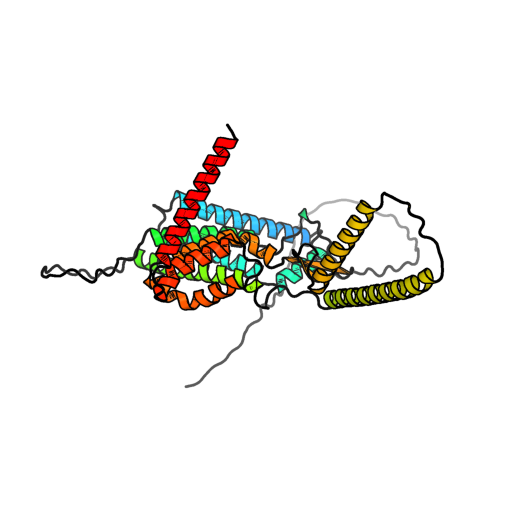 2.895 1.00 94.25 334 LEU A O 1
ATOM 2413 N N . ARG A 1 335 ? -15.949 0.510 3.083 1.00 92.81 335 ARG A N 1
ATOM 2414 C CA . ARG A 1 335 ? -17.042 -0.073 3.882 1.00 92.81 335 ARG A CA 1
ATOM 2415 C C . ARG A 1 335 ? -17.111 0.512 5.294 1.00 92.81 335 ARG A C 1
ATOM 2417 O O . ARG A 1 335 ? -18.211 0.771 5.766 1.00 92.81 335 ARG A O 1
ATOM 2424 N N . ALA A 1 336 ? -15.969 0.768 5.934 1.00 91.88 336 ALA A N 1
ATOM 2425 C CA . ALA A 1 336 ? -15.888 1.428 7.237 1.00 91.88 336 ALA A CA 1
ATOM 2426 C C . ALA A 1 336 ? -16.485 2.843 7.193 1.00 91.88 336 ALA A C 1
ATOM 2428 O O . ALA A 1 336 ? -17.343 3.169 8.008 1.00 91.88 336 ALA A O 1
ATOM 2429 N N . LEU A 1 337 ? -16.113 3.645 6.187 1.00 91.19 337 LEU A N 1
ATOM 2430 C CA . LEU A 1 337 ? -16.719 4.957 5.928 1.00 91.19 337 LEU A CA 1
ATOM 2431 C C . LEU A 1 337 ? -18.232 4.851 5.699 1.00 91.19 337 LEU A C 1
ATOM 2433 O O . LEU A 1 337 ? -19.002 5.633 6.251 1.00 91.19 337 LEU A O 1
ATOM 2437 N N . GLY A 1 338 ? -18.664 3.843 4.939 1.00 88.06 338 GLY A N 1
ATOM 2438 C CA . GLY A 1 338 ? -20.076 3.548 4.697 1.00 88.06 338 GLY A CA 1
ATOM 2439 C C . GLY A 1 338 ? -20.866 3.073 5.920 1.00 88.06 338 GLY A C 1
ATOM 2440 O O . GLY A 1 338 ? -22.095 3.063 5.845 1.00 88.06 338 GLY A O 1
ATOM 2441 N N . ALA A 1 339 ? -20.198 2.727 7.025 1.00 88.00 339 ALA A N 1
ATOM 2442 C CA . ALA A 1 339 ? -20.797 2.286 8.286 1.00 88.00 339 ALA A CA 1
ATOM 2443 C C . ALA A 1 339 ? -20.802 3.366 9.390 1.00 88.00 339 ALA A C 1
ATOM 2445 O O . ALA A 1 339 ? -21.394 3.143 10.440 1.00 88.00 339 ALA A O 1
ATOM 2446 N N . LEU A 1 340 ? -20.183 4.534 9.167 1.00 86.38 340 LEU A N 1
ATOM 2447 C CA . LEU A 1 340 ? -20.204 5.656 10.120 1.00 86.38 340 LEU A CA 1
ATOM 2448 C C . LEU A 1 340 ? -21.624 6.211 10.326 1.00 86.38 340 LEU A C 1
ATOM 2450 O O . LEU A 1 340 ? -22.429 6.206 9.393 1.00 86.38 340 LEU A O 1
ATOM 2454 N N . ASP A 1 341 ? -21.907 6.791 11.495 1.00 85.50 341 ASP A N 1
ATOM 2455 C CA . ASP A 1 341 ? -23.152 7.532 11.746 1.00 85.50 341 ASP A CA 1
ATOM 2456 C C . ASP A 1 341 ? -23.369 8.664 10.726 1.00 85.50 341 ASP A C 1
ATOM 2458 O O . ASP A 1 341 ? -22.422 9.325 10.299 1.00 85.50 341 ASP A O 1
ATOM 2462 N N . ASP A 1 342 ? -24.624 8.946 10.363 1.00 84.81 342 ASP A N 1
ATOM 2463 C CA . ASP A 1 342 ? -24.976 9.960 9.351 1.00 84.81 342 ASP A CA 1
ATOM 2464 C C . ASP A 1 342 ? -24.420 11.359 9.641 1.00 84.81 342 ASP A C 1
ATOM 2466 O O . ASP A 1 342 ? -23.991 12.055 8.720 1.00 84.81 342 ASP A O 1
ATOM 2470 N N . GLY A 1 343 ? -24.403 11.777 10.910 1.00 83.88 343 GLY A N 1
ATOM 2471 C CA . GLY A 1 343 ? -23.813 13.055 11.314 1.00 83.88 343 GLY A CA 1
ATOM 2472 C C . GLY A 1 343 ? -22.296 13.090 11.104 1.00 83.88 343 GLY A C 1
ATOM 2473 O O . GLY A 1 343 ? -21.770 14.057 10.556 1.00 83.88 343 GLY A O 1
ATOM 2474 N N . VAL A 1 344 ? -21.604 12.007 11.475 1.00 85.00 344 VAL A N 1
ATOM 2475 C CA . VAL A 1 344 ? -20.144 11.871 11.340 1.00 85.00 344 VAL A CA 1
ATOM 2476 C C . VAL A 1 344 ? -19.746 11.783 9.866 1.00 85.00 344 VAL A C 1
ATOM 2478 O O . VAL A 1 344 ? -18.852 12.505 9.426 1.00 85.00 344 VAL A O 1
ATOM 2481 N N . PHE A 1 345 ? -20.448 10.958 9.083 1.00 89.00 345 PHE A N 1
ATOM 2482 C CA . PHE A 1 345 ? -20.212 10.821 7.649 1.00 89.00 345 PHE A CA 1
ATOM 2483 C C . PHE A 1 345 ? -20.393 12.163 6.929 1.00 89.00 345 PHE A C 1
ATOM 2485 O O . PHE A 1 345 ? -19.485 12.588 6.217 1.00 89.00 345 PHE A O 1
ATOM 2492 N N . ARG A 1 346 ? -21.504 12.881 7.173 1.00 88.50 346 ARG A N 1
ATOM 2493 C CA . ARG A 1 346 ? -21.749 14.217 6.594 1.00 88.50 346 ARG A CA 1
ATOM 2494 C C . ARG A 1 346 ? -20.666 15.230 6.970 1.00 88.50 346 ARG A C 1
ATOM 2496 O O . ARG A 1 346 ? -20.264 16.002 6.107 1.00 88.50 346 ARG A O 1
ATOM 2503 N N . ALA A 1 347 ? -20.181 15.210 8.213 1.00 88.69 347 ALA A N 1
ATOM 2504 C CA . ALA A 1 347 ? -19.114 16.104 8.662 1.00 88.69 347 ALA A CA 1
ATOM 2505 C C . ALA A 1 347 ? -17.767 15.822 7.971 1.00 88.69 347 ALA A C 1
ATOM 2507 O O . ALA A 1 347 ? -17.050 16.760 7.644 1.00 88.69 347 ALA A O 1
ATOM 2508 N N . SER A 1 348 ? -17.442 14.551 7.711 1.00 89.00 348 SER A N 1
ATOM 2509 C CA . SER A 1 348 ? -16.196 14.148 7.033 1.00 89.00 348 SER A CA 1
ATOM 2510 C C . SER A 1 348 ? -16.265 14.142 5.497 1.00 89.00 348 SER A C 1
ATOM 2512 O O . SER A 1 348 ? -15.235 14.081 4.824 1.00 89.00 348 SER A O 1
ATOM 2514 N N . LEU A 1 349 ? -17.469 14.199 4.916 1.00 90.69 349 LEU A N 1
ATOM 2515 C CA . LEU A 1 349 ? -17.683 14.116 3.469 1.00 90.69 349 LEU A CA 1
ATOM 2516 C C . LEU A 1 349 ? -16.866 15.141 2.650 1.00 90.69 349 LEU A C 1
ATOM 2518 O O . LEU A 1 349 ? -16.364 14.734 1.602 1.00 90.69 349 LEU A O 1
ATOM 2522 N N . PRO A 1 350 ? -16.673 16.410 3.077 1.00 91.12 350 PRO A N 1
ATOM 2523 C CA . PRO A 1 350 ? -15.857 17.374 2.335 1.00 91.12 350 PRO A CA 1
ATOM 2524 C C . PRO A 1 350 ? -14.403 16.928 2.130 1.00 91.12 350 PRO A C 1
ATOM 2526 O O . PRO A 1 350 ? -13.854 17.155 1.054 1.00 91.12 350 PRO A O 1
ATOM 2529 N N . ASP A 1 351 ? -13.809 16.244 3.112 1.00 90.38 351 ASP A N 1
ATOM 2530 C CA . ASP A 1 351 ? -12.426 15.752 3.044 1.00 90.38 351 ASP A CA 1
ATOM 2531 C C . ASP A 1 351 ? -12.327 14.478 2.189 1.00 90.38 351 ASP A C 1
ATOM 2533 O O . ASP A 1 351 ? -11.377 14.278 1.429 1.00 90.38 351 ASP A O 1
ATOM 2537 N N . PHE A 1 352 ? -13.337 13.606 2.275 1.00 91.81 352 PHE A N 1
ATOM 2538 C CA . PHE A 1 352 ? -13.357 12.335 1.549 1.00 91.81 352 PHE A CA 1
ATOM 2539 C C . PHE A 1 352 ? -13.802 12.450 0.089 1.00 91.81 352 PHE A C 1
ATOM 2541 O O . PHE A 1 352 ? -13.361 11.653 -0.740 1.00 91.81 352 PHE A O 1
ATOM 2548 N N . PHE A 1 353 ? -14.656 13.410 -0.268 1.00 90.44 353 PHE A N 1
ATOM 2549 C CA . PHE A 1 353 ? -15.208 13.523 -1.623 1.00 90.44 353 PHE A CA 1
ATOM 2550 C C . PHE A 1 353 ? -14.142 13.758 -2.719 1.00 90.44 353 PHE A C 1
ATOM 2552 O O . PHE A 1 353 ? -14.197 13.074 -3.748 1.00 90.44 353 PHE A O 1
ATOM 2559 N N . PRO A 1 354 ? -13.114 14.613 -2.526 1.00 91.06 354 PRO A N 1
ATOM 2560 C CA . PRO A 1 354 ? -11.988 14.718 -3.457 1.00 91.06 354 PRO A CA 1
ATOM 2561 C C . PRO A 1 354 ? -11.235 13.393 -3.632 1.00 91.06 354 PRO A C 1
ATOM 2563 O O . PRO A 1 354 ? -10.901 13.018 -4.752 1.00 91.06 354 PRO A O 1
ATOM 2566 N N . LEU A 1 355 ? -11.019 12.636 -2.549 1.00 90.69 355 LEU A N 1
ATOM 2567 C CA . LEU A 1 355 ? -10.350 11.333 -2.618 1.00 90.69 355 LEU A CA 1
ATOM 2568 C C . LEU A 1 355 ? -11.206 10.293 -3.348 1.00 90.69 355 LEU A C 1
ATOM 2570 O O . LEU A 1 355 ? -10.696 9.575 -4.202 1.00 90.69 355 LEU A O 1
ATOM 2574 N N . MET A 1 356 ? -12.512 10.250 -3.075 1.00 90.75 356 MET A N 1
ATOM 2575 C CA . MET A 1 356 ? -13.457 9.368 -3.765 1.00 90.75 356 MET A CA 1
ATOM 2576 C C . MET A 1 356 ? -13.547 9.672 -5.266 1.00 90.75 356 MET A C 1
ATOM 2578 O O . MET A 1 356 ? -13.572 8.747 -6.073 1.00 90.75 356 MET A O 1
ATOM 2582 N N . THR A 1 357 ? -13.540 10.945 -5.670 1.00 88.06 357 THR A N 1
ATOM 2583 C CA . THR A 1 357 ? -13.504 11.309 -7.100 1.00 88.06 357 THR A CA 1
ATOM 2584 C C . THR A 1 357 ? -12.139 11.038 -7.740 1.00 88.06 357 THR A C 1
ATOM 2586 O O . THR A 1 357 ? -12.085 10.648 -8.906 1.00 88.06 357 THR A O 1
ATOM 2589 N N . ALA A 1 358 ? -11.038 11.152 -6.989 1.00 87.75 358 ALA A N 1
ATOM 2590 C CA . ALA A 1 358 ? -9.716 10.735 -7.450 1.00 87.75 358 ALA A CA 1
ATOM 2591 C C . ALA A 1 358 ? -9.629 9.213 -7.669 1.00 87.75 358 ALA A C 1
ATOM 2593 O O . ALA A 1 358 ? -9.074 8.804 -8.686 1.00 87.75 358 ALA A O 1
ATOM 2594 N N . LEU A 1 359 ? -10.247 8.380 -6.816 1.00 87.38 359 LEU A N 1
ATOM 2595 C CA . LEU A 1 359 ? -10.325 6.922 -7.020 1.00 87.38 359 LEU A CA 1
ATOM 2596 C C . LEU A 1 359 ? -10.960 6.552 -8.367 1.00 87.38 359 LEU A C 1
ATOM 2598 O O . LEU A 1 359 ? -10.444 5.678 -9.058 1.00 87.38 359 LEU A O 1
ATOM 2602 N N . ILE A 1 360 ? -12.028 7.242 -8.785 1.00 85.00 360 ILE A N 1
ATOM 2603 C CA . ILE A 1 360 ? -12.683 7.013 -10.091 1.00 85.00 360 ILE A CA 1
ATOM 2604 C C . ILE A 1 360 ? -11.711 7.270 -11.258 1.00 85.00 360 ILE A C 1
ATOM 2606 O O . ILE A 1 360 ? -11.836 6.663 -12.318 1.00 85.00 360 ILE A O 1
ATOM 2610 N N . ARG A 1 361 ? -10.720 8.148 -11.063 1.00 83.06 361 ARG A N 1
ATOM 2611 C CA . ARG A 1 361 ? -9.687 8.482 -12.056 1.00 83.06 361 ARG A CA 1
ATOM 2612 C C . ARG A 1 361 ? -8.461 7.562 -12.004 1.00 83.06 361 ARG A C 1
ATOM 2614 O O . ARG A 1 361 ? -7.583 7.714 -12.849 1.00 83.06 361 ARG A O 1
ATOM 2621 N N . THR A 1 362 ? -8.371 6.642 -11.039 1.00 81.25 362 THR A N 1
ATOM 2622 C CA . THR A 1 362 ? -7.234 5.712 -10.936 1.00 81.25 362 THR A CA 1
ATOM 2623 C C . THR A 1 362 ? -7.347 4.611 -11.999 1.00 81.25 362 THR A C 1
ATOM 2625 O O . THR A 1 362 ? -8.198 3.729 -11.919 1.00 81.25 362 THR A O 1
ATOM 2628 N N . GLU A 1 363 ? -6.458 4.622 -12.998 1.00 75.81 363 GLU A N 1
ATOM 2629 C CA . GLU A 1 363 ? -6.433 3.608 -14.078 1.00 75.81 363 GLU A CA 1
ATOM 2630 C C . GLU A 1 363 ? -6.133 2.183 -13.571 1.00 75.81 363 GLU A C 1
ATOM 2632 O O . GLU A 1 363 ? -6.367 1.202 -14.272 1.00 75.81 363 GLU A O 1
ATOM 2637 N N . TYR A 1 364 ? -5.591 2.072 -12.356 1.00 79.12 364 TYR A N 1
ATOM 2638 C CA . TYR A 1 364 ? -5.149 0.830 -11.724 1.00 79.12 364 TYR A CA 1
ATOM 2639 C C . TYR A 1 364 ? -6.069 0.344 -10.590 1.00 79.12 364 TYR A C 1
ATOM 2641 O O . TYR A 1 364 ? -5.711 -0.620 -9.913 1.00 79.12 364 TYR A O 1
ATOM 2649 N N . ALA A 1 365 ? -7.226 0.977 -10.342 1.00 83.06 365 ALA A N 1
ATOM 2650 C CA . ALA A 1 365 ? -8.164 0.482 -9.330 1.00 83.06 365 ALA A CA 1
ATOM 2651 C C . ALA A 1 365 ? -8.739 -0.893 -9.714 1.00 83.06 365 ALA A C 1
ATOM 2653 O O . ALA A 1 365 ? -9.368 -1.021 -10.768 1.00 83.06 365 ALA A O 1
ATOM 2654 N N . PRO A 1 366 ? -8.621 -1.914 -8.843 1.00 85.19 366 PRO A N 1
ATOM 2655 C CA . PRO A 1 366 ? -9.312 -3.179 -9.049 1.00 85.19 366 PRO A CA 1
ATOM 2656 C C . PRO A 1 366 ? -10.839 -3.005 -9.014 1.00 85.19 366 PRO A C 1
ATOM 2658 O O . PRO A 1 366 ? -11.350 -2.131 -8.298 1.00 85.19 366 PRO A O 1
ATOM 2661 N N . PRO A 1 367 ? -11.600 -3.844 -9.740 1.00 86.19 367 PRO A N 1
ATOM 2662 C CA . PRO A 1 367 ? -13.055 -3.718 -9.833 1.00 86.19 367 PRO A CA 1
ATOM 2663 C C . PRO A 1 367 ? -13.767 -3.858 -8.476 1.00 86.19 367 PRO A C 1
ATOM 2665 O O . PRO A 1 367 ? -14.873 -3.349 -8.309 1.00 86.19 367 PRO A O 1
ATOM 2668 N N . GLU A 1 368 ? -13.144 -4.493 -7.483 1.00 87.25 368 GLU A N 1
ATOM 2669 C CA . GLU A 1 368 ? -13.623 -4.581 -6.099 1.00 87.25 368 GLU A CA 1
ATOM 2670 C C . GLU A 1 368 ? -13.645 -3.211 -5.410 1.00 87.25 368 GLU A C 1
ATOM 2672 O O . GLU A 1 368 ? -14.606 -2.895 -4.708 1.00 87.25 368 GLU A O 1
ATOM 2677 N N . VAL A 1 369 ? -12.613 -2.388 -5.636 1.00 90.00 369 VAL A N 1
ATOM 2678 C CA . VAL A 1 369 ? -12.513 -1.027 -5.087 1.00 90.00 369 VAL A CA 1
ATOM 2679 C C . VAL A 1 369 ? -13.571 -0.135 -5.727 1.00 90.00 369 VAL A C 1
ATOM 2681 O O . VAL A 1 369 ? -14.296 0.559 -5.017 1.00 90.00 369 VAL A O 1
ATOM 2684 N N . LEU A 1 370 ? -13.722 -0.208 -7.054 1.00 89.88 370 LEU A N 1
ATOM 2685 C CA . LEU A 1 370 ? -14.740 0.553 -7.785 1.00 89.88 370 LEU A CA 1
ATOM 2686 C C . LEU A 1 370 ? -16.168 0.144 -7.392 1.00 89.88 370 LEU A C 1
ATOM 2688 O O . LEU A 1 370 ? -17.036 1.006 -7.273 1.00 89.88 370 LEU A O 1
ATOM 2692 N N . ARG A 1 371 ? -16.413 -1.146 -7.122 1.00 89.88 371 ARG A N 1
ATOM 2693 C CA . ARG A 1 371 ? -17.707 -1.640 -6.622 1.00 89.88 371 ARG A CA 1
ATOM 2694 C C . ARG A 1 371 ? -18.012 -1.113 -5.220 1.00 89.88 371 ARG A C 1
ATOM 2696 O O . ARG A 1 371 ? -19.067 -0.522 -5.024 1.00 89.88 371 ARG A O 1
ATOM 2703 N N . ALA A 1 372 ? -17.071 -1.240 -4.280 1.00 90.31 372 ALA A N 1
ATOM 2704 C CA . ALA A 1 372 ? -17.234 -0.710 -2.923 1.00 90.31 372 ALA A CA 1
ATOM 2705 C C . ALA A 1 372 ? -17.440 0.818 -2.913 1.00 90.31 372 ALA A C 1
ATOM 2707 O O . ALA A 1 372 ? -18.191 1.342 -2.092 1.00 90.31 372 ALA A O 1
ATOM 2708 N N . LEU A 1 373 ? -16.802 1.528 -3.848 1.00 92.50 373 LEU A N 1
ATOM 2709 C CA . LEU A 1 373 ? -16.990 2.960 -4.053 1.00 92.50 373 LEU A CA 1
ATOM 2710 C C . LEU A 1 373 ? -18.393 3.279 -4.596 1.00 92.50 373 LEU A C 1
ATOM 2712 O O . LEU A 1 373 ? -19.062 4.159 -4.061 1.00 92.50 373 LEU A O 1
ATOM 2716 N N . ALA A 1 374 ? -18.867 2.549 -5.610 1.00 90.25 374 ALA A N 1
ATOM 2717 C CA . ALA A 1 374 ? -20.216 2.708 -6.155 1.00 90.25 374 ALA A CA 1
ATOM 2718 C C . ALA A 1 374 ? -21.305 2.429 -5.101 1.00 90.25 374 ALA A C 1
ATOM 2720 O O . ALA A 1 374 ? -22.245 3.215 -4.973 1.00 90.25 374 ALA A O 1
ATOM 2721 N N . ASP A 1 375 ? -21.138 1.375 -4.295 1.00 90.19 375 ASP A N 1
ATOM 2722 C CA . ASP A 1 375 ? -22.027 1.052 -3.172 1.00 90.19 375 ASP A CA 1
ATOM 2723 C C . ASP A 1 375 ? -22.061 2.189 -2.135 1.00 90.19 375 ASP A C 1
ATOM 2725 O O . ASP A 1 375 ? -23.136 2.575 -1.669 1.00 90.19 375 ASP A O 1
ATOM 2729 N N . LEU A 1 376 ? -20.901 2.770 -1.801 1.00 91.50 376 LEU A N 1
ATOM 2730 C CA . LEU A 1 376 ? -20.787 3.910 -0.885 1.00 91.50 376 LEU A CA 1
ATOM 2731 C C . LEU A 1 376 ? -21.501 5.158 -1.431 1.00 91.50 376 LEU A C 1
ATOM 2733 O O . LEU A 1 376 ? -22.271 5.797 -0.707 1.00 91.50 376 LEU A O 1
ATOM 2737 N N . PHE A 1 377 ? -21.297 5.482 -2.713 1.00 90.00 377 PHE A N 1
ATOM 2738 C CA . PHE A 1 377 ? -21.990 6.589 -3.374 1.00 90.00 377 PHE A CA 1
ATOM 2739 C C . PHE A 1 377 ? -23.509 6.385 -3.372 1.00 90.00 377 PHE A C 1
ATOM 2741 O O . PHE A 1 377 ? -24.237 7.292 -2.969 1.00 90.00 377 PHE A O 1
ATOM 2748 N N . ALA A 1 378 ? -23.999 5.208 -3.762 1.00 87.38 378 ALA A N 1
ATOM 2749 C CA . ALA A 1 378 ? -25.433 4.955 -3.868 1.00 87.38 378 ALA A CA 1
ATOM 2750 C C . ALA A 1 378 ? -26.142 4.897 -2.502 1.00 87.38 378 ALA A C 1
ATOM 2752 O O . ALA A 1 378 ? -27.261 5.395 -2.373 1.00 87.38 378 ALA A O 1
ATOM 2753 N N . ARG A 1 379 ? -25.486 4.340 -1.471 1.00 87.38 379 ARG A N 1
ATOM 2754 C CA . ARG A 1 379 ? -26.054 4.211 -0.117 1.00 87.38 379 ARG A CA 1
ATOM 2755 C C . ARG A 1 379 ? -25.965 5.484 0.720 1.00 87.38 379 ARG A C 1
ATOM 2757 O O . ARG A 1 379 ? -26.886 5.743 1.485 1.00 87.38 379 ARG A O 1
ATOM 2764 N N . ARG A 1 380 ? -24.870 6.252 0.633 1.00 87.25 380 ARG A N 1
ATOM 2765 C CA . ARG A 1 380 ? -24.625 7.399 1.534 1.00 87.25 380 ARG A CA 1
ATOM 2766 C C . ARG A 1 380 ? -24.659 8.753 0.832 1.00 87.25 380 ARG A C 1
ATOM 2768 O O . ARG A 1 380 ? -25.255 9.682 1.363 1.00 87.25 380 ARG A O 1
ATOM 2775 N N . VAL A 1 381 ? -24.071 8.883 -0.359 1.00 84.94 381 VAL A N 1
ATOM 2776 C CA . VAL A 1 381 ? -23.986 10.183 -1.060 1.00 84.94 381 VAL A CA 1
ATOM 2777 C C . VAL A 1 381 ? -25.283 10.513 -1.810 1.00 84.94 381 VAL A C 1
ATOM 2779 O O . VAL A 1 381 ? -25.778 11.631 -1.703 1.00 84.94 381 VAL A O 1
ATOM 2782 N N . GLY A 1 382 ? -25.881 9.542 -2.508 1.00 82.12 382 GLY A N 1
ATOM 2783 C CA . GLY A 1 382 ? -27.140 9.707 -3.249 1.00 82.12 382 GLY A CA 1
ATOM 2784 C C . GLY A 1 382 ? -28.290 10.285 -2.407 1.00 82.12 382 GLY A C 1
ATOM 2785 O O . GLY A 1 382 ? -28.883 11.281 -2.826 1.00 82.12 382 GLY A O 1
ATOM 2786 N N . PRO A 1 383 ? -28.566 9.751 -1.198 1.00 83.94 383 PRO A N 1
ATOM 2787 C CA . PRO A 1 383 ? -29.575 10.312 -0.297 1.00 83.94 383 PRO A CA 1
ATOM 2788 C C . PRO A 1 383 ? -29.266 11.734 0.193 1.00 83.94 383 PRO A C 1
ATOM 2790 O O . PRO A 1 383 ? -30.188 12.526 0.358 1.00 83.94 383 PRO A O 1
ATOM 2793 N N . ILE A 1 384 ? -27.989 12.093 0.394 1.00 81.69 384 ILE A N 1
ATOM 2794 C CA . ILE A 1 384 ? -27.585 13.458 0.790 1.00 81.69 384 ILE A CA 1
ATOM 2795 C C . ILE A 1 384 ? -27.841 14.457 -0.345 1.00 81.69 384 ILE A C 1
ATOM 2797 O O . ILE A 1 384 ? -28.261 15.582 -0.088 1.00 81.69 384 ILE A O 1
ATOM 2801 N N . LEU A 1 385 ? -27.633 14.038 -1.595 1.00 78.56 385 LEU A N 1
ATOM 2802 C CA . LEU A 1 385 ? -27.915 14.836 -2.791 1.00 78.56 385 LEU A CA 1
ATOM 2803 C C . LEU A 1 385 ? -29.406 14.848 -3.179 1.00 78.56 385 LEU A C 1
ATOM 2805 O O . LEU A 1 385 ? -29.761 15.417 -4.208 1.00 78.56 385 LEU A O 1
ATOM 2809 N N . GLY A 1 386 ? -30.278 14.213 -2.388 1.00 74.00 386 GLY A N 1
ATOM 2810 C CA . GLY A 1 386 ? -31.714 14.163 -2.654 1.00 74.00 386 GLY A CA 1
ATOM 2811 C C . GLY A 1 386 ? -32.094 13.343 -3.890 1.00 74.00 386 GLY A C 1
ATOM 2812 O O . GLY A 1 386 ? -33.153 13.589 -4.455 1.00 74.00 386 GLY A O 1
ATOM 2813 N N . VAL A 1 387 ? -31.262 12.385 -4.321 1.00 65.06 387 VAL A N 1
ATOM 2814 C CA . VAL A 1 387 ? -31.565 11.487 -5.450 1.00 65.06 387 VAL A CA 1
ATOM 2815 C C . VAL A 1 387 ? -32.490 10.362 -4.960 1.00 65.06 387 VAL A C 1
ATOM 2817 O O . VAL A 1 387 ? -32.015 9.441 -4.281 1.00 65.06 387 VAL A O 1
ATOM 2820 N N . PRO A 1 388 ? -33.804 10.391 -5.263 1.00 51.22 388 PRO A N 1
ATOM 2821 C CA . PRO A 1 388 ? -34.730 9.394 -4.746 1.00 51.22 388 PRO A CA 1
ATOM 2822 C C . PRO A 1 388 ? -34.465 8.035 -5.400 1.00 51.22 388 PRO A C 1
ATOM 2824 O O . PRO A 1 388 ? -34.204 7.936 -6.597 1.00 51.22 388 PRO A O 1
ATOM 2827 N N . GLY A 1 389 ? -34.537 6.968 -4.605 1.00 57.84 389 GLY A N 1
ATOM 2828 C CA . GLY A 1 389 ? -34.395 5.594 -5.092 1.00 57.84 389 GLY A CA 1
ATOM 2829 C C . GLY A 1 389 ? -32.962 5.073 -5.243 1.00 57.84 389 GLY A C 1
ATOM 2830 O O . GLY A 1 389 ? -32.815 3.874 -5.441 1.00 57.84 389 GLY A O 1
ATOM 2831 N N . ALA A 1 390 ? -31.907 5.884 -5.075 1.00 54.28 390 ALA A N 1
ATOM 2832 C CA . ALA A 1 390 ? -30.519 5.402 -5.181 1.00 54.28 390 ALA A CA 1
ATOM 2833 C C . ALA A 1 390 ? -30.190 4.281 -4.170 1.00 54.28 390 ALA A C 1
ATOM 2835 O O . ALA A 1 390 ? -29.619 3.257 -4.543 1.00 54.28 390 ALA A O 1
ATOM 2836 N N . ALA A 1 391 ? -30.623 4.434 -2.912 1.00 51.97 391 ALA A N 1
ATOM 2837 C CA . ALA A 1 391 ? -30.449 3.416 -1.877 1.00 51.97 391 ALA A CA 1
ATOM 2838 C C . ALA A 1 391 ? -31.267 2.143 -2.171 1.00 51.97 391 ALA A C 1
ATOM 2840 O O . ALA A 1 391 ? -30.714 1.047 -2.146 1.00 51.97 391 ALA A O 1
ATOM 2841 N N . ALA A 1 392 ? -32.546 2.285 -2.542 1.00 56.56 392 ALA A N 1
ATOM 2842 C CA . ALA A 1 392 ? -33.421 1.157 -2.877 1.00 56.56 392 ALA A CA 1
ATOM 2843 C C . ALA A 1 392 ? -32.952 0.396 -4.134 1.00 56.56 392 ALA A C 1
ATOM 2845 O O . ALA A 1 392 ? -33.004 -0.830 -4.176 1.00 56.56 392 ALA A O 1
ATOM 2846 N N . ALA A 1 393 ? -32.438 1.105 -5.143 1.00 58.31 393 ALA A N 1
ATOM 2847 C CA . ALA A 1 393 ? -31.856 0.506 -6.339 1.00 58.31 393 ALA A CA 1
ATOM 2848 C C . ALA A 1 393 ? -30.539 -0.226 -6.032 1.00 58.31 393 ALA A C 1
ATOM 2850 O O . ALA A 1 393 ? -30.318 -1.312 -6.560 1.00 58.31 393 ALA A O 1
ATOM 2851 N N . ALA A 1 394 ? -29.689 0.319 -5.154 1.00 58.06 394 ALA A N 1
ATOM 2852 C CA . ALA A 1 394 ? -28.468 -0.353 -4.706 1.00 58.06 394 ALA A CA 1
ATOM 2853 C C . ALA A 1 394 ? -28.759 -1.587 -3.840 1.00 58.06 394 ALA A C 1
ATOM 2855 O O . ALA A 1 394 ? -28.069 -2.597 -3.952 1.00 58.06 394 ALA A O 1
ATOM 2856 N N . GLU A 1 395 ? -29.791 -1.537 -3.000 1.00 59.03 395 GLU A N 1
ATOM 2857 C CA . GLU A 1 395 ? -30.226 -2.666 -2.176 1.00 59.03 395 GLU A CA 1
ATOM 2858 C C . GLU A 1 395 ? -30.847 -3.782 -3.033 1.00 59.03 395 GLU A C 1
ATOM 2860 O O . GLU A 1 395 ? -30.463 -4.945 -2.901 1.00 59.03 395 GLU A O 1
ATOM 2865 N N . ALA A 1 396 ? -31.689 -3.428 -4.011 1.00 59.50 396 ALA A N 1
ATOM 2866 C CA . ALA A 1 396 ? -32.205 -4.363 -5.012 1.00 59.50 396 ALA A CA 1
ATOM 2867 C C . ALA A 1 396 ? -31.092 -4.957 -5.900 1.00 59.50 396 ALA A C 1
ATOM 2869 O O . ALA A 1 396 ? -31.100 -6.157 -6.181 1.00 59.50 396 ALA A O 1
ATOM 2870 N N . ALA A 1 397 ? -30.105 -4.153 -6.313 1.00 61.91 397 ALA A N 1
ATOM 2871 C CA . ALA A 1 397 ? -28.958 -4.619 -7.091 1.00 61.91 397 ALA A CA 1
ATOM 2872 C C . ALA A 1 397 ? -28.048 -5.557 -6.281 1.00 61.91 397 ALA A C 1
ATOM 2874 O O . ALA A 1 397 ? -27.600 -6.576 -6.809 1.00 61.91 397 ALA A O 1
ATOM 2875 N N . ALA A 1 398 ? -27.820 -5.258 -4.998 1.00 61.16 398 ALA A N 1
ATOM 2876 C CA . ALA A 1 398 ? -27.085 -6.130 -4.089 1.00 61.16 398 ALA A CA 1
ATOM 2877 C C . ALA A 1 398 ? -27.818 -7.466 -3.895 1.00 61.16 398 ALA A C 1
ATOM 2879 O O . ALA A 1 398 ? -27.215 -8.515 -4.104 1.00 61.16 398 ALA A O 1
ATOM 2880 N N . ALA A 1 399 ? -29.125 -7.446 -3.605 1.00 66.31 399 ALA A N 1
ATOM 2881 C CA . ALA A 1 399 ? -29.937 -8.657 -3.473 1.00 66.31 399 ALA A CA 1
ATOM 2882 C C . ALA A 1 399 ? -29.935 -9.512 -4.758 1.00 66.31 399 ALA A C 1
ATOM 2884 O O . ALA A 1 399 ? -29.774 -10.733 -4.698 1.00 66.31 399 ALA A O 1
ATOM 2885 N N . ALA A 1 400 ? -30.033 -8.877 -5.932 1.00 65.81 400 ALA A N 1
ATOM 2886 C CA . ALA A 1 400 ? -29.935 -9.555 -7.224 1.00 65.81 400 ALA A CA 1
ATOM 2887 C C . ALA A 1 400 ? -28.537 -10.153 -7.487 1.00 65.81 400 ALA A C 1
ATOM 2889 O O . ALA A 1 400 ? -28.428 -11.203 -8.126 1.00 65.81 400 ALA A O 1
ATOM 2890 N N . ALA A 1 401 ? -27.467 -9.522 -6.993 1.00 67.56 401 ALA A N 1
ATOM 2891 C CA . ALA A 1 401 ? -26.113 -10.065 -7.074 1.00 67.56 401 ALA A CA 1
ATOM 2892 C C . ALA A 1 401 ? -25.950 -11.312 -6.189 1.00 67.56 401 ALA A C 1
ATOM 2894 O O . ALA A 1 401 ? -25.462 -12.331 -6.682 1.00 67.56 401 ALA A O 1
ATOM 2895 N N . THR A 1 402 ? -26.428 -11.286 -4.938 1.00 76.00 402 THR A N 1
ATOM 2896 C CA . THR A 1 402 ? -26.390 -12.458 -4.044 1.00 76.00 402 THR A CA 1
ATOM 2897 C C . THR A 1 402 ? -27.205 -13.620 -4.610 1.00 76.00 402 THR A C 1
ATOM 2899 O O . THR A 1 402 ? -26.732 -14.755 -4.607 1.00 76.00 402 THR A O 1
ATOM 2902 N N . ALA A 1 403 ? -28.390 -13.343 -5.169 1.00 69.12 403 ALA A N 1
ATOM 2903 C CA . ALA A 1 403 ? -29.233 -14.352 -5.811 1.00 69.12 403 ALA A CA 1
ATOM 2904 C C . ALA A 1 403 ? -28.537 -15.012 -7.018 1.00 69.12 403 ALA A C 1
ATOM 2906 O O . ALA A 1 403 ? -28.546 -16.236 -7.142 1.00 69.12 403 ALA A O 1
ATOM 2907 N N . ARG A 1 404 ? -27.860 -14.227 -7.871 1.00 76.88 404 ARG A N 1
ATOM 2908 C CA . ARG A 1 404 ? -27.048 -14.765 -8.981 1.00 76.88 404 ARG A CA 1
ATOM 2909 C C . ARG A 1 404 ? -25.872 -15.601 -8.487 1.00 76.88 404 ARG A C 1
ATOM 2911 O O . ARG A 1 404 ? -25.588 -16.640 -9.073 1.00 76.88 404 ARG A O 1
ATOM 2918 N N . GLN A 1 405 ? -25.206 -15.178 -7.416 1.00 74.81 405 GLN A N 1
ATOM 2919 C CA . GLN A 1 405 ? -24.063 -15.900 -6.857 1.00 74.81 405 GLN A CA 1
ATOM 2920 C C . GLN A 1 405 ? -24.494 -17.235 -6.222 1.00 74.81 405 GLN A C 1
ATOM 2922 O O . GLN A 1 405 ? -23.822 -18.248 -6.408 1.00 74.81 405 GLN A O 1
ATOM 2927 N N . GLN A 1 406 ? -25.661 -17.273 -5.568 1.00 74.25 406 GLN A N 1
ATOM 2928 C CA . GLN A 1 406 ? -26.292 -18.508 -5.090 1.00 74.25 406 GLN A CA 1
ATOM 2929 C C . GLN A 1 406 ? -26.741 -19.419 -6.243 1.00 74.25 406 GLN A C 1
ATOM 2931 O O . GLN A 1 406 ? -26.489 -20.620 -6.188 1.00 74.25 406 GLN A O 1
ATOM 2936 N N . GLN A 1 407 ? -27.331 -18.876 -7.315 1.00 75.56 407 GLN A N 1
ATOM 2937 C CA . GLN A 1 407 ? -27.668 -19.657 -8.514 1.00 75.56 407 GLN A CA 1
ATOM 2938 C C . GLN A 1 407 ? -26.426 -20.238 -9.202 1.00 75.56 407 GLN A C 1
ATOM 2940 O O . GLN A 1 407 ? -26.455 -21.388 -9.626 1.00 75.56 407 GLN A O 1
ATOM 2945 N N . GLN A 1 408 ? -25.324 -19.487 -9.283 1.00 78.06 408 GLN A N 1
ATOM 2946 C CA . GLN A 1 408 ? -24.058 -19.984 -9.831 1.00 78.06 408 GLN A CA 1
ATOM 2947 C C . GLN A 1 408 ? -23.433 -21.068 -8.944 1.00 78.06 408 GLN A C 1
ATOM 2949 O O . GLN A 1 408 ? -22.954 -22.069 -9.471 1.00 78.06 408 GLN A O 1
ATOM 2954 N N . ALA A 1 409 ? -23.489 -20.925 -7.616 1.00 73.81 409 ALA A N 1
ATOM 2955 C CA . ALA A 1 409 ? -23.044 -21.964 -6.687 1.00 73.81 409 ALA A CA 1
ATOM 2956 C C . ALA A 1 409 ? -23.905 -23.238 -6.785 1.00 73.81 409 ALA A C 1
ATOM 2958 O O . ALA A 1 409 ? -23.365 -24.341 -6.823 1.00 73.81 409 ALA A O 1
ATOM 2959 N N . ALA A 1 410 ? -25.230 -23.098 -6.897 1.00 72.69 410 ALA A N 1
ATOM 2960 C CA . ALA A 1 410 ? -26.149 -24.219 -7.090 1.00 72.69 410 ALA A CA 1
ATOM 2961 C C . ALA A 1 410 ? -25.942 -24.915 -8.448 1.00 72.69 410 ALA A C 1
ATOM 2963 O O . ALA A 1 410 ? -25.917 -26.141 -8.507 1.00 72.69 410 ALA A O 1
ATOM 2964 N N . ALA A 1 411 ? -25.726 -24.154 -9.525 1.00 72.31 411 ALA A N 1
ATOM 2965 C CA . ALA A 1 411 ? -25.417 -24.701 -10.846 1.00 72.31 411 ALA A CA 1
ATOM 2966 C C . ALA A 1 411 ? -24.053 -25.414 -10.877 1.00 72.31 411 ALA A C 1
ATOM 2968 O O . ALA A 1 411 ? -23.933 -26.468 -11.494 1.00 72.31 411 ALA A O 1
ATOM 2969 N N . ALA A 1 412 ? -23.042 -24.887 -10.179 1.00 70.81 412 ALA A N 1
ATOM 2970 C CA . ALA A 1 412 ? -21.744 -25.545 -10.038 1.00 70.81 412 ALA A CA 1
ATOM 2971 C C . ALA A 1 412 ? -21.835 -26.844 -9.216 1.00 70.81 412 ALA A C 1
ATOM 2973 O O . ALA A 1 412 ? -21.194 -27.828 -9.570 1.00 70.81 412 ALA A O 1
ATOM 2974 N N . ALA A 1 413 ? -22.663 -26.875 -8.165 1.00 69.81 413 ALA A N 1
ATOM 2975 C CA . ALA A 1 413 ? -22.935 -28.093 -7.401 1.00 69.81 413 ALA A CA 1
ATOM 2976 C C . ALA A 1 413 ? -23.695 -29.143 -8.232 1.00 69.81 413 ALA A C 1
ATOM 2978 O O . ALA A 1 413 ? -23.352 -30.319 -8.182 1.00 69.81 413 ALA A O 1
ATOM 2979 N N . ALA A 1 414 ? -24.674 -28.720 -9.040 1.00 70.88 414 ALA A N 1
ATOM 2980 C CA . ALA A 1 414 ? -25.424 -29.599 -9.940 1.00 70.88 414 ALA A CA 1
ATOM 2981 C C . ALA A 1 414 ? -24.596 -30.110 -11.136 1.00 70.88 414 ALA A C 1
ATOM 2983 O O . ALA A 1 414 ? -24.926 -31.146 -11.694 1.00 70.88 414 ALA A O 1
ATOM 2984 N N . ALA A 1 415 ? -23.528 -29.407 -11.527 1.00 67.12 415 ALA A N 1
ATOM 2985 C CA . ALA A 1 415 ? -22.576 -29.854 -12.550 1.00 67.12 415 ALA A CA 1
ATOM 2986 C C . ALA A 1 415 ? -21.444 -30.747 -11.994 1.00 67.12 415 ALA A C 1
ATOM 2988 O O . ALA A 1 415 ? -20.597 -31.207 -12.760 1.00 67.12 415 ALA A O 1
ATOM 2989 N N . ALA A 1 416 ? -21.400 -30.948 -10.673 1.00 62.69 416 ALA A N 1
ATOM 2990 C CA . ALA A 1 416 ? -20.453 -31.821 -9.977 1.00 62.69 416 ALA A CA 1
ATOM 2991 C C . ALA A 1 416 ? -21.098 -33.131 -9.469 1.00 62.69 416 ALA A C 1
ATOM 2993 O O . ALA A 1 416 ? -20.415 -33.933 -8.829 1.00 62.69 416 ALA A O 1
ATOM 2994 N N . GLN A 1 417 ? -22.396 -33.317 -9.738 1.00 61.41 417 GLN A N 1
ATOM 2995 C CA . GLN A 1 417 ? -23.177 -34.542 -9.533 1.00 61.41 417 GLN A CA 1
ATOM 2996 C C . GLN A 1 417 ? -23.421 -35.233 -10.880 1.00 61.41 417 GLN A C 1
ATOM 2998 O O . GLN A 1 417 ? -23.472 -36.481 -10.866 1.00 61.41 417 GLN A O 1
#

Sequence (417 aa):
HHTGLGGGAHAEITPAPAAPEAGAQHDGAAAPGSQQRSGSSAVVPAAATSGAYSLREGVGARRLSKFRSQAAVALLLVQGCSDIYGRQHAHIPAAGATRLLSALEFLVGHARGVDMDLGLRRRLAMQQAEDRVPDERMVADPPLLRLETEAAHAYLSVLLHITSSHPSPQTSVGGDRASGGGRREPLGRDPGLKDAVEAVARLNRLCHATLARFCLGSSSGGVTPDTSYMADAQARQAALAKQQQAQAGREKDGVGALVAGARPVVGFLGGGGRAAEAQRRAEKYAAALAAACQGRTPDNKWVVVGRTSFNVPVMMATPAVEYAPFAPLVGAVLRALGALDDGVFRASLPDFFPLMTALIRTEYAPPEVLRALADLFARRVGPILGVPGAAAAAEAAAAAATARQQQQAAAAAAAAQ

Radius of gyration: 33.71 Å; chains: 1; bounding box: 112×79×110 Å

Foldseek 3Di:
DDDDDDDDDDDDDDDDDDDDDDDDDDDDDDDDDDDDDDDDDDDDPPPPPDPPAQCADDPNVVVLVVLVVVLVVLLVVLVVLLVCCVVQVVPQDLVRLVVSLVSLVVQLVVLVVQLLPPVNLLVLLQRCVQSVHDPVSRQARVRNLVSNLSSLVSSLVSLLVLLVVCPDPDPPDDDDDDDDDDDPDPPPPDPSVVSNVVSLVSLLVSLLVLLVVLLVLLDDSDQDADPVLLVVLVVVVVVVVVVVVVVVVVVVVVVVVPVVDDDDPPDDPDCPVVVVVVVVVVVLVVLQSVCSNRQAGSVRQWGFRDAHPVRHTRIHGRSLNSCPSVQVVLLSSLVSLLPDDLVSNVVSCVSCVVSLVSLVSDPNHDVSNVLSSQLSCLCRVCVVVVNPCSNVVSVVVVVVVVVVVVVVVVVVVVVVD

pLDDT: mean 73.58, std 21.97, range [25.14, 97.25]